Protein AF-0000000073473882 (afdb_homodimer)

Solvent-accessible surface area (backbone atoms only — not comparable to full-atom values): 37324 Å² total; per-residue (Å²): 126,90,64,65,41,32,28,32,38,34,29,73,42,69,43,69,49,62,37,37,55,67,55,33,50,53,49,54,51,46,46,48,36,56,71,76,45,59,40,38,71,73,35,33,35,40,34,39,48,19,71,66,64,67,59,87,88,64,66,56,44,68,57,34,52,51,38,44,53,46,56,33,64,85,46,91,46,47,44,71,37,60,66,51,46,69,48,95,49,54,69,59,68,53,57,56,53,48,52,53,40,51,49,37,32,44,71,47,54,60,74,43,67,76,81,69,60,74,81,70,66,49,95,67,46,68,78,52,63,77,61,51,83,56,89,61,52,66,45,47,28,41,38,44,48,46,66,60,63,57,45,69,74,40,85,84,72,59,55,69,69,44,52,48,41,39,35,60,75,45,12,36,38,31,43,34,49,80,88,62,63,69,64,60,57,30,68,74,27,69,70,46,48,76,29,42,90,39,47,44,80,39,77,38,85,62,40,62,57,67,44,37,70,58,50,43,52,34,36,54,72,70,38,75,55,68,73,47,29,48,67,64,30,54,53,49,34,59,76,67,39,46,68,62,44,65,78,63,82,63,66,59,71,68,52,56,65,62,54,70,65,55,72,77,61,74,70,58,81,74,71,80,81,84,79,73,81,78,78,83,76,88,80,79,82,73,81,74,86,77,84,80,77,82,78,81,79,80,79,79,84,78,83,81,80,82,80,80,77,72,86,120,127,88,65,65,42,33,30,32,40,35,31,73,42,68,42,70,51,62,38,36,56,68,55,35,50,54,49,54,50,44,46,48,35,57,72,75,45,61,40,38,73,72,36,33,34,41,32,39,46,20,69,68,64,67,58,88,86,63,65,56,46,69,57,34,51,51,37,43,53,47,56,34,64,85,44,90,46,46,44,71,37,61,66,51,46,68,47,97,50,55,71,59,67,54,57,56,53,50,52,53,42,50,49,39,31,43,72,47,55,61,76,44,69,77,82,69,61,73,82,71,67,48,94,65,48,67,78,51,64,76,61,51,84,55,90,60,53,65,44,48,28,41,39,44,47,47,66,60,63,57,44,70,73,39,85,85,73,59,55,69,68,45,52,50,42,39,37,60,75,46,12,35,38,31,41,33,50,80,88,63,63,68,64,58,57,31,68,74,28,70,70,44,49,76,28,42,90,38,46,45,80,39,75,38,86,62,42,63,57,68,44,36,69,59,50,44,51,33,36,54,70,69,39,76,55,68,72,47,31,46,65,62,31,53,53,49,35,59,76,67,39,44,68,60,43,64,78,62,84,62,67,62,71,69,54,58,64,62,58,69,68,55,76,77,64,71,74,57,83,78,69,72,87,81,88,79,88,88,80,84,77,88,83,82,77,87,87,83,78,82,84,74,85,70,83,76,81,76,78,75,76,77,82,74,80,84,81,80,82,79,82,130

pLDDT: mean 75.31, std 29.69, range [14.51, 98.75]

Radius of gyration: 30.82 Å; Cα contacts (8 Å, |Δi|>4): 816; chains: 2; bounding box: 89×81×91 Å

Nearest PDB structures (foldseek):
  1nup-assembly1_A  TM=9.795E-01  e=4.051E-29  Homo sapiens
  1kku-assembly1_A  TM=9.695E-01  e=5.210E-29  Homo sapiens
  1nup-assembly1_B  TM=9.647E-01  e=1.462E-27  Homo sapiens
  5z9r-assembly1_A  TM=9.464E-01  e=3.230E-28  Mus musculus
  8qe8-assembly1_2  TM=9.733E-01  e=2.674E-28  Homo sapiens

Sequence (624 aa):
MTGSQRVVLLACGSFNPPTNMHLRMFEIARDFLHRTTNYHVVAGLMSPVHDKYGKEGLVNATDRVQMLRLALNSSAWVHVSEWETHQDDWTPTREVLQYHQELIDSMVNGNVDPTVKRQRVDGSTAWLTHLSGSTDAVTIKLLCGADLLESFARPGLWKDEDIEALVGKFGLVVITREGSNPYKFIYESDVLTRHQRNIHIVTEWITNEISSTKVRRALRRGDSVKYLVQDSVIDYIYKNALFDTHNKQARRLHVLGKEFMGPCGMCEAAGTPSRVHACGGVNRDAVSIDAATVTTTTLPPSPTPPPSTVVTMTGSQRVVLLACGSFNPPTNMHLRMFEIARDFLHRTTNYHVVAGLMSPVHDKYGKEGLVNATDRVQMLRLALNSSAWVHVSEWETHQDDWTPTREVLQYHQELIDSMVNGNVDPTVKRQRVDGSTAWLTHLSGSTDAVTIKLLCGADLLESFARPGLWKDEDIEALVGKFGLVVITREGSNPYKFIYESDVLTRHQRNIHIVTEWITNEISSTKVRRALRRGDSVKYLVQDSVIDYIYKNALFDTHNKQARRLHVLGKEFMGPCGMCEAAGTPSRVHACGGVNRDAVSIDAATVTTTTLPPSPTPPPSTVVT

Secondary structure (DSSP, 8-state):
----EEEEEEEEE--SS--HHHHHHHHHHHHHHHHHSSEEEEEEEEEEPPGGG--TT---HHHHHHHHHHHTTT-SSEEE--TGGGSSS---HHHHHHHHHHHHIIIII--S-GGGTTTS--GGGHHHHTTTT-SS-EEEEEEE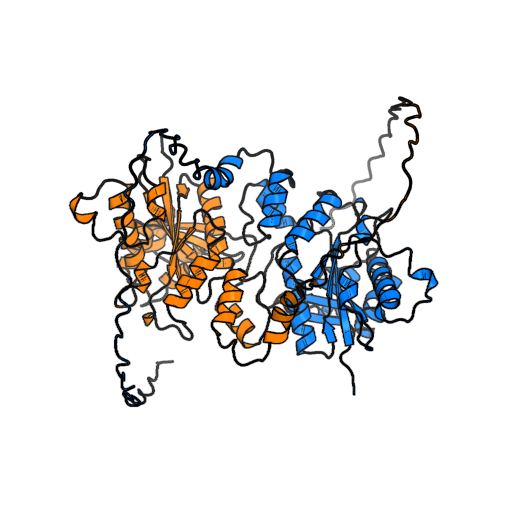EHHHHHHTTSTTTS-HHHHHIIIIII-EEEEEETT--HHHHHHT-HHHHHTGGGEEEEEESS-B---HHHHHHHHHTT---BTTB-HHHHHHHHHTTGGG-SSS-THHHHHHHHHT----TT----------------------------------------------/----EEEEEEEEE--SS--HHHHHHHHHHHHHHHHHSSEEEEEEEEEEPPGGG--TT---HHHHHHHHHHHTTT-SSEEE--TGGGSSS---HHHHHHHHHHHHIIIIIS-S-GGGSSTT--GGGHHHHTTTT-SS-EEEEEEEEHHHHHHTTSTTTS-HHHHHIIIIII-EEEEEETT--HHHHHHT-HHHHHTGGGEEEEEESS-B---HHHHHHHHHTT---BTTB-HHHHHHHHHTTGGG-SSS--THHHHTTTTT----TT----------------------------------------------

Foldseek 3Di:
DPAQAEEEEEEEEQCLPPWVVNVVLVVLLQVCCVVPHSYHYQAYEYEHWEPQVDDPQRDQLVLRQVLVCLQCVPPDGYYYDDVRHPDPHTDDPLVVQVVVQVVQCVQAQVPDDPVVPPPPPDVRCPSNVVNHDDNHGYAYAYEEELVVLLCVPPPPPDDPVSVLCRLPVHAYEYEYEPPDDSVVSLVVDPSSVVSVVRYHYGYDDPDDPQDSVVVLVCLQVVHDCPPGGDPSSVVSCCVVVGSVNPPDPPVPPPVVVVVVVPPPVVPPPPVDDDDDPDDDDDDDDDDDDDDDDPDPDDDDDDDDDDDPPPDD/DPAQAEEEEEEEDQCLPPWVVNVVLVVQLQVCCVVPHSYHYQAYEYEHWEPQVDDPQRDQLVLRQVLVCLQCVPPDGYYYDDVRHPDPHTDDPLVVQVVVLVVQCVQAQVPDDVVVPPPPPDVRCPSNVVNHDDNHGYAYAYEEELVVLLCVPPPPPDDPVSLLCRLPVHAYEYEYEPPDDSVVSLVVDPSSVVSVVRYHYGYDDPDDPQDSVVVLVCLQVVHDCPPGGDPSSVVSCCVVVRSVNPPPPPVPPPVVVVVVVPPPVPPPCPPDDDDDDDDDDDDDDDDDDDDDDPDDDDPDDDDDPDDDDDPD

InterPro domains:
  IPR004821 Cytidyltransferase-like domain [PF01467] (10-217)
  IPR005248 Nicotinate/nicotinamide nucleotide adenylyltransferase [TIGR00482] (10-242)
  IPR014729 Rossmann-like alpha/beta/alpha sandwich fold [G3DSA:3.40.50.620] (5-254)
  IPR045094 Nicotinamide/nicotinate mononucleotide adenylyltransferase, eukaryotic [cd09286] (7-243)
  IPR051182 Eukaryotic NMN adenylyltransferase [PTHR12039] (3-249)

Structure (mmCIF, N/CA/C/O backbone):
data_AF-0000000073473882-model_v1
#
loop_
_entity.id
_entity.type
_entity.pdbx_description
1 polymer 'Nicotinamide-nucleotide adenylyltransferase'
#
loop_
_atom_site.group_PDB
_atom_site.id
_atom_site.type_symbol
_atom_site.label_atom_id
_atom_site.label_alt_id
_atom_site.label_comp_id
_atom_site.label_asym_id
_atom_site.label_entity_id
_atom_site.label_seq_id
_atom_site.pdbx_PDB_ins_code
_atom_site.Cartn_x
_atom_site.Cartn_y
_atom_site.Cartn_z
_atom_site.occupancy
_atom_site.B_iso_or_equiv
_atom_site.auth_seq_id
_atom_site.auth_comp_id
_atom_site.auth_asym_id
_atom_site.auth_atom_id
_atom_site.pdbx_PDB_model_num
ATOM 1 N N . MET A 1 1 ? 22.859 31.391 13.312 1 35.31 1 MET A N 1
ATOM 2 C CA . MET A 1 1 ? 22.797 29.922 13.344 1 35.31 1 MET A CA 1
ATOM 3 C C . MET A 1 1 ? 21.422 29.438 12.945 1 35.31 1 MET A C 1
ATOM 5 O O . MET A 1 1 ? 20.438 29.703 13.641 1 35.31 1 MET A O 1
ATOM 9 N N . THR A 1 2 ? 20.984 29.547 11.773 1 47 2 THR A N 1
ATOM 10 C CA . THR A 1 2 ? 19.609 29.453 11.266 1 47 2 THR A CA 1
ATOM 11 C C . THR A 1 2 ? 18.938 28.172 11.758 1 47 2 THR A C 1
ATOM 13 O O . THR A 1 2 ? 19.328 27.062 11.375 1 47 2 THR A O 1
ATOM 16 N N . GLY A 1 3 ? 18.641 28.062 12.969 1 57.88 3 GLY A N 1
ATOM 17 C CA . GLY A 1 3 ? 18.219 26.938 13.773 1 57.88 3 GLY A CA 1
ATOM 18 C C . GLY A 1 3 ? 17.094 26.125 13.148 1 57.88 3 GLY A C 1
ATOM 19 O O . GLY A 1 3 ? 16.406 26.625 12.258 1 57.88 3 GLY A O 1
ATOM 20 N N . SER A 1 4 ? 17.141 24.781 13.211 1 71.19 4 SER A N 1
ATOM 21 C CA . SER A 1 4 ? 16.109 23.875 12.711 1 71.19 4 SER A CA 1
ATOM 22 C C . SER A 1 4 ? 14.734 24.25 13.242 1 71.19 4 SER A C 1
ATOM 24 O O . SER A 1 4 ? 14.578 24.547 14.43 1 71.19 4 SER A O 1
ATOM 26 N N . GLN A 1 5 ? 13.781 24.688 12.305 1 89.31 5 GLN A N 1
ATOM 27 C CA . GLN A 1 5 ? 12.398 24.984 12.648 1 89.31 5 GLN A CA 1
ATOM 28 C C . GLN A 1 5 ? 11.586 23.703 12.844 1 89.31 5 GLN A C 1
ATOM 30 O O . GLN A 1 5 ? 11.508 22.875 11.938 1 89.31 5 GLN A O 1
ATOM 35 N N . ARG A 1 6 ? 11.164 23.578 14.008 1 95 6 ARG A N 1
ATOM 36 C CA . ARG A 1 6 ? 10.359 22.406 14.328 1 95 6 ARG A CA 1
ATOM 37 C C . ARG A 1 6 ? 8.938 22.562 13.805 1 95 6 ARG A C 1
ATOM 39 O O . ARG A 1 6 ? 8.32 23.609 13.961 1 95 6 ARG A O 1
ATOM 46 N N . VAL A 1 7 ? 8.43 21.484 13.164 1 96.94 7 VAL A N 1
ATOM 47 C CA . VAL A 1 7 ? 7.137 21.609 12.5 1 96.94 7 VAL A CA 1
ATOM 48 C C . VAL A 1 7 ? 6.277 20.391 12.828 1 96.94 7 VAL A C 1
ATOM 50 O O . VAL A 1 7 ? 6.777 19.266 12.875 1 96.94 7 VAL A O 1
ATOM 53 N N . VAL A 1 8 ? 5.012 20.641 13.07 1 97.31 8 VAL A N 1
ATOM 54 C CA . VAL A 1 8 ? 3.977 19.609 13.133 1 97.31 8 VAL A CA 1
ATOM 55 C C . VAL A 1 8 ? 3.164 19.609 11.844 1 97.31 8 VAL A C 1
ATOM 57 O O . VAL A 1 8 ? 2.723 20.656 11.375 1 97.31 8 VAL A O 1
ATOM 60 N N . LEU A 1 9 ? 3.047 18.422 11.211 1 98.69 9 LEU A N 1
ATOM 61 C CA . LEU A 1 9 ? 2.215 18.281 10.016 1 98.69 9 LEU A CA 1
ATOM 62 C C . LEU A 1 9 ? 0.79 17.891 10.398 1 98.69 9 LEU A C 1
ATOM 64 O O . LEU A 1 9 ? 0.583 16.953 11.172 1 98.69 9 LEU A O 1
ATOM 68 N N . LEU A 1 10 ? -0.157 18.625 9.883 1 98.69 10 LEU A N 1
ATOM 69 C CA . LEU A 1 10 ? -1.558 18.312 10.156 1 98.69 10 LEU A CA 1
ATOM 70 C C . LEU A 1 10 ? -2.324 18.062 8.859 1 98.69 10 LEU A C 1
ATOM 72 O O . LEU A 1 10 ? -2.25 18.875 7.926 1 98.69 10 LEU A O 1
ATOM 76 N N . ALA A 1 11 ? -2.971 16.922 8.797 1 98.62 11 ALA A N 1
ATOM 77 C CA . ALA A 1 11 ? -3.834 16.578 7.664 1 98.62 11 ALA A CA 1
ATOM 78 C C . ALA A 1 11 ? -5.293 16.484 8.102 1 98.62 11 ALA A C 1
ATOM 80 O O . ALA A 1 11 ? -5.617 15.75 9.039 1 98.62 11 ALA A O 1
ATOM 81 N N . CYS A 1 12 ? -6.105 17.219 7.406 1 97.69 12 CYS A N 1
ATOM 82 C CA . CYS A 1 12 ? -7.543 17.109 7.605 1 97.69 12 CYS A CA 1
ATOM 83 C C . CYS A 1 12 ? -8.172 16.219 6.527 1 97.69 12 CYS A C 1
ATOM 85 O O . CYS A 1 12 ? -7.727 16.234 5.379 1 97.69 12 CYS A O 1
ATOM 87 N N . GLY A 1 13 ? -9.156 15.453 6.91 1 96.5 13 GLY A N 1
ATOM 88 C CA . GLY A 1 13 ? -9.852 14.617 5.945 1 96.5 13 GLY A CA 1
ATOM 89 C C . GLY A 1 13 ? -10.969 13.789 6.562 1 96.5 13 GLY A C 1
ATOM 90 O O . GLY A 1 13 ? -11.102 13.734 7.789 1 96.5 13 GLY A O 1
ATOM 91 N N . SER A 1 14 ? -11.773 13.203 5.664 1 96.81 14 SER A N 1
ATOM 92 C CA . SER A 1 14 ? -12.844 12.336 6.156 1 96.81 14 SER A CA 1
ATOM 93 C C . SER A 1 14 ? -12.289 11.047 6.738 1 96.81 14 SER A C 1
ATOM 95 O O . SER A 1 14 ? -12.797 10.547 7.746 1 96.81 14 SER A O 1
ATOM 97 N N . PHE A 1 15 ? -11.273 10.453 6.082 1 97.88 15 PHE A N 1
ATOM 98 C CA . PHE A 1 15 ? -10.672 9.188 6.504 1 97.88 15 PHE A CA 1
ATOM 99 C C . PHE A 1 15 ? -11.734 8.109 6.648 1 97.88 15 PHE A C 1
ATOM 101 O O . PHE A 1 15 ? -11.812 7.445 7.684 1 97.88 15 PHE A O 1
ATOM 108 N N . ASN A 1 16 ? -12.43 7.844 5.496 1 97.75 16 ASN A N 1
ATOM 109 C CA . ASN A 1 16 ? -13.664 7.062 5.473 1 97.75 16 ASN A CA 1
ATOM 110 C C . ASN A 1 16 ? -13.578 5.91 4.477 1 97.75 16 ASN A C 1
ATOM 112 O O . ASN A 1 16 ? -14.43 5.781 3.594 1 97.75 16 ASN A O 1
ATOM 116 N N . PRO A 1 17 ? -12.648 5.02 4.676 1 98.19 17 PRO A N 1
ATOM 117 C CA . PRO A 1 17 ? -11.758 4.816 5.816 1 98.19 17 PRO A CA 1
ATOM 118 C C . PRO A 1 17 ? -10.359 5.379 5.582 1 98.19 17 PRO A C 1
ATOM 120 O O . PRO A 1 17 ? -10.055 5.844 4.48 1 98.19 17 PRO A O 1
ATOM 123 N N . PRO A 1 18 ? -9.523 5.418 6.648 1 98.5 18 PRO A N 1
ATOM 124 C CA . PRO A 1 18 ? -8.109 5.715 6.402 1 98.5 18 PRO A CA 1
ATOM 125 C C . PRO A 1 18 ? -7.426 4.66 5.539 1 98.5 18 PRO A C 1
ATOM 127 O O . PRO A 1 18 ? -7.691 3.465 5.691 1 98.5 18 PRO A O 1
ATOM 130 N N . THR A 1 19 ? -6.645 5.066 4.598 1 97.56 19 THR A N 1
ATOM 131 C CA . THR A 1 19 ? -5.922 4.176 3.695 1 97.56 19 THR A CA 1
ATOM 132 C C . THR A 1 19 ? -4.414 4.332 3.873 1 97.56 19 THR A C 1
ATOM 134 O O . THR A 1 19 ? -3.955 5.27 4.531 1 97.56 19 THR A O 1
ATOM 137 N N . ASN A 1 20 ? -3.658 3.422 3.285 1 96.12 20 ASN A N 1
ATOM 138 C CA . ASN A 1 20 ? -2.203 3.496 3.352 1 96.12 20 ASN A CA 1
ATOM 139 C C . ASN A 1 20 ? -1.677 4.77 2.695 1 96.12 20 ASN A C 1
ATOM 141 O O . ASN A 1 20 ? -0.61 5.266 3.062 1 96.12 20 ASN A O 1
ATOM 145 N N . MET A 1 21 ? -2.459 5.289 1.765 1 94.12 21 MET A N 1
ATOM 146 C CA . MET A 1 21 ? -2.02 6.52 1.111 1 94.12 21 MET A CA 1
ATOM 147 C C . MET A 1 21 ? -2.072 7.699 2.078 1 94.12 21 MET A C 1
ATOM 149 O O . MET A 1 21 ? -1.176 8.547 2.082 1 94.12 21 MET A O 1
ATOM 153 N N . HIS A 1 22 ? -3.104 7.762 2.893 1 96.62 22 HIS A N 1
ATOM 154 C CA . HIS A 1 22 ? -3.184 8.805 3.908 1 96.62 22 HIS A CA 1
ATOM 155 C C . HIS A 1 22 ? -1.972 8.773 4.832 1 96.62 22 HIS A C 1
ATOM 157 O O . HIS A 1 22 ? -1.417 9.82 5.176 1 96.62 22 HIS A O 1
ATOM 163 N N . LEU A 1 23 ? -1.625 7.625 5.176 1 97.75 23 LEU A N 1
ATOM 164 C CA . LEU A 1 23 ? -0.509 7.441 6.098 1 97.75 23 LEU A CA 1
ATOM 165 C C . LEU A 1 23 ? 0.817 7.766 5.418 1 97.75 23 LEU A C 1
ATOM 167 O O . LEU A 1 23 ? 1.668 8.445 5.996 1 97.75 23 LEU A O 1
ATOM 171 N N . ARG A 1 24 ? 0.944 7.293 4.223 1 96.25 24 ARG A N 1
ATOM 172 C CA . ARG A 1 24 ? 2.189 7.449 3.479 1 96.25 24 ARG A CA 1
ATOM 173 C C . ARG A 1 24 ? 2.486 8.922 3.209 1 96.25 24 ARG A C 1
ATOM 175 O O . ARG A 1 24 ? 3.648 9.328 3.148 1 96.25 24 ARG A O 1
ATOM 182 N N . MET A 1 25 ? 1.511 9.758 3.088 1 96.44 25 MET A N 1
ATOM 183 C CA . MET A 1 25 ? 1.702 11.18 2.836 1 96.44 25 MET A CA 1
ATOM 184 C C . MET A 1 25 ? 2.578 11.812 3.914 1 96.44 25 MET A C 1
ATOM 186 O O . MET A 1 25 ? 3.41 12.672 3.619 1 96.44 25 MET A O 1
ATOM 190 N N . PHE A 1 26 ? 2.426 11.375 5.102 1 98.31 26 PHE A N 1
ATOM 191 C CA . PHE A 1 26 ? 3.205 11.922 6.211 1 98.31 26 PHE A CA 1
ATOM 192 C C . PHE A 1 26 ? 4.676 11.539 6.074 1 98.31 26 PHE A C 1
ATOM 194 O O . PHE A 1 26 ? 5.559 12.375 6.27 1 98.31 26 PHE A O 1
ATOM 201 N N . GLU A 1 27 ? 4.895 10.273 5.699 1 97.5 27 GLU A N 1
ATOM 202 C CA . GLU A 1 27 ? 6.266 9.805 5.52 1 97.5 27 GLU A CA 1
ATOM 203 C C . GLU A 1 27 ? 6.98 10.602 4.43 1 97.5 27 GLU A C 1
ATOM 205 O O . GLU A 1 27 ? 8.109 11.047 4.621 1 97.5 27 GLU A O 1
ATOM 210 N N . ILE A 1 28 ? 6.32 10.781 3.338 1 96.56 28 ILE A N 1
ATOM 211 C CA . ILE A 1 28 ? 6.887 11.453 2.176 1 96.56 28 ILE A CA 1
ATOM 212 C C . ILE A 1 28 ? 7.168 12.914 2.518 1 96.56 28 ILE A C 1
ATOM 214 O O . ILE A 1 28 ? 8.242 13.438 2.203 1 96.56 28 ILE A O 1
ATOM 218 N N . ALA A 1 29 ? 6.207 13.531 3.141 1 98.19 29 ALA A N 1
ATOM 219 C CA . ALA A 1 29 ? 6.344 14.938 3.516 1 98.19 29 ALA A CA 1
ATOM 220 C C . ALA A 1 29 ? 7.512 15.133 4.477 1 98.19 29 ALA A C 1
ATOM 222 O O . ALA A 1 29 ? 8.32 16.047 4.301 1 98.19 29 ALA A O 1
ATOM 223 N N . ARG A 1 30 ? 7.586 14.328 5.473 1 98.12 30 ARG A N 1
ATOM 224 C CA . ARG A 1 30 ? 8.664 14.422 6.453 1 98.12 30 ARG A CA 1
ATOM 225 C C . ARG A 1 30 ? 10.023 14.273 5.785 1 98.12 30 ARG A C 1
ATOM 227 O O . ARG A 1 30 ? 10.922 15.094 6 1 98.12 30 ARG A O 1
ATOM 234 N N . ASP A 1 31 ? 10.164 13.258 4.996 1 97.06 31 ASP A N 1
ATOM 235 C CA . ASP A 1 31 ? 11.445 13.016 4.336 1 97.06 31 ASP A CA 1
ATOM 236 C C . ASP A 1 31 ? 11.844 14.203 3.461 1 97.06 31 ASP A C 1
ATOM 238 O O . ASP A 1 31 ? 13.008 14.609 3.457 1 97.06 31 ASP A O 1
ATOM 242 N N . PHE A 1 32 ? 10.922 14.727 2.727 1 97.25 32 PHE A N 1
ATOM 243 C CA . PHE A 1 32 ? 11.188 15.852 1.84 1 97.25 32 PHE A CA 1
ATOM 244 C C . PHE A 1 32 ? 11.664 17.062 2.633 1 97.25 32 PHE A C 1
ATOM 246 O O . PHE A 1 32 ? 12.68 17.672 2.295 1 97.25 32 PHE A O 1
ATOM 253 N N . LEU A 1 33 ? 10.93 17.422 3.686 1 97.06 33 LEU A N 1
ATOM 254 C CA . LEU A 1 33 ? 11.273 18.594 4.48 1 97.06 33 LEU A CA 1
ATOM 255 C C . LEU A 1 33 ? 12.648 18.438 5.125 1 97.06 33 LEU A C 1
ATOM 257 O O . LEU A 1 33 ? 13.453 19.359 5.133 1 97.06 33 LEU A O 1
ATOM 261 N N . HIS A 1 34 ? 12.914 17.203 5.605 1 95.38 34 HIS A N 1
ATOM 262 C CA . HIS A 1 34 ? 14.195 16.938 6.262 1 95.38 34 HIS A CA 1
ATOM 263 C C . HIS A 1 34 ? 15.352 17.016 5.27 1 95.38 34 HIS A C 1
ATOM 265 O O . HIS A 1 34 ? 16.453 17.453 5.629 1 95.38 34 HIS A O 1
ATOM 271 N N . ARG A 1 35 ? 15.07 16.719 4.098 1 93.69 35 ARG A N 1
ATOM 272 C CA . ARG A 1 35 ? 16.125 16.656 3.09 1 93.69 35 ARG A CA 1
ATOM 273 C C . ARG A 1 35 ? 16.344 18.016 2.438 1 93.69 35 ARG A C 1
ATOM 275 O O . ARG A 1 35 ? 17.484 18.359 2.092 1 93.69 35 ARG A O 1
ATOM 282 N N . THR A 1 36 ? 15.344 18.828 2.266 1 94.19 36 THR A N 1
ATOM 283 C CA . THR A 1 36 ? 15.453 19.953 1.339 1 94.19 36 THR A CA 1
ATOM 284 C C . THR A 1 36 ? 15.289 21.281 2.076 1 94.19 36 THR A C 1
ATOM 286 O O . THR A 1 36 ? 15.547 22.344 1.511 1 94.19 36 THR A O 1
ATOM 289 N N . THR A 1 37 ? 14.82 21.172 3.277 1 94.31 37 THR A N 1
ATOM 290 C CA . THR A 1 37 ? 14.586 22.391 4.035 1 94.31 37 THR A CA 1
ATOM 291 C C . THR A 1 37 ? 15.242 22.312 5.41 1 94.31 37 THR A C 1
ATOM 293 O O . THR A 1 37 ? 15.906 21.328 5.73 1 94.31 37 THR A O 1
ATOM 296 N N . ASN A 1 38 ? 15.102 23.391 6.168 1 92.75 38 ASN A N 1
ATOM 297 C CA . ASN A 1 38 ? 15.602 23.422 7.539 1 92.75 38 ASN A CA 1
ATOM 298 C C . ASN A 1 38 ? 14.523 23.047 8.547 1 92.75 38 ASN A C 1
ATOM 300 O O . ASN A 1 38 ? 14.703 23.219 9.75 1 92.75 38 ASN A O 1
ATOM 304 N N . TYR A 1 39 ? 13.453 22.516 8.016 1 95 39 TYR A N 1
ATOM 305 C CA . TYR A 1 39 ? 12.383 22.094 8.906 1 95 39 TYR A CA 1
ATOM 306 C C . TYR A 1 39 ? 12.672 20.703 9.469 1 95 39 TYR A C 1
ATOM 308 O O . TYR A 1 39 ? 13.172 19.828 8.758 1 95 39 TYR A O 1
ATOM 316 N N . HIS A 1 40 ? 12.359 20.547 10.688 1 95.25 40 HIS A N 1
ATOM 317 C CA . HIS A 1 40 ? 12.391 19.266 11.367 1 95.25 40 HIS A CA 1
ATOM 318 C C . HIS A 1 40 ? 11 18.844 11.836 1 95.25 40 HIS A C 1
ATOM 320 O O . HIS A 1 40 ? 10.43 19.484 12.734 1 95.25 40 HIS A O 1
ATOM 326 N N . VAL A 1 41 ? 10.508 17.828 11.25 1 96.94 41 VAL A N 1
ATOM 327 C CA . VAL A 1 41 ? 9.164 17.375 11.586 1 96.94 41 VAL A CA 1
ATOM 328 C C . VAL A 1 41 ? 9.195 16.625 12.922 1 96.94 41 VAL A C 1
ATOM 330 O O . VAL A 1 41 ? 9.906 15.633 13.07 1 96.94 41 VAL A O 1
ATOM 333 N N . VAL A 1 42 ? 8.359 17.094 13.812 1 95.56 42 VAL A N 1
ATOM 334 C CA . VAL A 1 42 ? 8.438 16.547 15.156 1 95.56 42 VAL A CA 1
ATOM 335 C C . VAL A 1 42 ? 7.172 15.75 15.477 1 95.56 42 VAL A C 1
ATOM 337 O O . VAL A 1 42 ? 7.152 14.945 16.406 1 95.56 42 VAL A O 1
ATOM 340 N N . ALA A 1 43 ? 6.086 15.969 14.734 1 96.38 43 ALA A N 1
ATOM 341 C CA . ALA A 1 43 ? 4.852 15.211 14.914 1 96.38 43 ALA A CA 1
ATOM 342 C C . ALA A 1 43 ? 3.934 15.375 13.703 1 96.38 43 ALA A C 1
ATOM 344 O O . ALA A 1 43 ? 4.105 16.297 12.906 1 96.38 43 ALA A O 1
ATOM 345 N N . GLY A 1 44 ? 3.111 14.43 13.5 1 98 44 GLY A N 1
ATOM 346 C CA . GLY A 1 44 ? 2.004 14.484 12.555 1 98 44 GLY A CA 1
ATOM 347 C C . GLY A 1 44 ? 0.65 14.312 13.219 1 98 44 GLY A C 1
ATOM 348 O O . GLY A 1 44 ? 0.519 13.562 14.188 1 98 44 GLY A O 1
ATOM 349 N N . LEU A 1 45 ? -0.334 15.008 12.711 1 97.81 45 LEU A N 1
ATOM 350 C CA . LEU A 1 45 ? -1.695 14.906 13.227 1 97.81 45 LEU A CA 1
ATOM 351 C C . LEU A 1 45 ? -2.686 14.648 12.094 1 97.81 45 LEU A C 1
ATOM 353 O O . LEU A 1 45 ? -2.639 15.32 11.055 1 97.81 45 LEU A O 1
ATOM 357 N N . MET A 1 46 ? -3.473 13.648 12.312 1 98.44 46 MET A N 1
ATOM 358 C CA . MET A 1 46 ? -4.625 13.445 11.438 1 98.44 46 MET A CA 1
ATOM 359 C C . MET A 1 46 ? -5.914 13.891 12.125 1 98.44 46 MET A C 1
ATOM 361 O O . MET A 1 46 ? -6.25 13.398 13.203 1 98.44 46 MET A O 1
ATOM 365 N N . SER A 1 47 ? -6.637 14.82 11.547 1 97.94 47 SER A N 1
ATOM 366 C CA . SER A 1 47 ? -7.863 15.391 12.102 1 97.94 47 SER A CA 1
ATOM 367 C C . SER A 1 47 ? -9.078 15.023 11.25 1 97.94 47 SER A C 1
ATOM 369 O O . SER A 1 47 ? -9.352 15.672 10.242 1 97.94 47 SER A O 1
ATOM 371 N N . PRO A 1 48 ? -9.844 13.992 11.68 1 98.12 48 PRO A N 1
ATOM 372 C CA . PRO A 1 48 ? -11.062 13.688 10.93 1 98.12 48 PRO A CA 1
ATOM 373 C C . PRO A 1 48 ? -12.109 14.797 11.039 1 98.12 48 PRO A C 1
ATOM 375 O O . PRO A 1 48 ? -12.258 15.406 12.102 1 98.12 48 PRO A O 1
ATOM 378 N N . VAL A 1 49 ? -12.812 15 9.984 1 97.31 49 VAL A N 1
ATOM 379 C CA . VAL A 1 49 ? -13.797 16.078 9.914 1 97.31 49 VAL A CA 1
ATOM 380 C C . VAL A 1 49 ? -15 15.727 10.789 1 97.31 49 VAL A C 1
ATOM 382 O O . VAL A 1 49 ? -15.195 14.562 11.156 1 97.31 49 VAL A O 1
ATOM 385 N N . HIS A 1 50 ? -15.758 16.719 11.039 1 96.38 50 HIS A N 1
ATOM 386 C CA . HIS A 1 50 ? -16.984 16.547 11.812 1 96.38 50 HIS A CA 1
ATOM 387 C C . HIS A 1 50 ? -18.047 15.781 11.023 1 96.38 50 HIS A C 1
ATOM 389 O O . HIS A 1 50 ? -18.047 15.828 9.789 1 96.38 50 HIS A O 1
ATOM 395 N N . ASP A 1 51 ? -19.062 15.188 11.719 1 95.19 51 ASP A N 1
ATOM 396 C CA . ASP A 1 51 ? -20.109 14.383 11.102 1 95.19 51 ASP A CA 1
ATOM 397 C C . ASP A 1 51 ? -21 15.234 10.203 1 95.19 51 ASP A C 1
ATOM 399 O O . ASP A 1 51 ? -21.562 14.742 9.227 1 95.19 51 ASP A O 1
ATOM 403 N N . LYS A 1 52 ? -21.125 16.453 10.539 1 94 52 LYS A N 1
ATOM 404 C CA . LYS A 1 52 ? -22.031 17.344 9.812 1 94 52 LYS A CA 1
ATOM 405 C C . LYS A 1 52 ? -21.375 17.859 8.531 1 94 52 LYS A C 1
ATOM 407 O O . LYS A 1 52 ? -21.953 18.688 7.824 1 94 52 LYS A O 1
ATOM 412 N N . TYR A 1 53 ? -20.125 17.531 8.312 1 88.75 53 TYR A N 1
ATOM 413 C CA . TYR A 1 53 ? -19.484 17.891 7.055 1 88.75 53 TYR A CA 1
ATOM 414 C C . TYR A 1 53 ? -20.344 17.469 5.867 1 88.75 53 TYR A C 1
ATOM 416 O O . TYR A 1 53 ? -20.312 18.109 4.812 1 88.75 53 TYR A O 1
ATOM 424 N N . GLY A 1 54 ? -21.234 16.453 6.02 1 79.75 54 GLY A N 1
ATOM 425 C CA . GLY A 1 54 ? -22.328 16.141 5.105 1 79.75 54 GLY A CA 1
ATOM 426 C C . GLY A 1 54 ? -21.875 15.344 3.896 1 79.75 54 GLY A C 1
ATOM 427 O O . GLY A 1 54 ? -22.531 15.367 2.85 1 79.75 54 GLY A O 1
ATOM 428 N N . LYS A 1 55 ? -20.797 14.688 3.818 1 82.88 55 LYS A N 1
ATOM 429 C CA . LYS A 1 55 ? -20.406 13.836 2.699 1 82.88 55 LYS A CA 1
ATOM 430 C C . LYS A 1 55 ? -21.219 12.547 2.672 1 82.88 55 LYS A C 1
ATOM 432 O O . LYS A 1 55 ? -21.484 11.945 3.717 1 82.88 55 LYS A O 1
ATOM 437 N N . GLU A 1 56 ? -21.578 12.18 1.446 1 84.19 56 GLU A N 1
ATOM 438 C CA . GLU A 1 56 ? -22.328 10.945 1.28 1 84.19 56 GLU A CA 1
ATOM 439 C C . GLU A 1 56 ? -21.531 9.734 1.729 1 84.19 56 GLU A C 1
ATOM 441 O O . GLU A 1 56 ? -20.344 9.609 1.394 1 84.19 56 GLU A O 1
ATOM 446 N N . GLY A 1 57 ? -22.172 8.945 2.553 1 88.94 57 GLY A N 1
ATOM 447 C CA . GLY A 1 57 ? -21.547 7.699 2.955 1 88.94 57 GLY A CA 1
ATOM 448 C C . GLY A 1 57 ? -20.594 7.859 4.121 1 88.94 57 GLY A C 1
ATOM 449 O O . GLY A 1 57 ? -19.906 6.91 4.5 1 88.94 57 GLY A O 1
ATOM 450 N N . LEU A 1 58 ? -20.625 9.008 4.711 1 93.94 58 LEU A N 1
ATOM 451 C CA . LEU A 1 58 ? -19.75 9.266 5.84 1 93.94 58 LEU A CA 1
ATOM 452 C C . LEU A 1 58 ? -20.203 8.508 7.078 1 93.94 58 LEU A C 1
ATOM 454 O O . LEU A 1 58 ? -21.312 8.75 7.586 1 93.94 58 LEU A O 1
ATOM 458 N N . VAL A 1 59 ? -19.406 7.59 7.535 1 96.31 59 VAL A N 1
ATOM 459 C CA . VAL A 1 59 ? -19.734 6.887 8.766 1 96.31 59 VAL A CA 1
ATOM 460 C C . VAL A 1 59 ? -19.484 7.797 9.969 1 96.31 59 VAL A C 1
ATOM 462 O O . VAL A 1 59 ? -18.859 8.852 9.836 1 96.31 59 VAL A O 1
ATOM 465 N N . ASN A 1 60 ? -19.875 7.422 11.109 1 96.19 60 ASN A N 1
ATOM 466 C CA . ASN A 1 60 ? -19.797 8.25 12.305 1 96.19 60 ASN A CA 1
ATOM 467 C C . ASN A 1 60 ? -18.344 8.555 12.672 1 96.19 60 ASN A C 1
ATOM 469 O O . ASN A 1 60 ? -17.453 7.715 12.484 1 96.19 60 ASN A O 1
ATOM 473 N N . ALA A 1 61 ? -18.203 9.75 13.289 1 96.75 61 ALA A N 1
ATOM 474 C CA . ALA A 1 61 ? -16.875 10.195 13.68 1 96.75 61 ALA A CA 1
ATOM 475 C C . ALA A 1 61 ? -16.234 9.219 14.664 1 96.75 61 ALA A C 1
ATOM 477 O O . ALA A 1 61 ? -15.023 9.016 14.648 1 96.75 61 ALA A O 1
ATOM 478 N N . THR A 1 62 ? -16.984 8.641 15.469 1 97.38 62 THR A N 1
ATOM 479 C CA . THR A 1 62 ? -16.469 7.68 16.438 1 97.38 62 THR A CA 1
ATOM 480 C C . THR A 1 62 ? -15.773 6.52 15.734 1 97.38 62 THR A C 1
ATOM 482 O O . THR A 1 62 ? -14.672 6.125 16.125 1 97.38 62 THR A O 1
ATOM 485 N N . ASP A 1 63 ? -16.422 6.012 14.711 1 98.19 63 ASP A N 1
ATOM 486 C CA . ASP A 1 63 ? -15.844 4.926 13.93 1 98.19 63 ASP A CA 1
ATOM 487 C C . ASP A 1 63 ? -14.586 5.383 13.203 1 98.19 63 ASP A C 1
ATOM 489 O O . ASP A 1 63 ? -13.586 4.668 13.172 1 98.19 63 ASP A O 1
ATOM 493 N N . ARG A 1 64 ? -14.641 6.527 12.641 1 98.38 64 ARG A N 1
ATOM 494 C CA . ARG A 1 64 ? -13.508 7.035 11.883 1 98.38 64 ARG A CA 1
ATOM 495 C C . ARG A 1 64 ? -12.312 7.301 12.789 1 98.38 64 ARG A C 1
ATOM 497 O O . ARG A 1 64 ? -11.172 7.004 12.438 1 98.38 64 ARG A O 1
ATOM 504 N N . VAL A 1 65 ? -12.531 7.797 13.992 1 98.06 65 VAL A N 1
ATOM 505 C CA . VAL A 1 65 ? -11.469 8.023 14.969 1 98.06 65 VAL A CA 1
ATOM 506 C C . VAL A 1 65 ? -10.859 6.684 15.383 1 98.06 65 VAL A C 1
ATOM 508 O O . VAL A 1 65 ? -9.633 6.551 15.461 1 98.06 65 VAL A O 1
ATOM 511 N N . GLN A 1 66 ? -11.719 5.734 15.602 1 98.38 66 GLN A N 1
ATOM 512 C CA . GLN A 1 66 ? -11.211 4.422 15.992 1 98.38 66 GLN A CA 1
ATOM 513 C C . GLN A 1 66 ? -10.383 3.797 14.883 1 98.38 66 GLN A C 1
ATOM 515 O O . GLN A 1 66 ? -9.312 3.238 15.133 1 98.38 66 GLN A O 1
ATOM 520 N N . MET A 1 67 ? -10.875 3.861 13.68 1 98.75 67 MET A N 1
ATOM 521 C CA . MET A 1 67 ? -10.109 3.332 12.555 1 98.75 67 MET A CA 1
ATOM 522 C C . MET A 1 67 ? -8.766 4.043 12.43 1 98.75 67 MET A C 1
ATOM 524 O O . MET A 1 67 ? -7.746 3.408 12.133 1 98.75 67 MET A O 1
ATOM 528 N N . LEU A 1 68 ? -8.758 5.309 12.672 1 98.62 68 LEU A N 1
ATOM 529 C CA . LEU A 1 68 ? -7.512 6.059 12.609 1 98.62 68 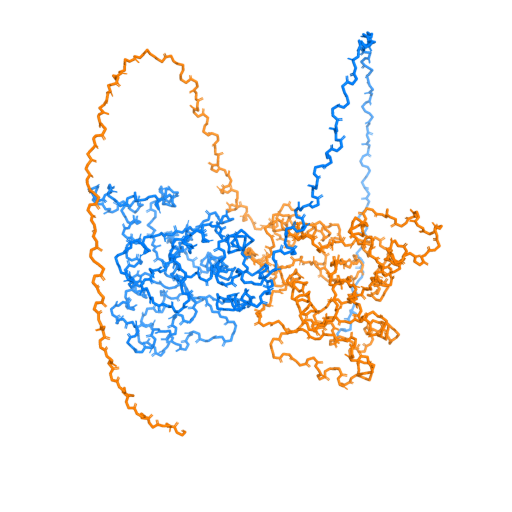LEU A CA 1
ATOM 530 C C . LEU A 1 68 ? -6.547 5.605 13.695 1 98.62 68 LEU A C 1
ATOM 532 O O . LEU A 1 68 ? -5.352 5.441 13.445 1 98.62 68 LEU A O 1
ATOM 536 N N . ARG A 1 69 ? -7.043 5.441 14.875 1 97.88 69 ARG A N 1
ATOM 537 C CA . ARG A 1 69 ? -6.195 4.957 15.961 1 97.88 69 ARG A CA 1
ATOM 538 C C . ARG A 1 69 ? -5.551 3.623 15.602 1 97.88 69 ARG A C 1
ATOM 540 O O . ARG A 1 69 ? -4.355 3.424 15.828 1 97.88 69 ARG A O 1
ATOM 547 N N . LEU A 1 70 ? -6.379 2.801 15.039 1 98.31 70 LEU A N 1
ATOM 548 C CA . LEU A 1 70 ? -5.887 1.488 14.633 1 98.31 70 LEU A CA 1
ATOM 549 C C . LEU A 1 70 ? -4.875 1.613 13.5 1 98.31 70 LEU A C 1
ATOM 551 O O . LEU A 1 70 ? -3.852 0.926 13.492 1 98.31 70 LEU A O 1
ATOM 555 N N . ALA A 1 71 ? -5.18 2.477 12.523 1 98.5 71 ALA A N 1
ATOM 556 C CA . ALA A 1 71 ? -4.305 2.67 11.367 1 98.5 71 ALA A CA 1
ATOM 557 C C . ALA A 1 71 ? -2.945 3.213 11.789 1 98.5 71 ALA A C 1
ATOM 559 O O . ALA A 1 71 ? -1.926 2.908 11.164 1 98.5 71 ALA A O 1
ATOM 560 N N . LEU A 1 72 ? -2.928 3.984 12.875 1 97.69 72 LEU A N 1
ATOM 561 C CA . LEU A 1 72 ? -1.727 4.711 13.273 1 97.69 72 LEU A CA 1
ATOM 562 C C . LEU A 1 72 ? -0.968 3.953 14.359 1 97.69 72 LEU A C 1
ATOM 564 O O . LEU A 1 72 ? 0.027 4.453 14.891 1 97.69 72 LEU A O 1
ATOM 568 N N . ASN A 1 73 ? -1.393 2.777 14.609 1 94.88 73 ASN A N 1
ATOM 569 C CA . ASN A 1 73 ? -0.802 1.987 15.688 1 94.88 73 ASN A CA 1
ATOM 570 C C . ASN A 1 73 ? 0.681 1.725 15.438 1 94.88 73 ASN A C 1
ATOM 572 O O . ASN A 1 73 ? 1.464 1.63 16.391 1 94.88 73 ASN A O 1
ATOM 576 N N . SER A 1 74 ? 1.038 1.681 14.219 1 93.12 74 SER A N 1
ATOM 577 C CA . SER A 1 74 ? 2.428 1.349 13.922 1 93.12 74 SER A CA 1
ATOM 578 C C . SER A 1 74 ? 3.264 2.605 13.711 1 93.12 74 SER A C 1
ATOM 580 O O . SER A 1 74 ? 4.457 2.521 13.414 1 93.12 74 SER A O 1
ATOM 582 N N . SER A 1 75 ? 2.652 3.736 13.812 1 95.38 75 SER A N 1
ATOM 583 C CA . SER A 1 75 ? 3.396 4.98 13.664 1 95.38 75 SER A CA 1
ATOM 584 C C . SER A 1 75 ? 3.822 5.535 15.023 1 95.38 75 SER A C 1
ATOM 586 O O . SER A 1 75 ? 3.031 5.555 15.969 1 95.38 75 SER A O 1
ATOM 588 N N . ALA A 1 76 ? 5.051 6.035 15.102 1 92.75 76 ALA A N 1
ATOM 589 C CA . ALA A 1 76 ? 5.562 6.586 16.359 1 92.75 76 ALA A CA 1
ATOM 590 C C . ALA A 1 76 ? 5.375 8.102 16.406 1 92.75 76 ALA A C 1
ATOM 592 O O . ALA A 1 76 ? 5.531 8.719 17.469 1 92.75 76 ALA A O 1
ATOM 593 N N . TRP A 1 77 ? 5.008 8.703 15.336 1 95.81 77 TRP A N 1
ATOM 594 C CA . TRP A 1 77 ? 5.09 10.156 15.344 1 95.81 77 TRP A CA 1
ATOM 595 C C . TRP A 1 77 ? 3.822 10.781 14.773 1 95.81 77 TRP A C 1
ATOM 597 O O . TRP A 1 77 ? 3.637 11.992 14.836 1 95.81 77 TRP A O 1
ATOM 607 N N . VAL A 1 78 ? 2.941 9.992 14.172 1 97.62 78 VAL A N 1
ATOM 608 C CA . VAL A 1 78 ? 1.667 10.492 13.672 1 97.62 78 VAL A CA 1
ATOM 609 C C . VAL A 1 78 ? 0.544 10.094 14.625 1 97.62 78 VAL A C 1
ATOM 611 O O . VAL A 1 78 ? 0.466 8.938 15.047 1 97.62 78 VAL A O 1
ATOM 614 N N . HIS A 1 79 ? -0.322 11.062 14.945 1 96.38 79 HIS A N 1
ATOM 615 C CA . HIS A 1 79 ? -1.376 10.859 15.938 1 96.38 79 HIS A CA 1
ATOM 616 C C . HIS A 1 79 ? -2.721 11.352 15.414 1 96.38 79 HIS A C 1
ATOM 618 O O . HIS A 1 79 ? -2.779 12.062 14.406 1 96.38 79 HIS A O 1
ATOM 624 N N . VAL A 1 80 ? -3.744 10.883 16.141 1 97.06 80 VAL A N 1
ATOM 625 C CA . VAL A 1 80 ? -5.082 11.352 15.797 1 97.06 80 VAL A CA 1
ATOM 626 C C . VAL A 1 80 ? -5.477 12.516 16.703 1 97.06 80 VAL A C 1
ATOM 628 O O . VAL A 1 80 ? -5.215 12.484 17.906 1 97.06 80 VAL A O 1
ATOM 631 N N . SER A 1 81 ? -5.988 13.555 16.125 1 96.06 81 SER A N 1
ATOM 632 C CA . SER A 1 81 ? -6.66 14.602 16.891 1 96.06 81 SER A CA 1
ATOM 633 C C . SER A 1 81 ? -8.172 14.5 16.75 1 96.06 81 SER A C 1
ATOM 635 O O . SER A 1 81 ? -8.711 14.531 15.641 1 96.06 81 SER A O 1
ATOM 637 N N . GLU A 1 82 ? -8.859 14.492 17.781 1 95.56 82 GLU A N 1
ATOM 638 C CA . GLU A 1 82 ? -10.312 14.336 17.766 1 95.56 82 GLU A CA 1
ATOM 639 C C . GLU A 1 82 ? -11.016 15.68 17.938 1 95.56 82 GLU A C 1
ATOM 641 O O . GLU A 1 82 ? -12.242 15.734 17.969 1 95.56 82 GLU A O 1
ATOM 646 N N . TRP A 1 83 ? -10.312 16.703 18.062 1 95.25 83 TRP A N 1
ATOM 647 C CA . TRP A 1 83 ? -10.867 18 18.406 1 95.25 83 TRP A CA 1
ATOM 648 C C . TRP A 1 83 ? -11.992 18.391 17.438 1 95.25 83 TRP A C 1
ATOM 650 O O . TRP A 1 83 ? -13.07 18.797 17.859 1 95.25 83 TRP A O 1
ATOM 660 N N . GLU A 1 84 ? -11.688 18.234 16.156 1 96.25 84 GLU A N 1
ATOM 661 C CA . GLU A 1 84 ? -12.664 18.641 15.156 1 96.25 84 GLU A CA 1
ATOM 662 C C . GLU A 1 84 ? -13.969 17.875 15.297 1 96.25 84 GLU A C 1
ATOM 664 O O . GLU A 1 84 ? -15.055 18.453 15.156 1 96.25 84 GLU A O 1
ATOM 669 N N . THR A 1 85 ? -13.883 16.609 15.555 1 96 85 THR A N 1
ATOM 670 C CA . THR A 1 85 ? -15.062 15.758 15.633 1 96 85 THR A CA 1
ATOM 671 C C . THR A 1 85 ? -15.914 16.109 16.844 1 96 85 THR A C 1
ATOM 673 O O . THR A 1 85 ? -17.094 15.766 16.906 1 96 85 THR A O 1
ATOM 676 N N . HIS A 1 86 ? -15.406 16.828 17.797 1 95 86 HIS A N 1
ATOM 677 C CA . HIS A 1 86 ? -16.094 17.125 19.047 1 95 86 HIS A CA 1
ATOM 678 C C . HIS A 1 86 ? -16.734 18.516 19 1 95 86 HIS A C 1
ATOM 680 O O . HIS A 1 86 ? -17.375 18.938 19.953 1 95 86 HIS A O 1
ATOM 686 N N . GLN A 1 87 ? -16.516 19.156 17.938 1 95.69 87 GLN A N 1
ATOM 687 C CA . GLN A 1 87 ? -17.156 20.469 17.797 1 95.69 87 GLN A CA 1
ATOM 688 C C . GLN A 1 87 ? -18.656 20.328 17.562 1 95.69 87 GLN A C 1
ATOM 690 O O . GLN A 1 87 ? -19.172 19.203 17.469 1 95.69 87 GLN A O 1
ATOM 695 N N . ASP A 1 88 ? -19.375 21.469 17.609 1 94.19 88 ASP A N 1
ATOM 696 C CA . ASP A 1 88 ? -20.828 21.453 17.469 1 94.19 88 ASP A CA 1
ATOM 697 C C . ASP A 1 88 ? -21.219 21.375 15.992 1 94.19 88 ASP A C 1
ATOM 699 O O . ASP A 1 88 ? -22.312 20.906 15.664 1 94.19 88 ASP A O 1
ATOM 703 N N . ASP A 1 89 ? -20.359 21.781 15.141 1 94.69 89 ASP A N 1
ATOM 704 C CA . ASP A 1 89 ? -20.594 21.812 13.695 1 94.69 89 ASP A CA 1
ATOM 705 C C . ASP A 1 89 ? -19.297 21.562 12.922 1 94.69 89 ASP A C 1
ATOM 707 O O . ASP A 1 89 ? -18.234 21.438 13.516 1 94.69 89 ASP A O 1
ATOM 711 N N . TRP A 1 90 ? -19.562 21.438 11.594 1 92.62 90 TRP A N 1
ATOM 712 C CA . TRP A 1 90 ? -18.359 21.297 10.766 1 92.62 90 TRP A CA 1
ATOM 713 C C . TRP A 1 90 ? -17.438 22.484 10.961 1 92.62 90 TRP A C 1
ATOM 715 O O . TRP A 1 90 ? -17.875 23.609 11.211 1 92.62 90 TRP A O 1
ATOM 725 N N . THR A 1 91 ? -16.125 22.297 10.891 1 95.5 91 THR A N 1
ATOM 726 C CA . THR A 1 91 ? -15.109 23.297 11.188 1 95.5 91 THR A CA 1
ATOM 727 C C . THR A 1 91 ? -14.25 23.578 9.961 1 95.5 91 THR A C 1
ATOM 729 O O . THR A 1 91 ? -13.742 22.656 9.32 1 95.5 91 THR A O 1
ATOM 732 N N . PRO A 1 92 ? -14.141 24.875 9.578 1 95.56 92 PRO A N 1
ATOM 733 C CA . PRO A 1 92 ? -13.188 25.188 8.5 1 95.56 92 PRO A CA 1
ATOM 734 C C . PRO A 1 92 ? -11.766 24.766 8.836 1 95.56 92 PRO A C 1
ATOM 736 O O . PRO A 1 92 ? -11.344 24.859 9.992 1 95.56 92 PRO A O 1
ATOM 739 N N . THR A 1 93 ? -11.008 24.359 7.805 1 97.12 93 THR A N 1
ATOM 740 C CA . THR A 1 93 ? -9.648 23.859 7.969 1 97.12 93 THR A CA 1
ATOM 741 C C . THR A 1 93 ? -8.781 24.891 8.695 1 97.12 93 THR A C 1
ATOM 743 O O . THR A 1 93 ? -7.969 24.531 9.547 1 97.12 93 THR A O 1
ATOM 746 N N . ARG A 1 94 ? -8.938 26.172 8.383 1 97.25 94 ARG A N 1
ATOM 747 C CA . ARG A 1 94 ? -8.164 27.234 9.016 1 97.25 94 ARG A CA 1
ATOM 748 C C . ARG A 1 94 ? -8.328 27.203 10.531 1 97.25 94 ARG A C 1
ATOM 750 O O . ARG A 1 94 ? -7.363 27.406 11.266 1 97.25 94 ARG A O 1
ATOM 757 N N . GLU A 1 95 ? -9.492 26.969 10.977 1 97.19 95 GLU A N 1
ATOM 758 C CA . GLU A 1 95 ? -9.781 26.938 12.414 1 97.19 95 GLU A CA 1
ATOM 759 C C . GLU A 1 95 ? -9.133 25.734 13.086 1 97.19 95 GLU A C 1
ATOM 761 O O . GLU A 1 95 ? -8.703 25.828 14.242 1 97.19 95 GLU A O 1
ATOM 766 N N . VAL A 1 96 ? -9.109 24.625 12.375 1 97.5 96 VAL A N 1
ATOM 767 C CA . VAL A 1 96 ? -8.461 23.438 12.898 1 97.5 96 VAL A CA 1
ATOM 768 C C . VAL A 1 96 ? -6.973 23.703 13.109 1 97.5 96 VAL A C 1
ATOM 770 O O . VAL A 1 96 ? -6.43 23.391 14.172 1 97.5 96 VAL A O 1
ATOM 773 N N . LEU A 1 97 ? -6.305 24.344 12.141 1 98.12 97 LEU A N 1
ATOM 774 C CA . LEU A 1 97 ? -4.887 24.672 12.266 1 98.12 97 LEU A CA 1
ATOM 775 C C . LEU A 1 97 ? -4.664 25.688 13.375 1 98.12 97 LEU A C 1
ATOM 777 O O . LEU A 1 97 ? -3.715 25.562 14.156 1 98.12 97 LEU A O 1
ATOM 781 N N . GLN A 1 98 ? -5.527 26.656 13.484 1 97.31 98 GLN A N 1
ATOM 782 C CA . GLN A 1 98 ? -5.41 27.688 14.492 1 97.31 98 GLN A CA 1
ATOM 783 C C . GLN A 1 98 ? -5.488 27.109 15.898 1 97.31 98 GLN A C 1
ATOM 785 O O . GLN A 1 98 ? -4.668 27.438 16.766 1 97.31 98 GLN A O 1
ATOM 790 N N . TYR A 1 99 ? -6.48 26.25 16.078 1 96 99 TYR A N 1
ATOM 791 C CA . TYR A 1 99 ? -6.637 25.625 17.391 1 96 99 TYR A CA 1
ATOM 792 C C . TYR A 1 99 ? -5.367 24.891 17.797 1 96 99 TYR A C 1
ATOM 794 O O . TYR A 1 99 ? -4.875 25.047 18.906 1 96 99 TYR A O 1
ATOM 802 N N . HIS A 1 100 ? -4.879 24.094 16.906 1 96.19 100 HIS A N 1
ATOM 803 C CA . HIS A 1 100 ? -3.732 23.25 17.234 1 96.19 100 HIS A CA 1
ATOM 804 C C . HIS A 1 100 ? -2.471 24.094 17.406 1 96.19 100 HIS A C 1
ATOM 806 O O . HIS A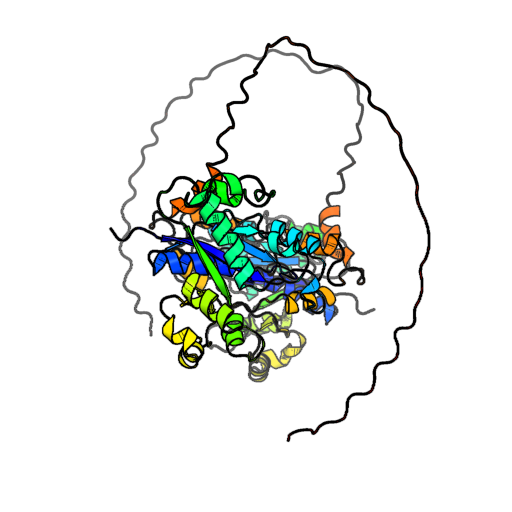 1 100 ? -1.623 23.781 18.25 1 96.19 100 HIS A O 1
ATOM 812 N N . GLN A 1 101 ? -2.305 25.156 16.594 1 95.88 101 GLN A N 1
ATOM 813 C CA . GLN A 1 101 ? -1.172 26.062 16.797 1 95.88 101 GLN A CA 1
ATOM 814 C C . GLN A 1 101 ? -1.244 26.734 18.156 1 95.88 101 GLN A C 1
ATOM 816 O O . GLN A 1 101 ? -0.229 26.875 18.844 1 95.88 101 GLN A O 1
ATOM 821 N N . GLU A 1 102 ? -2.426 27.156 18.531 1 93.75 102 GLU A N 1
ATOM 822 C CA . GLU A 1 102 ? -2.611 27.797 19.844 1 93.75 102 GLU A CA 1
ATOM 823 C C . GLU A 1 102 ? -2.289 26.812 20.969 1 93.75 102 GLU A C 1
ATOM 825 O O . GLU A 1 102 ? -1.703 27.203 21.984 1 93.75 102 GLU A O 1
ATOM 830 N N . LEU A 1 103 ? -2.705 25.609 20.734 1 91.44 103 LEU A N 1
ATOM 831 C CA . LEU A 1 103 ? -2.389 24.578 21.703 1 91.44 103 LEU A CA 1
ATOM 832 C C . LEU A 1 103 ? -0.88 24.406 21.844 1 91.44 103 LEU A C 1
ATOM 834 O O . LEU A 1 103 ? -0.358 24.328 22.969 1 91.44 103 LEU A O 1
ATOM 838 N N . ILE A 1 104 ? -0.204 24.359 20.781 1 92.19 104 ILE A N 1
ATOM 839 C CA . ILE A 1 104 ? 1.247 24.219 20.75 1 92.19 104 ILE A CA 1
ATOM 840 C C . ILE A 1 104 ? 1.901 25.438 21.391 1 92.19 104 ILE A C 1
ATOM 842 O O . ILE A 1 104 ? 2.84 25.297 22.188 1 92.19 104 ILE A O 1
ATOM 846 N N . ASP A 1 105 ? 1.445 26.609 21.062 1 90.94 105 ASP A N 1
ATOM 847 C CA . ASP A 1 105 ? 1.99 27.844 21.625 1 90.94 105 ASP A CA 1
ATOM 848 C C . ASP A 1 105 ? 1.865 27.844 23.141 1 90.94 105 ASP A C 1
ATOM 850 O O . ASP A 1 105 ? 2.783 28.281 23.844 1 90.94 105 ASP A O 1
ATOM 854 N N . SER A 1 106 ? 0.748 27.328 23.578 1 86.62 106 SER A N 1
ATOM 855 C CA . SER A 1 106 ? 0.462 27.344 25.016 1 86.62 106 SER A CA 1
ATOM 856 C C . SER A 1 106 ? 1.281 26.297 25.75 1 86.62 106 SER A C 1
ATOM 858 O O . SER A 1 106 ? 1.838 26.578 26.812 1 86.62 106 SER A O 1
ATOM 860 N N . MET A 1 107 ? 1.448 25.156 25.172 1 85.06 107 MET A N 1
ATOM 861 C CA . MET A 1 107 ? 1.99 24.016 25.906 1 85.06 107 MET A CA 1
ATOM 862 C C . MET A 1 107 ? 3.475 23.828 25.625 1 85.06 107 MET A C 1
ATOM 864 O O . MET A 1 107 ? 4.211 23.281 26.438 1 85.06 107 MET A O 1
ATOM 868 N N . VAL A 1 108 ? 3.869 24.297 24.5 1 87.44 108 VAL A N 1
ATOM 869 C CA . VAL A 1 108 ? 5.219 23.953 24.062 1 87.44 108 VAL A CA 1
ATOM 870 C C . VAL A 1 108 ? 6.047 25.219 23.891 1 87.44 108 VAL A C 1
ATOM 872 O O . VAL A 1 108 ? 7.082 25.391 24.547 1 87.44 108 VAL A O 1
ATOM 875 N N . ASN A 1 109 ? 5.574 26.172 23.172 1 88 109 ASN A N 1
ATOM 876 C CA . ASN A 1 109 ? 6.348 27.359 22.844 1 88 109 ASN A CA 1
ATOM 877 C C . ASN A 1 109 ? 6.414 28.344 24.016 1 88 109 ASN A C 1
ATOM 879 O O . ASN A 1 109 ? 7.316 29.172 24.078 1 88 109 ASN A O 1
ATOM 883 N N . GLY A 1 110 ? 5.676 28.062 25.203 1 75.81 110 GLY A N 1
ATOM 884 C CA . GLY A 1 110 ? 5.727 28.859 26.422 1 75.81 110 GLY A CA 1
ATOM 885 C C . GLY A 1 110 ? 5.105 30.234 26.25 1 75.81 110 GLY A C 1
ATOM 886 O O . GLY A 1 110 ? 5.23 31.094 27.141 1 75.81 110 GLY A O 1
ATOM 887 N N . ASN A 1 111 ? 4.656 30.594 25.125 1 58.25 111 ASN A N 1
ATOM 888 C CA . ASN A 1 111 ? 4.199 31.984 24.984 1 58.25 111 ASN A CA 1
ATOM 889 C C . ASN A 1 111 ? 2.859 32.188 25.672 1 58.25 111 ASN A C 1
ATOM 891 O O . ASN A 1 111 ? 2.254 33.25 25.547 1 58.25 111 ASN A O 1
ATOM 895 N N . VAL A 1 112 ? 2.105 31.094 26.141 1 53.56 112 VAL A N 1
ATOM 896 C CA . VAL A 1 112 ? 0.753 31.453 26.562 1 53.56 112 VAL A CA 1
ATOM 897 C C . VAL A 1 112 ? 0.724 31.719 28.062 1 53.56 112 VAL A C 1
ATOM 899 O O . VAL A 1 112 ? 1.536 31.172 28.812 1 53.56 112 VAL A O 1
ATOM 902 N N . ASP A 1 113 ? -0.057 32.625 28.547 1 48.62 113 ASP A N 1
ATOM 903 C CA . ASP A 1 113 ? -0.58 32.969 29.875 1 48.62 113 ASP A CA 1
ATOM 904 C C . ASP A 1 113 ? -1.014 31.719 30.625 1 48.62 113 ASP A C 1
ATOM 906 O O . ASP A 1 113 ? -1.783 30.906 30.109 1 48.62 113 ASP A O 1
ATOM 910 N N . PRO A 1 114 ? -0.396 31.25 31.672 1 48.19 114 PRO A N 1
ATOM 911 C CA . PRO A 1 114 ? -0.658 30.094 32.531 1 48.19 114 PRO A CA 1
ATOM 912 C C . PRO A 1 114 ? -2.148 29.797 32.688 1 48.19 114 PRO A C 1
ATOM 914 O O . PRO A 1 114 ? -2.525 28.672 33.031 1 48.19 114 PRO A O 1
ATOM 917 N N . THR A 1 115 ? -3.027 30.703 32.688 1 43.75 115 THR A N 1
ATOM 918 C CA . THR A 1 115 ? -4.449 30.562 33 1 43.75 115 THR A CA 1
ATOM 919 C C . THR A 1 115 ? -5.148 29.719 31.938 1 43.75 115 THR A C 1
ATOM 921 O O . THR A 1 115 ? -6.219 29.156 32.188 1 43.75 115 THR A O 1
ATOM 924 N N . VAL A 1 116 ? -4.742 29.812 30.734 1 47.5 116 VAL A N 1
ATOM 925 C CA . VAL A 1 116 ? -5.422 29.141 29.641 1 47.5 116 VAL A CA 1
ATOM 926 C C . VAL A 1 116 ? -4.992 27.672 29.578 1 47.5 116 VAL A C 1
ATOM 928 O O . VAL A 1 116 ? -5.535 26.891 28.797 1 47.5 116 VAL A O 1
ATOM 931 N N . LYS A 1 117 ? -4.031 27.297 30.281 1 48 117 LYS A N 1
ATOM 932 C CA . LYS A 1 117 ? -3.398 25.984 30.359 1 48 117 LYS A CA 1
ATOM 933 C C . LYS A 1 117 ? -4.43 24.891 30.625 1 48 117 LYS A C 1
ATOM 935 O O . LYS A 1 117 ? -4.34 23.797 30.062 1 48 117 LYS A O 1
ATOM 940 N N . ARG A 1 118 ? -5.242 25 31.688 1 43.38 118 ARG A N 1
ATOM 941 C CA . ARG A 1 118 ? -5.941 23.906 32.344 1 43.38 118 ARG A CA 1
ATOM 942 C C . ARG A 1 118 ? -7.035 23.328 31.453 1 43.38 118 ARG A C 1
ATOM 944 O O . ARG A 1 118 ? -7.426 22.172 31.609 1 43.38 118 ARG A O 1
ATOM 951 N N . GLN A 1 119 ? -7.781 24.109 30.812 1 44.94 119 GLN A N 1
ATOM 952 C CA . GLN A 1 119 ? -9.062 23.609 30.344 1 44.94 119 GLN A CA 1
ATOM 953 C C . GLN A 1 119 ? -8.891 22.734 29.094 1 44.94 119 GLN A C 1
ATOM 955 O O . GLN A 1 119 ? -9.805 22 28.719 1 44.94 119 GLN A O 1
ATOM 960 N N . ARG A 1 120 ? -7.746 22.938 28.312 1 48.69 120 ARG A N 1
ATOM 961 C CA . ARG A 1 120 ? -7.852 22.375 26.969 1 48.69 120 ARG A CA 1
ATOM 962 C C . ARG A 1 120 ? -7.215 20.984 26.906 1 48.69 120 ARG A C 1
ATOM 964 O O . ARG A 1 120 ? -7.062 20.406 25.812 1 48.69 120 ARG A O 1
ATOM 971 N N . VAL A 1 121 ? -6.672 20.5 27.969 1 48.25 121 VAL A N 1
ATOM 972 C CA . VAL A 1 121 ? -5.918 19.25 27.906 1 48.25 121 VAL A CA 1
ATOM 973 C C . VAL A 1 121 ? -6.879 18.094 27.688 1 48.25 121 VAL A C 1
ATOM 975 O O . VAL A 1 121 ? -7.48 17.594 28.656 1 48.25 121 VAL A O 1
ATOM 978 N N . ASP A 1 122 ? -7.734 18.188 26.906 1 47.53 122 ASP A N 1
ATOM 979 C CA . ASP A 1 122 ? -8.391 16.891 26.734 1 47.53 122 ASP A CA 1
ATOM 980 C C . ASP A 1 122 ? -7.387 15.82 26.328 1 47.53 122 ASP A C 1
ATOM 982 O O . ASP A 1 122 ? -6.23 16.125 26.031 1 47.53 122 ASP A O 1
ATOM 986 N N . GLY A 1 123 ? -7.602 14.531 26.641 1 51.78 123 GLY A N 1
ATOM 987 C CA . GLY A 1 123 ? -6.953 13.266 26.344 1 51.78 123 GLY A CA 1
ATOM 988 C C . GLY A 1 123 ? -6.125 13.297 25.078 1 51.78 123 GLY A C 1
ATOM 989 O O . GLY A 1 123 ? -5.379 12.359 24.797 1 51.78 123 GLY A O 1
ATOM 990 N N . SER A 1 124 ? -6.191 14.43 24.328 1 59 124 SER A N 1
ATOM 991 C CA . SER A 1 124 ? -5.645 14.453 22.969 1 59 124 SER A CA 1
ATOM 992 C C . SER A 1 124 ? -4.289 15.148 22.938 1 59 124 SER A C 1
ATOM 994 O O . SER A 1 124 ? -3.779 15.469 21.859 1 59 124 SER A O 1
ATOM 996 N N . THR A 1 125 ? -3.57 15.312 24.172 1 69.56 125 THR A N 1
ATOM 997 C CA . THR A 1 125 ? -2.363 16.125 24.125 1 69.56 125 THR A CA 1
ATOM 998 C C . THR A 1 125 ? -1.127 15.281 24.422 1 69.56 125 THR A C 1
ATOM 1000 O O . THR A 1 125 ? -0.055 15.82 24.703 1 69.56 125 THR A O 1
ATOM 1003 N N . ALA A 1 126 ? -1.373 14.023 24.422 1 76.12 126 ALA A N 1
ATOM 1004 C CA . ALA A 1 126 ? -0.239 13.156 24.719 1 76.12 126 ALA A CA 1
ATOM 1005 C C . ALA A 1 126 ? 0.891 13.352 23.719 1 76.12 126 ALA A C 1
ATOM 1007 O O . ALA A 1 126 ? 2.068 13.273 24.062 1 76.12 126 ALA A O 1
ATOM 1008 N N . TRP A 1 127 ? 0.475 13.688 22.578 1 82.31 127 TRP A N 1
ATOM 1009 C CA . TRP A 1 127 ? 1.469 13.836 21.516 1 82.31 127 TRP A CA 1
ATOM 1010 C C . TRP A 1 127 ? 2.314 15.086 21.734 1 82.31 127 TRP A C 1
ATOM 1012 O O . TRP A 1 127 ? 3.418 15.195 21.203 1 82.31 127 TRP A O 1
ATOM 1022 N N . LEU A 1 128 ? 1.93 16.016 22.609 1 83.88 128 LEU A N 1
ATOM 1023 C CA . LEU A 1 128 ? 2.623 17.266 22.859 1 83.88 128 LEU A CA 1
ATOM 1024 C C . LEU A 1 128 ? 3.75 17.078 23.859 1 83.88 128 LEU A C 1
ATOM 1026 O O . LEU A 1 128 ? 4.723 17.844 23.875 1 83.88 128 LEU A O 1
ATOM 1030 N N . THR A 1 129 ? 3.574 16.094 24.734 1 77.31 129 THR A N 1
ATOM 1031 C CA . THR A 1 129 ? 4.488 15.93 25.859 1 77.31 129 THR A CA 1
ATOM 1032 C C . THR A 1 129 ? 5.918 15.719 25.375 1 77.31 129 THR A C 1
ATOM 1034 O O . THR A 1 129 ? 6.867 16.203 25.984 1 77.31 129 THR A O 1
ATOM 1037 N N . HIS A 1 130 ? 6.02 15.148 24.266 1 75.94 130 HIS A N 1
ATOM 1038 C CA . HIS A 1 130 ? 7.359 14.828 23.781 1 75.94 130 HIS A CA 1
ATOM 1039 C C . HIS A 1 130 ? 7.984 16.016 23.062 1 75.94 130 HIS A C 1
ATOM 1041 O O . HIS A 1 130 ? 9.172 15.984 22.719 1 75.94 130 HIS A O 1
ATOM 1047 N N . LEU A 1 131 ? 7.219 17.016 22.891 1 82.25 131 LEU A N 1
ATOM 1048 C CA . LEU A 1 131 ? 7.699 18.156 22.141 1 82.25 131 LEU A CA 1
ATOM 1049 C C . LEU A 1 131 ? 8.32 19.203 23.062 1 82.25 131 LEU A C 1
ATOM 1051 O O . LEU A 1 131 ? 9.008 20.125 22.594 1 82.25 131 LEU A O 1
ATOM 1055 N N . SER A 1 132 ? 8.148 18.922 24.391 1 73 132 SER A N 1
ATOM 1056 C CA . SER A 1 132 ? 8.594 19.922 25.359 1 73 132 SER A CA 1
ATOM 1057 C C . SER A 1 132 ? 10.102 19.828 25.594 1 73 132 SER A C 1
ATOM 1059 O O . SER A 1 132 ? 10.695 18.75 25.438 1 73 132 SER A O 1
ATOM 1061 N N . GLY A 1 133 ? 10.812 20.938 25.656 1 65.12 133 GLY A N 1
ATOM 1062 C CA . GLY A 1 133 ? 12.211 20.938 26.047 1 65.12 133 GLY A CA 1
ATOM 1063 C C . GLY A 1 133 ? 13.102 21.719 25.109 1 65.12 133 GLY A C 1
ATOM 1064 O O . GLY A 1 133 ? 14.258 22 25.438 1 65.12 133 GLY A O 1
ATOM 1065 N N . SER A 1 134 ? 12.68 21.766 23.984 1 67.06 134 SER A N 1
ATOM 1066 C CA . SER A 1 134 ? 13.531 22.547 23.094 1 67.06 134 SER A CA 1
ATOM 1067 C C . SER A 1 134 ? 13.078 24.016 23.047 1 67.06 134 SER A C 1
ATOM 1069 O O . SER A 1 134 ? 11.906 24.312 23.281 1 67.06 134 SER A O 1
ATOM 1071 N N . THR A 1 135 ? 14.047 24.875 22.906 1 67.81 135 THR A N 1
ATOM 1072 C CA . THR A 1 135 ? 13.805 26.312 22.859 1 67.81 135 THR A CA 1
ATOM 1073 C C . THR A 1 135 ? 13.273 26.719 21.5 1 67.81 135 THR A C 1
ATOM 1075 O O . THR A 1 135 ? 12.734 27.812 21.344 1 67.81 135 THR A O 1
ATOM 1078 N N . ASP A 1 136 ? 13.375 25.797 20.609 1 83.5 136 ASP A N 1
ATOM 1079 C CA . ASP A 1 136 ? 12.93 26.188 19.266 1 83.5 136 ASP A CA 1
ATOM 1080 C C . ASP A 1 136 ? 11.414 26.109 19.141 1 83.5 136 ASP A C 1
ATOM 1082 O O . ASP A 1 136 ? 10.797 25.156 19.641 1 83.5 136 ASP A O 1
ATOM 1086 N N . ALA A 1 137 ? 10.836 27.078 18.562 1 88.5 137 ALA A N 1
ATOM 1087 C CA . ALA A 1 137 ? 9.391 27.141 18.422 1 88.5 137 ALA A CA 1
ATOM 1088 C C . ALA A 1 137 ? 8.883 26.062 17.469 1 88.5 137 ALA A C 1
ATOM 1090 O O . ALA A 1 137 ? 9.562 25.719 16.5 1 88.5 137 ALA A O 1
ATOM 1091 N N . VAL A 1 138 ? 7.754 25.609 17.766 1 94.31 138 VAL A N 1
ATOM 1092 C CA . VAL A 1 138 ? 7.09 24.609 16.938 1 94.31 138 VAL A CA 1
ATOM 1093 C C . VAL A 1 138 ? 5.934 25.25 16.172 1 94.31 138 VAL A C 1
ATOM 1095 O O . VAL A 1 138 ? 5.125 25.984 16.766 1 94.31 138 VAL A O 1
ATOM 1098 N N . THR A 1 139 ? 5.906 25.094 14.867 1 95.56 139 THR A N 1
ATOM 1099 C CA . THR A 1 139 ? 4.816 25.609 14.047 1 95.56 139 THR A CA 1
ATOM 1100 C C . THR A 1 139 ? 4.07 24.469 13.359 1 95.56 139 THR A C 1
ATOM 1102 O O . THR A 1 139 ? 4.598 23.359 13.242 1 95.56 139 THR A O 1
ATOM 1105 N N . ILE A 1 140 ? 2.863 24.766 12.953 1 97.38 140 ILE A N 1
ATOM 1106 C CA . ILE A 1 140 ? 2.031 23.766 12.289 1 97.38 140 ILE A CA 1
ATOM 1107 C C . ILE A 1 140 ? 1.939 24.078 10.797 1 97.38 140 ILE A C 1
ATOM 1109 O O . ILE A 1 140 ? 1.842 25.25 10.406 1 97.38 140 ILE A O 1
ATOM 1113 N N . LYS A 1 141 ? 2.008 23.094 9.945 1 98.5 141 LYS A N 1
ATOM 1114 C CA . LYS A 1 141 ? 1.762 23.203 8.508 1 98.5 141 LYS A CA 1
ATOM 1115 C C . LYS A 1 141 ? 0.667 22.234 8.062 1 98.5 141 LYS A C 1
ATOM 1117 O O . LYS A 1 141 ? 0.542 21.141 8.609 1 98.5 141 LYS A O 1
ATOM 1122 N N . LEU A 1 142 ? -0.101 22.656 7.094 1 98.75 142 LEU A N 1
ATOM 1123 C CA . LEU A 1 142 ? -1.14 21.797 6.527 1 98.75 142 LEU A CA 1
ATOM 1124 C C . LEU A 1 142 ? -0.55 20.828 5.512 1 98.75 142 LEU A C 1
ATOM 1126 O O . LEU A 1 142 ? 0.098 21.25 4.551 1 98.75 142 LEU A O 1
ATOM 1130 N N . LEU A 1 143 ? -0.7 19.562 5.77 1 98.75 143 LEU A N 1
ATOM 1131 C CA . LEU A 1 143 ? -0.351 18.516 4.828 1 98.75 143 LEU A CA 1
ATOM 1132 C C . LEU A 1 143 ? -1.56 18.109 3.99 1 98.75 143 LEU A C 1
ATOM 1134 O O . LEU A 1 143 ? -2.604 17.734 4.535 1 98.75 143 LEU A O 1
ATOM 1138 N N . CYS A 1 144 ? -1.422 18.172 2.664 1 96.69 144 CYS A N 1
ATOM 1139 C CA . CYS A 1 144 ? -2.576 17.875 1.821 1 96.69 144 CYS A CA 1
ATOM 1140 C C . CYS A 1 144 ? -2.137 17.375 0.455 1 96.69 144 CYS A C 1
ATOM 1142 O O . CYS A 1 144 ? -0.953 17.422 0.115 1 96.69 144 CYS A O 1
ATOM 1144 N N . GLY A 1 145 ? -3.064 16.75 -0.24 1 92.69 145 GLY A N 1
ATOM 1145 C CA . GLY A 1 145 ? -2.85 16.391 -1.634 1 92.69 145 GLY A CA 1
ATOM 1146 C C . GLY A 1 145 ? -3.029 17.562 -2.582 1 92.69 145 GLY A C 1
ATOM 1147 O O . GLY A 1 145 ? -3.541 18.609 -2.189 1 92.69 145 GLY A O 1
ATOM 1148 N N . ALA A 1 146 ? -2.621 17.344 -3.783 1 88.12 146 ALA A N 1
ATOM 1149 C CA . ALA A 1 146 ? -2.721 18.391 -4.805 1 88.12 146 ALA A CA 1
ATOM 1150 C C . ALA A 1 146 ? -4.176 18.766 -5.07 1 88.12 146 ALA A C 1
ATOM 1152 O O . ALA A 1 146 ? -4.477 19.891 -5.445 1 88.12 146 ALA A O 1
ATOM 1153 N N . ASP A 1 147 ? -5.035 17.828 -4.832 1 86.31 147 ASP A N 1
ATOM 1154 C CA . ASP A 1 147 ? -6.453 18.094 -5.059 1 86.31 147 ASP A CA 1
ATOM 1155 C C . ASP A 1 147 ? -6.957 19.219 -4.168 1 86.31 147 ASP A C 1
ATOM 1157 O O . ASP A 1 147 ? -7.789 20.031 -4.59 1 86.31 147 ASP A O 1
ATOM 1161 N N . LEU A 1 148 ? -6.559 19.219 -2.961 1 89.5 148 LEU A N 1
ATOM 1162 C CA . LEU A 1 148 ? -6.961 20.281 -2.053 1 89.5 148 LEU A CA 1
ATOM 1163 C C . LEU A 1 148 ? -6.438 21.641 -2.535 1 89.5 148 LEU A C 1
ATOM 1165 O O . LEU A 1 148 ? -7.168 22.625 -2.527 1 89.5 148 LEU A O 1
ATOM 1169 N N . LEU A 1 149 ? -5.203 21.672 -2.977 1 88.69 149 LEU A N 1
ATOM 1170 C CA . LEU A 1 149 ? -4.629 22.906 -3.502 1 88.69 149 LEU A CA 1
ATOM 1171 C C . LEU A 1 149 ? -5.434 23.422 -4.695 1 88.69 149 LEU A C 1
ATOM 1173 O O . LEU A 1 149 ? -5.73 24.609 -4.785 1 88.69 149 LEU A O 1
ATOM 1177 N N . GLU A 1 150 ? -5.797 22.531 -5.492 1 86 150 GLU A N 1
ATOM 1178 C CA . GLU A 1 150 ? -6.586 22.875 -6.672 1 86 150 GLU A CA 1
ATOM 1179 C C . GLU A 1 150 ? -7.957 23.422 -6.277 1 86 150 GLU A C 1
ATOM 1181 O O . GLU A 1 150 ? -8.516 24.266 -6.977 1 86 150 GLU A O 1
ATOM 1186 N N . SER A 1 151 ? -8.414 22.953 -5.188 1 89.25 151 SER A N 1
ATOM 1187 C CA . SER A 1 151 ? -9.742 23.359 -4.746 1 89.25 151 SER A CA 1
ATOM 1188 C C . SER A 1 151 ? -9.742 24.828 -4.312 1 89.25 151 SER A C 1
ATOM 1190 O O . SER A 1 151 ? -10.805 25.438 -4.215 1 89.25 151 SER A O 1
ATOM 1192 N N . PHE A 1 152 ? -8.656 25.438 -4.023 1 89.44 152 PHE A N 1
ATOM 1193 C CA . PHE A 1 152 ? -8.57 26.844 -3.645 1 89.44 152 PHE A CA 1
ATOM 1194 C C . PHE A 1 152 ? -9.055 27.734 -4.781 1 89.44 152 PHE A C 1
ATOM 1196 O O . PHE A 1 152 ? -9.453 28.875 -4.547 1 89.44 152 PHE A O 1
ATOM 1203 N N . ALA A 1 153 ? -8.969 27.219 -5.957 1 83.25 153 ALA A N 1
ATOM 1204 C CA . ALA A 1 153 ? -9.359 28.016 -7.129 1 83.25 153 ALA A CA 1
ATOM 1205 C C . ALA A 1 153 ? -10.859 27.922 -7.379 1 83.25 153 ALA A C 1
ATOM 1207 O O . ALA A 1 153 ? -11.406 28.656 -8.211 1 83.25 153 ALA A O 1
ATOM 1208 N N . ARG A 1 154 ? -11.438 26.969 -6.684 1 86.25 154 ARG A N 1
ATOM 1209 C CA . ARG A 1 154 ? -12.883 26.828 -6.871 1 86.25 154 ARG A CA 1
ATOM 1210 C C . ARG A 1 154 ? -13.648 27.906 -6.121 1 86.25 154 ARG A C 1
ATOM 1212 O O . ARG A 1 154 ? -13.57 27.984 -4.895 1 86.25 154 ARG A O 1
ATOM 1219 N N . PRO A 1 155 ? -14.469 28.703 -6.848 1 84.75 155 PRO A N 1
ATOM 1220 C CA . PRO A 1 155 ? -15.18 29.812 -6.207 1 84.75 155 PRO A CA 1
ATOM 1221 C C . PRO A 1 155 ? -16.172 29.344 -5.152 1 84.75 155 PRO A C 1
ATOM 1223 O O . PRO A 1 155 ? -16.875 28.359 -5.355 1 84.75 155 PRO A O 1
ATOM 1226 N N . GLY A 1 156 ? -16.188 29.953 -4.066 1 87.06 156 GLY A N 1
ATOM 1227 C CA . GLY A 1 156 ? -17.203 29.719 -3.053 1 87.06 156 GLY A CA 1
ATOM 1228 C C . GLY A 1 156 ? -16.828 28.609 -2.09 1 87.06 156 GLY A C 1
ATOM 1229 O O . GLY A 1 156 ? -17.469 28.438 -1.052 1 87.06 156 GLY A O 1
ATOM 1230 N N . LEU A 1 157 ? -15.805 27.938 -2.387 1 88 157 LEU A N 1
ATOM 1231 C CA . LEU A 1 157 ? -15.461 26.797 -1.552 1 88 157 LEU A CA 1
ATOM 1232 C C . LEU A 1 157 ? -14.641 27.234 -0.342 1 88 157 LEU A C 1
ATOM 1234 O O . LEU A 1 157 ? -14.789 26.672 0.75 1 88 157 LEU A O 1
ATOM 1238 N N . TRP A 1 158 ? -13.836 28.219 -0.582 1 92.88 158 TRP A N 1
ATOM 1239 C CA . TRP A 1 158 ? -12.977 28.75 0.475 1 92.88 158 TRP A CA 1
ATOM 1240 C C . TRP A 1 158 ? -13.156 30.25 0.626 1 92.88 158 TRP A C 1
ATOM 1242 O O . TRP A 1 158 ? -13.328 30.969 -0.365 1 92.88 158 TRP A O 1
ATOM 1252 N N . LYS A 1 159 ? -13.07 30.734 1.841 1 93.75 159 LYS A N 1
ATOM 1253 C CA . LYS A 1 159 ? -12.953 32.156 2.061 1 93.75 159 LYS A CA 1
ATOM 1254 C C . LYS A 1 159 ? -11.539 32.656 1.757 1 93.75 159 LYS A C 1
ATOM 1256 O O . LYS A 1 159 ? -10.555 32 2.104 1 93.75 159 LYS A O 1
ATOM 1261 N N . ASP A 1 160 ? -11.469 33.844 1.175 1 90.94 160 ASP A N 1
ATOM 1262 C CA . ASP A 1 160 ? -10.172 34.406 0.814 1 90.94 160 ASP A CA 1
ATOM 1263 C C . ASP A 1 160 ? -9.273 34.562 2.043 1 90.94 160 ASP A C 1
ATOM 1265 O O . ASP A 1 160 ? -8.078 34.281 1.979 1 90.94 160 ASP A O 1
ATOM 1269 N N . GLU A 1 161 ? -9.875 34.969 3.068 1 93.88 161 GLU A N 1
ATOM 1270 C CA . GLU A 1 161 ? -9.117 35.188 4.301 1 93.88 161 GLU A CA 1
ATOM 1271 C C . GLU A 1 161 ? -8.578 33.844 4.832 1 93.88 161 GLU A C 1
ATOM 1273 O O . GLU A 1 161 ? -7.492 33.812 5.422 1 93.88 161 GLU A O 1
ATOM 1278 N N . ASP A 1 162 ? -9.352 32.812 4.633 1 95.75 162 ASP A N 1
ATOM 1279 C CA . ASP A 1 162 ? -8.906 31.484 5.074 1 95.75 162 ASP A CA 1
ATOM 1280 C C . ASP A 1 162 ? -7.723 30.984 4.238 1 95.75 162 ASP A C 1
ATOM 1282 O O . ASP A 1 162 ? -6.75 30.469 4.781 1 95.75 162 ASP A O 1
ATOM 1286 N N . ILE A 1 163 ? -7.812 31.203 2.971 1 94.88 163 ILE A N 1
ATOM 1287 C CA . ILE A 1 163 ? -6.719 30.812 2.086 1 94.88 163 ILE A CA 1
ATOM 1288 C C . ILE A 1 163 ? -5.449 31.578 2.471 1 94.88 163 ILE A C 1
ATOM 1290 O O . ILE A 1 163 ? -4.375 30.984 2.594 1 94.88 163 ILE A O 1
ATOM 1294 N N . GLU A 1 164 ? -5.609 32.875 2.68 1 94.94 164 GLU A N 1
ATOM 1295 C CA . GLU A 1 164 ? -4.48 33.719 3.068 1 94.94 164 GLU A CA 1
ATOM 1296 C C . GLU A 1 164 ? -3.832 33.188 4.355 1 94.94 164 GLU A C 1
ATOM 1298 O O . GLU A 1 164 ? -2.605 33.156 4.461 1 94.94 164 GLU A O 1
ATOM 1303 N N . ALA A 1 165 ? -4.637 32.844 5.27 1 96.5 165 ALA A N 1
ATOM 1304 C CA . ALA A 1 165 ? -4.121 32.344 6.539 1 96.5 165 ALA A CA 1
ATOM 1305 C C . ALA A 1 165 ? -3.412 31 6.344 1 96.5 165 ALA A C 1
ATOM 1307 O O . ALA A 1 165 ? -2.33 30.781 6.895 1 96.5 165 ALA A O 1
ATOM 1308 N N . LEU A 1 166 ? -4.012 30.156 5.617 1 97.5 166 LEU A N 1
ATOM 1309 C CA . LEU A 1 166 ? -3.471 28.812 5.41 1 97.5 166 LEU A CA 1
ATOM 1310 C C . LEU A 1 166 ? -2.113 28.875 4.719 1 97.5 166 LEU A C 1
ATOM 1312 O O . LEU A 1 166 ? -1.169 28.203 5.133 1 97.5 166 LEU A O 1
ATOM 1316 N N . VAL A 1 167 ? -1.997 29.703 3.678 1 96.44 167 VAL A N 1
ATOM 1317 C CA . VAL A 1 167 ? -0.769 29.719 2.889 1 96.44 167 VAL A CA 1
ATOM 1318 C C . VAL A 1 167 ? 0.21 30.734 3.463 1 96.44 167 VAL A C 1
ATOM 1320 O O . VAL A 1 167 ? 1.415 30.656 3.213 1 96.44 167 VAL A O 1
ATOM 1323 N N . GLY A 1 168 ? -0.244 31.719 4.18 1 95.88 168 GLY A N 1
ATOM 1324 C CA . GLY A 1 168 ? 0.604 32.75 4.754 1 95.88 168 GLY A CA 1
ATOM 1325 C C . GLY A 1 168 ? 1.092 32.406 6.148 1 95.88 168 GLY A C 1
ATOM 1326 O O . GLY A 1 168 ? 2.281 32.156 6.352 1 95.88 168 GLY A O 1
ATOM 1327 N N . LYS A 1 169 ? 0.224 32.25 7.07 1 95.69 169 LYS A N 1
ATOM 1328 C CA . LYS A 1 169 ? 0.529 32.031 8.484 1 95.69 169 LYS A CA 1
ATOM 1329 C C . LYS A 1 169 ? 1.038 30.625 8.742 1 95.69 169 LYS A C 1
ATOM 1331 O O . LYS A 1 169 ? 2.039 30.438 9.438 1 95.69 169 LYS A O 1
ATOM 1336 N N . PHE A 1 170 ? 0.439 29.641 8.195 1 97.56 170 PHE A N 1
ATOM 1337 C CA . PHE A 1 170 ? 0.738 28.25 8.539 1 97.56 170 PHE A CA 1
ATOM 1338 C C . PHE A 1 170 ? 1.669 27.641 7.504 1 97.56 170 PHE A C 1
ATOM 1340 O O . PHE A 1 170 ? 2.771 27.188 7.836 1 97.56 170 PHE A O 1
ATOM 1347 N N . GLY A 1 171 ? 1.232 27.703 6.246 1 97.56 171 GLY A N 1
ATOM 1348 C CA . GLY A 1 171 ? 1.975 27.062 5.172 1 97.56 171 GLY A CA 1
ATOM 1349 C C . GLY A 1 171 ? 1.396 25.719 4.766 1 97.56 171 GLY A C 1
ATOM 1350 O O . GLY A 1 171 ? 0.611 25.125 5.508 1 97.56 171 GLY A O 1
ATOM 1351 N N . LEU A 1 172 ? 1.851 25.281 3.555 1 97.62 172 LEU A N 1
ATOM 1352 C CA . LEU A 1 172 ? 1.339 24.031 2.975 1 97.62 172 LEU A CA 1
ATOM 1353 C C . LEU A 1 172 ? 2.48 23.094 2.609 1 97.62 172 LEU A C 1
ATOM 1355 O O . LEU A 1 172 ? 3.539 23.547 2.162 1 97.62 172 LEU A O 1
ATOM 1359 N N . VAL A 1 173 ? 2.27 21.859 2.879 1 98.19 173 VAL A N 1
ATOM 1360 C CA . VAL A 1 173 ? 3.023 20.781 2.258 1 98.19 173 VAL A CA 1
ATOM 1361 C C . VAL A 1 173 ? 2.102 19.953 1.361 1 98.19 173 VAL A C 1
ATOM 1363 O O . VAL A 1 173 ? 1.188 19.281 1.848 1 98.19 173 VAL A O 1
ATOM 1366 N N . VAL A 1 174 ? 2.359 20.016 0.053 1 96.75 174 VAL A N 1
ATOM 1367 C CA . VAL A 1 174 ? 1.437 19.469 -0.935 1 96.75 174 VAL A CA 1
ATOM 1368 C C . VAL A 1 174 ? 2.061 18.234 -1.606 1 96.75 174 VAL A C 1
ATOM 1370 O O . VAL A 1 174 ? 3.117 18.344 -2.236 1 96.75 174 VAL A O 1
ATOM 1373 N N . ILE A 1 175 ? 1.36 17.125 -1.448 1 95.25 175 ILE A N 1
ATOM 1374 C CA . ILE A 1 175 ? 1.809 15.914 -2.119 1 95.25 175 ILE A CA 1
ATOM 1375 C C . ILE A 1 175 ? 1.196 15.836 -3.516 1 95.25 175 ILE A C 1
ATOM 1377 O O . ILE A 1 175 ? -0.025 15.906 -3.67 1 95.25 175 ILE A O 1
ATOM 1381 N N . THR A 1 176 ? 2.033 15.695 -4.492 1 90.44 176 THR A N 1
ATOM 1382 C CA . THR A 1 176 ? 1.565 15.609 -5.875 1 90.44 176 THR A CA 1
ATOM 1383 C C . THR A 1 176 ? 1.995 14.289 -6.508 1 90.44 176 THR A C 1
ATOM 1385 O O . THR A 1 176 ? 2.826 13.57 -5.949 1 90.44 176 THR A O 1
ATOM 1388 N N . ARG A 1 177 ? 1.275 13.938 -7.551 1 80.19 177 ARG A N 1
ATOM 1389 C CA . ARG A 1 177 ? 1.637 12.75 -8.32 1 80.19 177 ARG A CA 1
ATOM 1390 C C . ARG A 1 177 ? 2.387 13.133 -9.594 1 80.19 177 ARG A C 1
ATOM 1392 O O . ARG A 1 177 ? 2.365 14.289 -10.008 1 80.19 177 ARG A O 1
ATOM 1399 N N . GLU A 1 178 ? 2.922 11.984 -10.117 1 70.69 178 GLU A N 1
ATOM 1400 C CA . GLU A 1 178 ? 3.633 12.211 -11.375 1 70.69 178 GLU A CA 1
ATOM 1401 C C . GLU A 1 178 ? 2.691 12.734 -12.453 1 70.69 178 GLU A C 1
ATOM 1403 O O . GLU A 1 178 ? 1.57 12.242 -12.602 1 70.69 178 GLU A O 1
ATOM 1408 N N . GLY A 1 179 ? 2.988 13.703 -13.141 1 69.44 179 GLY A N 1
ATOM 1409 C CA . GLY A 1 179 ? 2.205 14.266 -14.227 1 69.44 179 GLY A CA 1
ATOM 1410 C C . GLY A 1 179 ? 1.381 15.469 -13.805 1 69.44 179 GLY A C 1
ATOM 1411 O O . GLY A 1 179 ? 0.842 16.188 -14.648 1 69.44 179 GLY A O 1
ATOM 1412 N N . SER A 1 180 ? 1.213 15.609 -12.492 1 75.06 180 SER A N 1
ATOM 1413 C CA . SER A 1 180 ? 0.504 16.797 -12.023 1 75.06 180 SER A CA 1
ATOM 1414 C C . SER A 1 180 ? 1.403 18.031 -12.055 1 75.06 180 SER A C 1
ATOM 1416 O O . SER A 1 180 ? 2.631 17.906 -12.047 1 75.06 180 SER A O 1
ATOM 1418 N N . ASN A 1 181 ? 0.745 19.219 -12.336 1 81.19 181 ASN A N 1
ATOM 1419 C CA . ASN A 1 181 ? 1.523 20.453 -12.344 1 81.19 181 ASN A CA 1
ATOM 1420 C C . ASN A 1 181 ? 1 21.453 -11.312 1 81.19 181 ASN A C 1
ATOM 1422 O O . ASN A 1 181 ? 0.311 22.406 -11.672 1 81.19 181 ASN A O 1
ATOM 1426 N N . PRO A 1 182 ? 1.355 21.25 -10.109 1 82 182 PRO A N 1
ATOM 1427 C CA . PRO A 1 182 ? 0.882 22.172 -9.07 1 82 182 PRO A CA 1
ATOM 1428 C C . PRO A 1 182 ? 1.392 23.594 -9.25 1 82 182 PRO A C 1
ATOM 1430 O O . PRO A 1 182 ? 0.767 24.547 -8.773 1 82 182 PRO A O 1
ATOM 1433 N N . TYR A 1 183 ? 2.457 23.781 -9.93 1 84.69 183 TYR A N 1
ATOM 1434 C CA . TYR A 1 183 ? 3.045 25.094 -10.125 1 84.69 183 TYR A CA 1
ATOM 1435 C C . TYR A 1 183 ? 2.168 25.953 -11.023 1 84.69 183 TYR A C 1
ATOM 1437 O O . TYR A 1 183 ? 2.131 27.188 -10.875 1 84.69 183 TYR A O 1
ATOM 1445 N N . LYS A 1 184 ? 1.538 25.297 -11.922 1 84.62 184 LYS A N 1
ATOM 1446 C CA . LYS A 1 184 ? 0.595 26.047 -12.742 1 84.62 184 LYS A CA 1
ATOM 1447 C C . LYS A 1 184 ? -0.503 26.672 -11.891 1 84.62 184 LYS A C 1
ATOM 1449 O O . LYS A 1 184 ? -0.858 27.844 -12.094 1 84.62 184 LYS A O 1
ATOM 1454 N N . PHE A 1 185 ? -0.986 25.953 -10.945 1 83.81 185 PHE A N 1
ATOM 1455 C CA . PHE A 1 185 ? -2.043 26.438 -10.07 1 83.81 185 PHE A CA 1
ATOM 1456 C C . PHE A 1 185 ? -1.545 27.609 -9.219 1 83.81 185 PHE A C 1
ATOM 1458 O O . PHE A 1 185 ? -2.273 28.578 -8.992 1 83.81 185 PHE A O 1
ATOM 1465 N N . ILE A 1 186 ? -0.381 27.5 -8.742 1 87.19 186 ILE A N 1
ATOM 1466 C CA . ILE A 1 186 ? 0.21 28.547 -7.926 1 87.19 186 ILE A CA 1
ATOM 1467 C C . ILE A 1 186 ? 0.357 29.828 -8.766 1 87.19 186 ILE A C 1
ATOM 1469 O O . ILE A 1 186 ? -0.023 30.906 -8.32 1 87.19 186 ILE A O 1
ATOM 1473 N N . TYR A 1 187 ? 0.755 29.672 -9.945 1 85.31 187 TYR A N 1
ATOM 1474 C CA . TYR A 1 187 ? 0.987 30.797 -10.836 1 85.31 187 TYR A CA 1
ATOM 1475 C C . TYR A 1 187 ? -0.318 31.516 -11.156 1 85.31 187 TYR A C 1
ATOM 1477 O O . TYR A 1 187 ? -0.349 32.75 -11.25 1 85.31 187 TYR A O 1
ATOM 1485 N N . GLU A 1 188 ? -1.293 30.781 -11.242 1 87.31 188 GLU A N 1
ATOM 1486 C CA . GLU A 1 188 ? -2.576 31.344 -11.648 1 87.31 188 GLU A CA 1
ATOM 1487 C C . GLU A 1 188 ? -3.297 32 -10.477 1 87.31 188 GLU A C 1
ATOM 1489 O O . GLU A 1 188 ? -4.34 32.625 -10.648 1 87.31 188 GLU A O 1
ATOM 1494 N N . SER A 1 189 ? -2.762 31.875 -9.281 1 88 189 SER A N 1
ATOM 1495 C CA . SER A 1 189 ? -3.355 32.438 -8.078 1 88 189 SER A CA 1
ATOM 1496 C C . SER A 1 189 ? -2.439 33.5 -7.457 1 88 189 SER A C 1
ATOM 1498 O O . SER A 1 189 ? -1.339 33.188 -7.004 1 88 189 SER A O 1
ATOM 1500 N N . ASP A 1 190 ? -2.912 34.719 -7.371 1 89.81 190 ASP A N 1
ATOM 1501 C CA . ASP A 1 190 ? -2.094 35.781 -6.82 1 89.81 190 ASP A CA 1
ATOM 1502 C C . ASP A 1 190 ? -1.708 35.5 -5.371 1 89.81 190 ASP A C 1
ATOM 1504 O O . ASP A 1 190 ? -0.562 35.719 -4.973 1 89.81 190 ASP A O 1
ATOM 1508 N N . VAL A 1 191 ? -2.67 35.062 -4.652 1 91.25 191 VAL A N 1
ATOM 1509 C CA . VAL A 1 191 ? -2.422 34.812 -3.238 1 91.25 191 VAL A CA 1
ATOM 1510 C C . VAL A 1 191 ? -1.408 33.656 -3.084 1 91.25 191 VAL A C 1
ATOM 1512 O O . VAL A 1 191 ? -0.497 33.75 -2.258 1 91.25 191 VAL A O 1
ATOM 1515 N N . LEU A 1 192 ? -1.527 32.594 -3.846 1 92.5 192 LEU A N 1
ATOM 1516 C CA . LEU A 1 192 ? -0.59 31.484 -3.766 1 92.5 192 LEU A CA 1
ATOM 1517 C C . LEU A 1 192 ? 0.801 31.922 -4.223 1 92.5 192 LEU A C 1
ATOM 1519 O O . LEU A 1 192 ? 1.806 31.5 -3.645 1 92.5 192 LEU A O 1
ATOM 1523 N N . THR A 1 193 ? 0.849 32.75 -5.246 1 92.06 193 THR A N 1
ATOM 1524 C CA . THR A 1 193 ? 2.133 33.25 -5.742 1 92.06 193 THR A CA 1
ATOM 1525 C C . THR A 1 193 ? 2.836 34.094 -4.688 1 92.06 193 THR A C 1
ATOM 1527 O O . THR A 1 193 ? 4.043 33.969 -4.477 1 92.06 193 THR A O 1
ATOM 1530 N N . ARG A 1 194 ? 2.111 34.938 -4.051 1 93.94 194 ARG A N 1
ATOM 1531 C CA . ARG A 1 194 ? 2.664 35.812 -3.023 1 93.94 194 ARG A CA 1
ATOM 1532 C C . ARG A 1 194 ? 3.291 35 -1.893 1 93.94 194 ARG A C 1
ATOM 1534 O O . ARG A 1 194 ? 4.301 35.406 -1.315 1 93.94 194 ARG A O 1
ATOM 1541 N N . HIS A 1 195 ? 2.707 33.844 -1.638 1 94.81 195 HIS A N 1
ATOM 1542 C CA . HIS A 1 195 ? 3.168 33.031 -0.512 1 94.81 195 HIS A CA 1
ATOM 1543 C C . HIS A 1 195 ? 3.83 31.75 -0.989 1 94.81 195 HIS A C 1
ATOM 1545 O O . HIS A 1 195 ? 3.801 30.734 -0.29 1 94.81 195 HIS A O 1
ATOM 1551 N N . GLN A 1 196 ? 4.41 31.719 -2.164 1 93.31 196 GLN A N 1
ATOM 1552 C CA . GLN A 1 196 ? 4.93 30.516 -2.799 1 93.31 196 GLN A CA 1
ATOM 1553 C C . GLN A 1 196 ? 6.062 29.906 -1.976 1 93.31 196 GLN A C 1
ATOM 1555 O O . GLN A 1 196 ? 6.246 28.688 -1.976 1 93.31 196 GLN A O 1
ATOM 1560 N N . ARG A 1 197 ? 6.793 30.672 -1.227 1 92.81 197 ARG A N 1
ATOM 1561 C CA . ARG A 1 197 ? 7.898 30.172 -0.414 1 92.81 197 ARG A CA 1
ATOM 1562 C C . ARG A 1 197 ? 7.391 29.328 0.749 1 92.81 197 ARG A C 1
ATOM 1564 O O . ARG A 1 197 ? 8.148 28.562 1.343 1 92.81 197 ARG A O 1
ATOM 1571 N N . ASN A 1 198 ? 6.109 29.516 1.102 1 96 198 ASN A N 1
ATOM 1572 C CA . ASN A 1 198 ? 5.504 28.812 2.223 1 96 198 ASN A CA 1
ATOM 1573 C C . ASN A 1 198 ? 4.703 27.594 1.749 1 96 198 ASN A C 1
ATOM 1575 O O . ASN A 1 198 ? 3.953 27 2.525 1 96 198 ASN A O 1
ATOM 1579 N N . ILE A 1 199 ? 4.812 27.312 0.479 1 95.94 199 ILE A N 1
ATOM 1580 C CA . ILE A 1 199 ? 4.164 26.156 -0.127 1 95.94 199 ILE A CA 1
ATOM 1581 C C . ILE A 1 199 ? 5.227 25.172 -0.61 1 95.94 199 ILE A C 1
ATOM 1583 O O . ILE A 1 199 ? 5.961 25.453 -1.558 1 95.94 199 ILE A O 1
ATOM 1587 N N . HIS A 1 200 ? 5.273 24.031 0.011 1 96.69 200 HIS A N 1
ATOM 1588 C CA . HIS A 1 200 ? 6.242 23.016 -0.358 1 96.69 200 HIS A CA 1
ATOM 1589 C C . HIS A 1 200 ? 5.594 21.922 -1.191 1 96.69 200 HIS A C 1
ATOM 1591 O O . HIS A 1 200 ? 4.762 21.156 -0.688 1 96.69 200 HIS A O 1
ATOM 1597 N N . ILE A 1 201 ? 5.984 21.812 -2.414 1 94.75 201 ILE A N 1
ATOM 1598 C CA . ILE A 1 201 ? 5.457 20.797 -3.326 1 94.75 201 ILE A CA 1
ATOM 1599 C C . ILE A 1 201 ? 6.328 19.547 -3.271 1 94.75 201 ILE A C 1
ATOM 1601 O O . ILE A 1 201 ? 7.535 19.609 -3.521 1 94.75 201 ILE A O 1
ATOM 1605 N N . VAL A 1 202 ? 5.699 18.484 -2.93 1 94.75 202 VAL A N 1
ATOM 1606 C CA . VAL A 1 202 ? 6.402 17.219 -2.783 1 94.75 202 VAL A CA 1
ATOM 1607 C C . VAL A 1 202 ? 5.875 16.203 -3.805 1 94.75 202 VAL A C 1
ATOM 1609 O O . VAL A 1 202 ? 4.68 15.898 -3.822 1 94.75 202 VAL A O 1
ATOM 1612 N N . THR A 1 203 ? 6.734 15.68 -4.586 1 89.19 203 THR A N 1
ATOM 1613 C CA . THR A 1 203 ? 6.312 14.727 -5.609 1 89.19 203 THR A CA 1
ATOM 1614 C C . THR A 1 203 ? 6.348 13.305 -5.062 1 89.19 203 THR A C 1
ATOM 1616 O O . THR A 1 203 ? 7.359 12.875 -4.5 1 89.19 203 THR A O 1
ATOM 1619 N N . GLU A 1 204 ? 5.277 12.68 -5.129 1 88.88 204 GLU A N 1
ATOM 1620 C CA . GLU A 1 204 ? 5.234 11.25 -4.859 1 88.88 204 GLU A CA 1
ATOM 1621 C C . GLU A 1 204 ? 5.645 10.445 -6.09 1 88.88 204 GLU A C 1
ATOM 1623 O O . GLU A 1 204 ? 4.852 10.266 -7.016 1 88.88 204 GLU A O 1
ATOM 1628 N N . TRP A 1 205 ? 6.781 9.844 -6.039 1 83.69 205 TRP A N 1
ATOM 1629 C CA . TRP A 1 205 ? 7.352 9.156 -7.199 1 83.69 205 TRP A CA 1
ATOM 1630 C C . TRP A 1 205 ? 6.824 7.73 -7.301 1 83.69 205 TRP A C 1
ATOM 1632 O O . TRP A 1 205 ? 6.902 7.109 -8.367 1 83.69 205 TRP A O 1
ATOM 1642 N N . ILE A 1 206 ? 6.445 7.168 -6.262 1 84.62 206 ILE A N 1
ATOM 1643 C CA . ILE A 1 206 ? 5.789 5.863 -6.273 1 84.62 206 ILE A CA 1
ATOM 1644 C C . ILE A 1 206 ? 4.273 6.047 -6.25 1 84.62 206 ILE A C 1
ATOM 1646 O O . ILE A 1 206 ? 3.662 6.07 -5.176 1 84.62 206 ILE A O 1
ATOM 1650 N N . THR A 1 207 ? 3.801 6.168 -7.379 1 78.5 207 THR A N 1
ATOM 1651 C CA . THR A 1 207 ? 2.404 6.566 -7.512 1 78.5 207 THR A CA 1
ATOM 1652 C C . THR A 1 207 ? 1.478 5.469 -6.996 1 78.5 207 THR A C 1
ATOM 1654 O O . THR A 1 207 ? 1.715 4.281 -7.238 1 78.5 207 THR A O 1
ATOM 1657 N N . ASN A 1 208 ? 0.55 5.926 -6.176 1 78.19 208 ASN A N 1
ATOM 1658 C CA . ASN A 1 208 ? -0.49 5.074 -5.609 1 78.19 208 ASN A CA 1
ATOM 1659 C C . ASN A 1 208 ? -1.855 5.75 -5.652 1 78.19 208 ASN A C 1
ATOM 1661 O O . ASN A 1 208 ? -2.006 6.883 -5.18 1 78.19 208 ASN A O 1
ATOM 1665 N N . GLU A 1 209 ? -2.85 5.176 -6.297 1 84 209 GLU A N 1
ATOM 1666 C CA . GLU A 1 209 ? -4.16 5.789 -6.477 1 84 209 GLU A CA 1
ATOM 1667 C C . GLU A 1 209 ? -5.176 5.238 -5.48 1 84 209 GLU A C 1
ATOM 1669 O O . GLU A 1 209 ? -6.363 5.125 -5.789 1 84 209 GLU A O 1
ATOM 1674 N N . ILE A 1 210 ? -4.699 4.871 -4.422 1 91.25 210 ILE A N 1
ATOM 1675 C CA . ILE A 1 210 ? -5.602 4.383 -3.385 1 91.25 210 ILE A CA 1
ATOM 1676 C C . ILE A 1 210 ? -6.484 5.527 -2.891 1 91.25 210 ILE A C 1
ATOM 1678 O O . ILE A 1 210 ? -5.996 6.625 -2.621 1 91.25 210 ILE A O 1
ATOM 1682 N N . SER A 1 211 ? -7.754 5.348 -2.855 1 92.38 211 SER A N 1
ATOM 1683 C CA . SER A 1 211 ? -8.695 6.305 -2.285 1 92.38 211 SER A CA 1
ATOM 1684 C C . SER A 1 211 ? -9.742 5.602 -1.427 1 92.38 211 SER A C 1
ATOM 1686 O O . SER A 1 211 ? -10.039 4.422 -1.633 1 92.38 211 SER A O 1
ATOM 1688 N N . SER A 1 212 ? -10.258 6.355 -0.539 1 95.44 212 SER A N 1
ATOM 1689 C CA . SER A 1 212 ? -11.312 5.809 0.308 1 95.44 212 SER A CA 1
ATOM 1690 C C . SER A 1 212 ? -12.523 5.406 -0.518 1 95.44 212 SER A C 1
ATOM 1692 O O . SER A 1 212 ? -13.188 4.406 -0.215 1 95.44 212 SER A O 1
ATOM 1694 N N . THR A 1 213 ? -12.859 6.117 -1.521 1 94.12 213 THR A N 1
ATOM 1695 C CA . THR A 1 213 ? -13.977 5.812 -2.404 1 94.12 213 THR A CA 1
ATOM 1696 C C . THR A 1 213 ? -13.797 4.445 -3.059 1 94.12 213 THR A C 1
ATOM 1698 O O . THR A 1 213 ? -14.711 3.623 -3.049 1 94.12 213 THR A O 1
ATOM 1701 N N . LYS A 1 214 ? -12.617 4.207 -3.568 1 94 214 LYS A N 1
ATOM 1702 C CA . LYS A 1 214 ? -12.328 2.928 -4.215 1 94 214 LYS A CA 1
ATOM 1703 C C . LYS A 1 214 ? -12.344 1.787 -3.201 1 94 214 LYS A C 1
ATOM 1705 O O . LYS A 1 214 ? -12.797 0.684 -3.506 1 94 214 LYS A O 1
ATOM 1710 N N . VAL A 1 215 ? -11.828 2.041 -2.031 1 95.94 215 VAL A N 1
ATOM 1711 C CA . VAL A 1 215 ? -11.812 1.038 -0.97 1 95.94 215 VAL A CA 1
ATOM 1712 C C . VAL A 1 215 ? -13.242 0.668 -0.589 1 95.94 215 VAL A C 1
ATOM 1714 O O . VAL A 1 215 ? -13.578 -0.514 -0.474 1 95.94 215 VAL A O 1
ATOM 1717 N N . ARG A 1 216 ? -14.102 1.646 -0.399 1 95.94 216 ARG A N 1
ATOM 1718 C CA . ARG A 1 216 ? -15.5 1.368 -0.069 1 95.94 216 ARG A CA 1
ATOM 1719 C C . ARG A 1 216 ? -16.172 0.559 -1.173 1 95.94 216 ARG A C 1
ATOM 1721 O O . ARG A 1 216 ? -16.938 -0.359 -0.893 1 95.94 216 ARG A O 1
ATOM 1728 N N . ARG A 1 217 ? -15.922 0.882 -2.375 1 93.81 217 ARG A N 1
ATOM 1729 C CA . ARG A 1 217 ? -16.484 0.14 -3.502 1 93.81 217 ARG A CA 1
ATOM 1730 C C . ARG A 1 217 ? -16.047 -1.321 -3.463 1 93.81 217 ARG A C 1
ATOM 1732 O O . ARG A 1 217 ? -16.859 -2.223 -3.654 1 93.81 217 ARG A O 1
ATOM 1739 N N . ALA A 1 218 ? -14.766 -1.501 -3.291 1 94 218 ALA A N 1
ATOM 1740 C CA . ALA A 1 218 ? -14.234 -2.861 -3.188 1 94 218 ALA A CA 1
ATOM 1741 C C . ALA A 1 218 ? -14.922 -3.629 -2.059 1 94 218 ALA A C 1
ATOM 1743 O O . ALA A 1 218 ? -15.32 -4.781 -2.236 1 94 218 ALA A O 1
ATOM 1744 N N . LEU A 1 219 ? -15.094 -3 -0.949 1 94.88 219 LEU A N 1
ATOM 1745 C CA . LEU A 1 219 ? -15.734 -3.621 0.207 1 94.88 219 LEU A CA 1
ATOM 1746 C C . LEU A 1 219 ? -17.172 -4.004 -0.106 1 94.88 219 LEU A C 1
ATOM 1748 O O . LEU A 1 219 ? -17.609 -5.113 0.212 1 94.88 219 LEU A O 1
ATOM 1752 N N . ARG A 1 220 ? -17.875 -3.143 -0.76 1 92.31 220 ARG A N 1
ATOM 1753 C CA . ARG A 1 220 ? -19.266 -3.4 -1.116 1 92.31 220 ARG A CA 1
ATOM 1754 C C . ARG A 1 220 ? -19.375 -4.602 -2.053 1 92.31 220 ARG A C 1
ATOM 1756 O O . ARG A 1 220 ?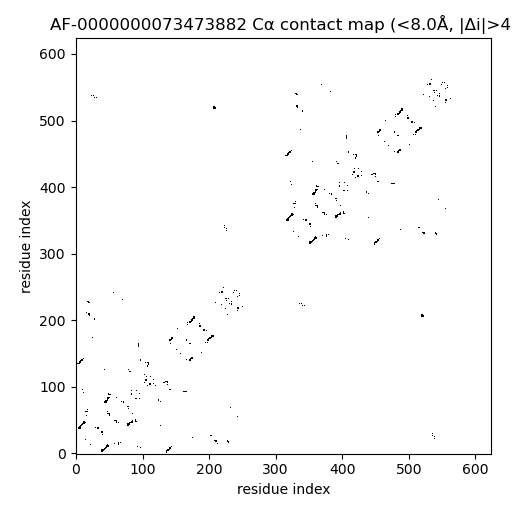 -20.375 -5.336 -2.01 1 92.31 220 ARG A O 1
ATOM 1763 N N . ARG A 1 221 ? -18.406 -4.789 -2.805 1 91.06 221 ARG A N 1
ATOM 1764 C CA . ARG A 1 221 ? -18.422 -5.863 -3.791 1 91.06 221 ARG A CA 1
ATOM 1765 C C . ARG A 1 221 ? -17.859 -7.152 -3.201 1 91.06 221 ARG A C 1
ATOM 1767 O O . ARG A 1 221 ? -17.781 -8.172 -3.889 1 91.06 221 ARG A O 1
ATOM 1774 N N . GLY A 1 222 ? -17.344 -7.078 -2.059 1 92.56 222 GLY A N 1
ATOM 1775 C CA . GLY A 1 222 ? -16.781 -8.25 -1.405 1 92.56 222 GLY A CA 1
ATOM 1776 C C . GLY A 1 222 ? -15.336 -8.531 -1.809 1 92.56 222 GLY A C 1
ATOM 1777 O O . GLY A 1 222 ? -14.836 -9.633 -1.601 1 92.56 222 GLY A O 1
ATOM 1778 N N . ASP A 1 223 ? -14.688 -7.535 -2.381 1 94.12 223 ASP A N 1
ATOM 1779 C CA . ASP A 1 223 ? -13.289 -7.676 -2.787 1 94.12 223 ASP A CA 1
ATOM 1780 C C . ASP A 1 223 ? -12.352 -7.387 -1.622 1 94.12 223 ASP A C 1
ATOM 1782 O O . ASP A 1 223 ? -12.672 -6.586 -0.743 1 94.12 223 ASP A O 1
ATOM 1786 N N . SER A 1 224 ? -11.227 -8.062 -1.692 1 95.44 224 SER A N 1
ATOM 1787 C CA . SER A 1 224 ? -10.211 -7.836 -0.668 1 95.44 224 SER A CA 1
ATOM 1788 C C . SER A 1 224 ? -9.625 -6.438 -0.776 1 95.44 224 SER A C 1
ATOM 1790 O O . SER A 1 224 ? -9.367 -5.949 -1.878 1 95.44 224 SER A O 1
ATOM 1792 N N . VAL A 1 225 ? -9.414 -5.809 0.381 1 96.56 225 VAL A N 1
ATOM 1793 C CA . VAL A 1 225 ? -8.727 -4.52 0.431 1 96.56 225 VAL A CA 1
ATOM 1794 C C . VAL A 1 225 ? -7.422 -4.66 1.215 1 96.56 225 VAL A C 1
ATOM 1796 O O . VAL A 1 225 ? -6.852 -3.664 1.663 1 96.56 225 VAL A O 1
ATOM 1799 N N . LYS A 1 226 ? -7 -5.902 1.374 1 96.75 226 LYS A N 1
ATOM 1800 C CA . LYS A 1 226 ? -5.734 -6.164 2.055 1 96.75 226 LYS A CA 1
ATOM 1801 C C . LYS A 1 226 ? -4.574 -5.48 1.34 1 96.75 226 LYS A C 1
ATOM 1803 O O . LYS A 1 226 ? -4.512 -5.48 0.109 1 96.75 226 LYS A O 1
ATOM 1808 N N . TYR A 1 227 ? -3.645 -4.848 2.107 1 96.12 227 TYR A N 1
ATOM 1809 C CA . TYR A 1 227 ? -2.422 -4.168 1.697 1 96.12 227 TYR A CA 1
ATOM 1810 C C . TYR A 1 227 ? -2.725 -2.773 1.166 1 96.12 227 TYR A C 1
ATOM 1812 O O . TYR A 1 227 ? -1.812 -2.031 0.796 1 96.12 227 TYR A O 1
ATOM 1820 N N . LEU A 1 228 ? -4.02 -2.365 1.07 1 96.44 228 LEU A N 1
ATOM 1821 C CA . LEU A 1 228 ? -4.418 -0.99 0.796 1 96.44 228 LEU A CA 1
ATOM 1822 C C . LEU A 1 228 ? -4.734 -0.248 2.09 1 96.44 228 LEU A C 1
ATOM 1824 O O . LEU A 1 228 ? -4.59 0.975 2.162 1 96.44 228 LEU A O 1
ATOM 1828 N N . VAL A 1 229 ? -5.223 -1.003 2.959 1 97.31 229 VAL A N 1
ATOM 1829 C CA . VAL A 1 229 ? -5.672 -0.578 4.281 1 97.31 229 VAL A CA 1
ATOM 1830 C C . VAL A 1 229 ? -5.02 -1.448 5.352 1 97.31 229 VAL A C 1
ATOM 1832 O O . VAL A 1 229 ? -4.809 -2.645 5.145 1 97.31 229 VAL A O 1
ATOM 1835 N N . GLN A 1 230 ? -4.664 -0.782 6.477 1 98 230 GLN A N 1
ATOM 1836 C CA . GLN A 1 230 ? -4.051 -1.553 7.555 1 98 230 GLN A CA 1
ATOM 1837 C C . GLN A 1 230 ? -4.969 -2.684 8.016 1 98 230 GLN A C 1
ATOM 1839 O O . GLN A 1 230 ? -6.184 -2.5 8.117 1 98 230 GLN A O 1
ATOM 1844 N N . ASP A 1 231 ? -4.387 -3.883 8.352 1 97.25 231 ASP A N 1
ATOM 1845 C CA . ASP A 1 231 ? -5.16 -5.062 8.727 1 97.25 231 ASP A CA 1
ATOM 1846 C C . ASP A 1 231 ? -6.07 -4.77 9.914 1 97.25 231 ASP A C 1
ATOM 1848 O O . ASP A 1 231 ? -7.215 -5.227 9.953 1 97.25 231 ASP A O 1
ATOM 1852 N N . SER A 1 232 ? -5.543 -4.047 10.852 1 97.94 232 SER A N 1
ATOM 1853 C CA . SER A 1 232 ? -6.328 -3.734 12.039 1 97.94 232 SER A CA 1
ATOM 1854 C C . SER A 1 232 ? -7.582 -2.939 11.68 1 97.94 232 SER A C 1
ATOM 1856 O O . SER A 1 232 ? -8.633 -3.113 12.305 1 97.94 232 SER A O 1
ATOM 1858 N N . VAL A 1 233 ? -7.488 -2.086 10.734 1 98.69 233 VAL A N 1
ATOM 1859 C CA . VAL A 1 233 ? -8.633 -1.311 10.273 1 98.69 233 VAL A CA 1
ATOM 1860 C C . VAL A 1 233 ? -9.617 -2.223 9.539 1 98.69 233 VAL A C 1
ATOM 1862 O O . VAL A 1 233 ? -10.828 -2.123 9.734 1 98.69 233 VAL A O 1
ATOM 1865 N N . ILE A 1 234 ? -9.086 -3.092 8.703 1 98.12 234 ILE A N 1
ATOM 1866 C CA . ILE A 1 234 ? -9.914 -4.043 7.98 1 98.12 234 ILE A CA 1
ATOM 1867 C C . ILE A 1 234 ? -10.734 -4.871 8.969 1 98.12 234 ILE A C 1
ATOM 1869 O O . ILE A 1 234 ? -11.953 -5.023 8.805 1 98.12 234 ILE A O 1
ATOM 1873 N N . ASP A 1 235 ? -10.07 -5.402 9.961 1 97.38 235 ASP A N 1
ATOM 1874 C CA . ASP A 1 235 ? -10.75 -6.184 10.992 1 97.38 235 ASP A CA 1
ATOM 1875 C C . ASP A 1 235 ? -11.875 -5.375 11.641 1 97.38 235 ASP A C 1
ATOM 1877 O O . ASP A 1 235 ? -12.969 -5.895 11.867 1 97.38 235 ASP A O 1
ATOM 1881 N N . TYR A 1 236 ? -11.656 -4.145 11.953 1 98.44 236 TYR A N 1
ATOM 1882 C CA . TYR A 1 236 ? -12.641 -3.268 12.562 1 98.44 236 TYR A CA 1
ATOM 1883 C C . TYR A 1 236 ? -13.852 -3.088 11.656 1 98.44 236 TYR A C 1
ATOM 1885 O O . TYR A 1 236 ? -14.992 -3.115 12.117 1 98.44 236 TYR A O 1
ATOM 1893 N N . ILE A 1 237 ? -13.617 -2.869 10.383 1 98 237 ILE A N 1
ATOM 1894 C CA . ILE A 1 237 ? -14.664 -2.652 9.391 1 98 237 ILE A CA 1
ATOM 1895 C C . ILE A 1 237 ? -15.602 -3.857 9.352 1 98 237 ILE A C 1
ATOM 1897 O O . ILE A 1 237 ? -16.828 -3.701 9.375 1 98 237 ILE A O 1
ATOM 1901 N N . TYR A 1 238 ? -15.031 -5.02 9.328 1 96.56 238 TYR A N 1
ATOM 1902 C CA . TYR A 1 238 ? -15.852 -6.223 9.273 1 96.56 238 TYR A CA 1
ATOM 1903 C C . TYR A 1 238 ? -16.562 -6.461 10.594 1 96.56 238 TYR A C 1
ATOM 1905 O O . TYR A 1 238 ? -17.75 -6.797 10.617 1 96.56 238 TYR A O 1
ATOM 1913 N N . LYS A 1 239 ? -15.883 -6.281 11.688 1 96.69 239 LYS A N 1
ATOM 1914 C CA . LYS A 1 239 ? -16.453 -6.477 13.023 1 96.69 239 LYS A CA 1
ATOM 1915 C C . LYS A 1 239 ? -17.656 -5.566 13.242 1 96.69 239 LYS A C 1
ATOM 1917 O O . LYS A 1 239 ? -18.641 -5.965 13.883 1 96.69 239 LYS A O 1
ATOM 1922 N N . ASN A 1 240 ? -17.609 -4.359 12.711 1 96.69 240 ASN A N 1
ATOM 1923 C CA . ASN A 1 240 ? -18.672 -3.381 12.945 1 96.69 240 ASN A CA 1
ATOM 1924 C C . ASN A 1 240 ? -19.578 -3.225 11.727 1 96.69 240 ASN A C 1
ATOM 1926 O O . ASN A 1 240 ? -20.391 -2.307 11.664 1 96.69 240 ASN A O 1
ATOM 1930 N N . ALA A 1 241 ? -19.391 -4.066 10.734 1 94.88 241 ALA A N 1
ATOM 1931 C CA . ALA A 1 241 ? -20.203 -4.121 9.523 1 94.88 241 ALA A CA 1
ATOM 1932 C C . ALA A 1 241 ? -20.281 -2.75 8.852 1 94.88 241 ALA A C 1
ATOM 1934 O O . ALA A 1 241 ? -21.375 -2.295 8.484 1 94.88 241 ALA A O 1
ATOM 1935 N N . LEU A 1 242 ? -19.203 -2.109 8.867 1 96.44 242 LEU A N 1
ATOM 1936 C CA . LEU A 1 242 ? -19.156 -0.797 8.227 1 96.44 242 LEU A CA 1
ATOM 1937 C C . LEU A 1 242 ? -19.094 -0.932 6.707 1 96.44 242 LEU A C 1
ATOM 1939 O O . LEU A 1 242 ? -18.594 -1.934 6.188 1 96.44 242 LEU A O 1
ATOM 1943 N N . PHE A 1 243 ? -19.594 0.058 5.93 1 95.38 243 PHE A N 1
ATOM 1944 C CA . PHE A 1 243 ? -19.531 0.188 4.48 1 95.38 243 PHE A CA 1
ATOM 1945 C C . PHE A 1 243 ? -20.219 -0.989 3.801 1 95.38 243 PHE A C 1
ATOM 1947 O O . PHE A 1 243 ? -19.719 -1.517 2.805 1 95.38 243 PHE A O 1
ATOM 1954 N N . ASP A 1 244 ? -21.312 -1.509 4.395 1 88 244 ASP A N 1
ATOM 1955 C CA . ASP A 1 244 ? -22.188 -2.539 3.848 1 88 244 ASP A CA 1
ATOM 1956 C C . ASP A 1 244 ? -21.453 -3.873 3.719 1 88 244 ASP A C 1
ATOM 1958 O O . ASP A 1 244 ? -21.656 -4.605 2.746 1 88 244 ASP A O 1
ATOM 1962 N N . THR A 1 245 ? -20.531 -4.121 4.551 1 84.69 245 THR A N 1
ATOM 1963 C CA . THR A 1 245 ? -19.844 -5.402 4.539 1 84.69 245 THR A CA 1
ATOM 1964 C C . THR A 1 245 ? -20.719 -6.504 5.113 1 84.69 245 THR A C 1
ATOM 1966 O O . THR A 1 245 ? -20.406 -7.691 4.992 1 84.69 245 THR A O 1
ATOM 1969 N N . HIS A 1 246 ? -22.016 -6.305 5.84 1 65.12 246 HIS A N 1
ATOM 1970 C CA . HIS A 1 246 ? -22.891 -7.309 6.438 1 65.12 246 HIS A CA 1
ATOM 1971 C C . HIS A 1 246 ? -23.375 -8.312 5.395 1 65.12 246 HIS A C 1
ATOM 1973 O O . HIS A 1 246 ? -23.609 -9.477 5.711 1 65.12 246 HIS A O 1
ATOM 1979 N N . ASN A 1 247 ? -24.062 -7.746 4.316 1 50.72 247 ASN A N 1
ATOM 1980 C CA . ASN A 1 247 ? -24.984 -8.547 3.514 1 50.72 247 ASN A CA 1
ATOM 1981 C C . ASN A 1 247 ? -24.312 -9.836 3.027 1 50.72 247 ASN A C 1
ATOM 1983 O O . ASN A 1 247 ? -24.984 -10.719 2.492 1 50.72 247 ASN A O 1
ATOM 1987 N N . LYS A 1 248 ? -23.203 -9.766 2.246 1 42.44 248 LYS A N 1
ATOM 1988 C CA . LYS A 1 248 ? -22.766 -11.008 1.621 1 42.44 248 LYS A CA 1
ATOM 1989 C C . LYS A 1 248 ? -22.141 -11.945 2.646 1 42.44 248 LYS A C 1
ATOM 1991 O O . LYS A 1 248 ? -21.469 -11.492 3.584 1 42.44 248 LYS A O 1
ATOM 1996 N N . GLN A 1 249 ? -22.656 -13.117 2.969 1 38.59 249 GLN A N 1
ATOM 1997 C CA . GLN A 1 249 ? -22.219 -14.375 3.564 1 38.59 249 GLN A CA 1
ATOM 1998 C C . GLN A 1 249 ? -20.703 -14.531 3.477 1 38.59 249 GLN A C 1
ATOM 2000 O O . GLN A 1 249 ? -20.203 -15.594 3.092 1 38.59 249 GLN A O 1
ATOM 2005 N N . ALA A 1 250 ? -20.031 -13.562 3.215 1 36.5 250 ALA A N 1
ATOM 2006 C CA . ALA A 1 250 ? -18.609 -13.797 2.955 1 36.5 250 ALA A CA 1
ATOM 2007 C C . ALA A 1 250 ? -17.859 -14.07 4.25 1 36.5 250 ALA A C 1
ATOM 2009 O O . ALA A 1 250 ? -16.641 -13.844 4.332 1 36.5 250 ALA A O 1
ATOM 2010 N N . ARG A 1 251 ? -18.422 -14.086 5.512 1 36.81 251 ARG A N 1
ATOM 2011 C CA . ARG A 1 251 ? -17.734 -14.547 6.715 1 36.81 251 ARG A CA 1
ATOM 2012 C C . ARG A 1 251 ? -16.953 -15.828 6.445 1 36.81 251 ARG A C 1
ATOM 2014 O O . ARG A 1 251 ? -16.375 -16.422 7.363 1 36.81 251 ARG A O 1
ATOM 2021 N N . ARG A 1 252 ? -17.344 -16.578 5.543 1 35.16 252 ARG A N 1
ATOM 2022 C CA . ARG A 1 252 ? -16.812 -17.938 5.484 1 35.16 252 ARG A CA 1
ATOM 2023 C C . ARG A 1 252 ? -15.305 -17.938 5.312 1 35.16 252 ARG A C 1
ATOM 2025 O O . ARG A 1 252 ? -14.617 -18.828 5.816 1 35.16 252 ARG A O 1
ATOM 2032 N N . LEU A 1 253 ? -14.742 -17.031 4.527 1 37.41 253 LEU A N 1
ATOM 2033 C CA . LEU A 1 253 ? -13.359 -17.297 4.141 1 37.41 253 LEU A CA 1
ATOM 2034 C C . LEU A 1 253 ? -12.391 -16.719 5.176 1 37.41 253 LEU A C 1
ATOM 2036 O O . LEU A 1 253 ? -11.266 -17.203 5.312 1 37.41 253 LEU A O 1
ATOM 2040 N N . HIS A 1 254 ? -12.734 -15.68 5.941 1 38.34 254 HIS A N 1
ATOM 2041 C CA . HIS A 1 254 ? -11.742 -15.156 6.867 1 38.34 254 HIS A CA 1
ATOM 2042 C C . HIS A 1 254 ? -11.648 -16.016 8.125 1 38.34 254 HIS A C 1
ATOM 2044 O O . HIS A 1 254 ? -10.562 -16.203 8.672 1 38.34 254 HIS A O 1
ATOM 2050 N N . VAL A 1 255 ? -12.797 -16.547 8.797 1 35.69 255 VAL A N 1
ATOM 2051 C CA . VAL A 1 255 ? -12.898 -17.344 10.016 1 35.69 255 VAL A CA 1
ATOM 2052 C C . VAL A 1 255 ? -12.398 -18.766 9.766 1 35.69 255 VAL A C 1
ATOM 2054 O O . VAL A 1 255 ? -12.102 -19.5 10.703 1 35.69 255 VAL A O 1
ATOM 2057 N N . LEU A 1 256 ? -12.516 -19.281 8.609 1 35.06 256 LEU A N 1
ATOM 2058 C CA . LEU A 1 256 ? -12.023 -20.656 8.453 1 35.06 256 LEU A CA 1
ATOM 2059 C C . LEU A 1 256 ? -10.516 -20.719 8.711 1 35.06 256 LEU A C 1
ATOM 2061 O O . LEU A 1 256 ? -9.984 -21.766 9.047 1 35.06 256 LEU A O 1
ATOM 2065 N N . GLY A 1 257 ? -9.805 -19.609 8.531 1 32.59 257 GLY A N 1
ATOM 2066 C CA . GLY A 1 257 ? -8.398 -19.719 8.867 1 32.59 257 GLY A CA 1
ATOM 2067 C C . GLY A 1 257 ? -8.141 -19.75 10.359 1 32.59 257 GLY A C 1
ATOM 2068 O O . GLY A 1 257 ? -7.113 -20.25 10.812 1 32.59 257 GLY A O 1
ATOM 2069 N N . LYS A 1 258 ? -8.969 -19.031 11.18 1 36.28 258 LYS A N 1
ATOM 2070 C CA . LYS A 1 258 ? -8.734 -19.172 12.617 1 36.28 258 LYS A CA 1
ATOM 2071 C C . LYS A 1 258 ? -9.312 -20.484 13.133 1 36.28 258 LYS A C 1
ATOM 2073 O O . LYS A 1 258 ? -9.023 -20.891 14.266 1 36.28 258 LYS A O 1
ATOM 2078 N N . GLU A 1 259 ? -10.352 -21.078 12.586 1 33 259 GLU A N 1
ATOM 2079 C CA . GLU A 1 259 ? -10.961 -22.234 13.219 1 33 259 GLU A CA 1
ATOM 2080 C C . GLU A 1 259 ? -10.07 -23.469 13.078 1 33 259 GLU A C 1
ATOM 2082 O O . GLU A 1 259 ? -10.391 -24.531 13.617 1 33 259 GLU A O 1
ATOM 2087 N N . PHE A 1 260 ? -9.172 -23.516 12.188 1 31.55 260 PHE A N 1
ATOM 2088 C CA . PHE A 1 260 ? -8.453 -24.781 12.211 1 31.55 260 PHE A CA 1
ATOM 2089 C C . PHE A 1 260 ? -7.609 -24.906 13.477 1 31.55 260 PHE A C 1
ATOM 2091 O O . PHE A 1 260 ? -6.867 -25.875 13.641 1 31.55 260 PHE A O 1
ATOM 2098 N N . MET A 1 261 ? -7.508 -23.828 14.273 1 30.69 261 MET A N 1
ATOM 2099 C CA . MET A 1 261 ? -6.895 -24.25 15.531 1 30.69 261 MET A CA 1
ATOM 2100 C C . MET A 1 261 ? -7.902 -25 16.406 1 30.69 261 MET A C 1
ATOM 2102 O O . MET A 1 261 ? -8.695 -24.375 17.109 1 30.69 261 MET A O 1
ATOM 2106 N N . GLY A 1 262 ? -8.68 -25.844 15.844 1 26.3 262 GLY A N 1
ATOM 2107 C CA . GLY A 1 262 ? -9.406 -26.672 16.797 1 26.3 262 GLY A CA 1
ATOM 2108 C C . GLY A 1 262 ? -8.547 -27.109 17.969 1 26.3 262 GLY A C 1
ATOM 2109 O O . GLY A 1 262 ? -7.332 -27.234 17.844 1 26.3 262 GLY A O 1
ATOM 2110 N N . PRO A 1 263 ? -8.914 -26.797 19.141 1 28.16 263 PRO A N 1
ATOM 2111 C CA . PRO A 1 263 ? -8.273 -27.391 20.312 1 28.16 263 PRO A CA 1
ATOM 2112 C C . PRO A 1 263 ? -7.969 -28.891 20.125 1 28.16 263 PRO A C 1
ATOM 2114 O O . PRO A 1 263 ? -8.719 -29.594 19.453 1 28.16 263 PRO A O 1
ATOM 2117 N N . CYS A 1 264 ? -6.766 -29.219 19.688 1 27.03 264 CYS A N 1
ATOM 2118 C CA . CYS A 1 264 ? -6.438 -30.609 19.969 1 27.03 264 CYS A CA 1
ATOM 2119 C C . CYS A 1 264 ? -7.027 -31.047 21.312 1 27.03 264 CYS A C 1
ATOM 2121 O O . CYS A 1 264 ? -6.59 -30.594 22.359 1 27.03 264 CYS A O 1
ATOM 2123 N N . GLY A 1 265 ? -8.312 -30.891 21.422 1 24.11 265 GLY A N 1
ATOM 2124 C CA . GLY A 1 265 ? -9.078 -31.359 22.562 1 24.11 265 GLY A CA 1
ATOM 2125 C C . GLY A 1 265 ? -8.664 -32.75 23.031 1 24.11 265 GLY A C 1
ATOM 2126 O O . GLY A 1 265 ? -9.32 -33.344 23.891 1 24.11 265 GLY A O 1
ATOM 2127 N N . MET A 1 266 ? -7.918 -33.438 22.125 1 24.52 266 MET A N 1
ATOM 2128 C CA . MET A 1 266 ? -7.832 -34.812 22.641 1 24.52 266 MET A CA 1
ATOM 2129 C C . MET A 1 266 ? -7.086 -34.844 23.969 1 24.52 266 MET A C 1
ATOM 2131 O O . MET A 1 266 ? -6.723 -35.906 24.469 1 24.52 266 MET A O 1
ATOM 2135 N N . CYS A 1 267 ? -6.531 -33.625 24.328 1 23.69 267 CYS A N 1
ATOM 2136 C CA . CYS A 1 267 ? -5.789 -33.906 25.562 1 23.69 267 CYS A CA 1
ATOM 2137 C C . CYS A 1 267 ? -6.723 -34.375 26.672 1 23.69 267 CYS A C 1
ATOM 2139 O O . CYS A 1 267 ? -7.332 -33.531 27.359 1 23.69 267 CYS A O 1
ATOM 2141 N N . GLU A 1 268 ? -7.711 -35.062 26.266 1 20.86 268 GLU A N 1
ATOM 2142 C CA . GLU A 1 268 ? -8.398 -35.531 27.453 1 20.86 268 GLU A CA 1
ATOM 2143 C C . GLU A 1 268 ? -7.406 -36.062 28.5 1 20.86 268 GLU A C 1
ATOM 2145 O O . GLU A 1 268 ? -6.383 -36.656 28.141 1 20.86 268 GLU A O 1
ATOM 2150 N N . ALA A 1 269 ? -7.617 -35.469 29.734 1 20.83 269 ALA A N 1
ATOM 2151 C CA . ALA A 1 269 ? -7.062 -35.75 31.062 1 20.83 269 ALA A CA 1
ATOM 2152 C C . ALA A 1 269 ? -7.035 -37.219 31.344 1 20.83 269 ALA A C 1
ATOM 2154 O O . ALA A 1 269 ? -8.078 -37.844 31.594 1 20.83 269 ALA A O 1
ATOM 2155 N N . ALA A 1 270 ? -6.293 -38.031 30.453 1 20.11 270 ALA A N 1
ATOM 2156 C CA . ALA A 1 270 ? -6.148 -39.375 30.969 1 20.11 270 ALA A CA 1
ATOM 2157 C C . ALA A 1 270 ? -5.617 -39.375 32.406 1 20.11 270 ALA A C 1
ATOM 2159 O O . ALA A 1 270 ? -4.586 -38.75 32.688 1 20.11 270 ALA A O 1
ATOM 2160 N N . GLY A 1 271 ? -6.359 -39.469 33.438 1 19.05 271 GLY A N 1
ATOM 2161 C CA . GLY A 1 271 ? -6.223 -39.531 34.875 1 19.05 271 GLY A CA 1
ATOM 2162 C C . GLY A 1 271 ? -5.238 -40.594 35.344 1 19.05 271 GLY A C 1
ATOM 2163 O O . GLY A 1 271 ? -5.188 -40.938 36.531 1 19.05 271 GLY A O 1
ATOM 2164 N N . THR A 1 272 ? -4.492 -41.25 34.438 1 18.77 272 THR A N 1
ATOM 2165 C CA . THR A 1 272 ? -3.973 -42.375 35.156 1 18.77 272 THR A CA 1
ATOM 2166 C C . THR A 1 272 ? -3.146 -41.938 36.344 1 18.77 272 THR A C 1
ATOM 2168 O O . THR A 1 272 ? -2.521 -40.875 36.312 1 18.77 272 THR A O 1
ATOM 2171 N N . PRO A 1 273 ? -3.133 -42.812 37.406 1 19.08 273 PRO A N 1
ATOM 2172 C CA . PRO A 1 273 ? -2.846 -42.719 38.844 1 19.08 273 PRO A CA 1
ATOM 2173 C C . PRO A 1 273 ? -1.4 -42.312 39.125 1 19.08 273 PRO A C 1
ATOM 2175 O O . PRO A 1 273 ? -1.157 -41.312 39.812 1 19.08 273 PRO A O 1
ATOM 2178 N N . SER A 1 274 ? -0.631 -43.438 39.375 1 17.5 274 SER A N 1
ATOM 2179 C CA . SER A 1 274 ? 0.141 -43.781 40.594 1 17.5 274 SER A CA 1
ATOM 2180 C C . SER A 1 274 ? 1.551 -43.188 40.5 1 17.5 274 SER A C 1
ATOM 2182 O O . SER A 1 274 ? 2 -42.781 39.438 1 17.5 274 SER A O 1
ATOM 2184 N N . ARG A 1 275 ? 2.4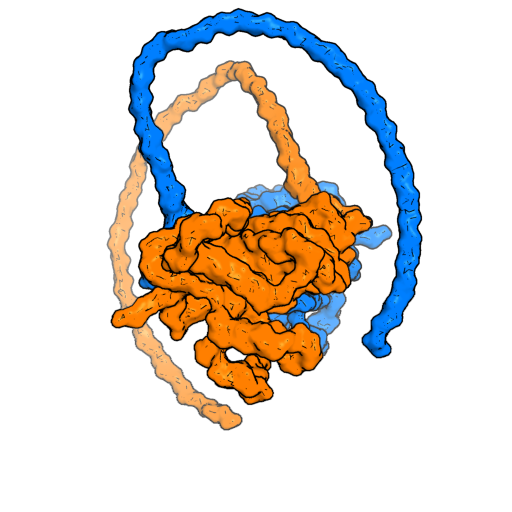47 -43.812 41.312 1 18.17 275 ARG A N 1
ATOM 2185 C CA . ARG A 1 275 ? 3.48 -43.562 42.312 1 18.17 275 ARG A CA 1
ATOM 2186 C C . ARG A 1 275 ? 4.852 -43.406 41.656 1 18.17 275 ARG A C 1
ATOM 2188 O O . ARG A 1 275 ? 5.801 -42.938 42.312 1 18.17 275 ARG A O 1
ATOM 2195 N N . VAL A 1 276 ? 5.141 -43.906 40.375 1 17.5 276 VAL A N 1
ATOM 2196 C CA . VAL A 1 276 ? 6.324 -44.75 40.562 1 17.5 276 VAL A CA 1
ATOM 2197 C C . VAL A 1 276 ? 7.578 -43.875 40.531 1 17.5 276 VAL A C 1
ATOM 2199 O O . VAL A 1 276 ? 8.695 -44.406 40.562 1 17.5 276 VAL A O 1
ATOM 2202 N N . HIS A 1 277 ? 7.492 -42.594 40.344 1 17.84 277 HIS A N 1
ATOM 2203 C CA . HIS A 1 277 ? 8.711 -42.062 39.75 1 17.84 277 HIS A CA 1
ATOM 2204 C C . HIS A 1 277 ? 9.906 -42.25 40.688 1 17.84 277 HIS A C 1
ATOM 2206 O O . HIS A 1 277 ? 9.844 -41.906 41.844 1 17.84 277 HIS A O 1
ATOM 2212 N N . ALA A 1 278 ? 10.812 -43.125 40.188 1 17.33 278 ALA A N 1
ATOM 2213 C CA . ALA A 1 278 ? 12.086 -43.625 40.688 1 17.33 278 ALA A CA 1
ATOM 2214 C C . ALA A 1 278 ? 13.07 -42.5 40.938 1 17.33 278 ALA A C 1
ATOM 2216 O O . ALA A 1 278 ? 13.188 -41.562 40.125 1 17.33 278 ALA A O 1
ATOM 2217 N N . CYS A 1 279 ? 13.625 -42.375 42.094 1 15.98 279 CYS A N 1
ATOM 2218 C CA . CYS A 1 279 ? 14.406 -41.438 42.875 1 15.98 279 CYS A CA 1
ATOM 2219 C C . CYS A 1 279 ? 15.773 -41.188 42.25 1 15.98 279 CYS A C 1
ATOM 2221 O O . CYS A 1 279 ? 16.375 -40.156 42.469 1 15.98 279 CYS A O 1
ATOM 2223 N N . GLY A 1 280 ? 16.406 -42.281 41.531 1 15.92 280 GLY A N 1
ATOM 2224 C CA . GLY A 1 280 ? 17.734 -42.281 42.125 1 15.92 280 GLY A CA 1
ATOM 2225 C C . GLY A 1 280 ? 18.594 -41.125 41.656 1 15.92 280 GLY A C 1
ATOM 2226 O O . GLY A 1 280 ? 18.25 -40.438 40.688 1 15.92 280 GLY A O 1
ATOM 2227 N N . GLY A 1 281 ? 19.922 -41.125 42.031 1 16.2 281 GLY A N 1
ATOM 2228 C CA . GLY A 1 281 ? 21.031 -40.375 42.625 1 16.2 281 GLY A CA 1
ATOM 2229 C C . GLY A 1 281 ? 22.031 -39.875 41.594 1 16.2 281 GLY A C 1
ATOM 2230 O O . GLY A 1 281 ? 22.953 -39.156 41.938 1 16.2 281 GLY A O 1
ATOM 2231 N N . VAL A 1 282 ? 21.969 -40.25 40.25 1 16.61 282 VAL A N 1
ATOM 2232 C CA . VAL A 1 282 ? 23.375 -40.406 39.875 1 16.61 282 VAL A CA 1
ATOM 2233 C C . VAL A 1 282 ? 24.047 -39.031 39.812 1 16.61 282 VAL A C 1
ATOM 2235 O O . VAL A 1 282 ? 23.375 -38 39.625 1 16.61 282 VAL A O 1
ATOM 2238 N N . ASN A 1 283 ? 25.438 -39.156 39.875 1 15.81 283 ASN A N 1
ATOM 2239 C CA . ASN A 1 283 ? 26.672 -38.469 40.281 1 15.81 283 ASN A CA 1
ATOM 2240 C C . ASN A 1 283 ? 27.141 -37.469 39.188 1 15.81 283 ASN A C 1
ATOM 2242 O O . ASN A 1 283 ? 26.859 -37.656 38 1 15.81 283 ASN A O 1
ATOM 2246 N N . ARG A 1 284 ? 27.766 -36.406 39.594 1 16.7 284 ARG A N 1
ATOM 2247 C CA . ARG A 1 284 ? 28.172 -35.031 39.344 1 16.7 284 ARG A CA 1
ATOM 2248 C C . ARG A 1 284 ? 29.281 -35 38.281 1 16.7 284 ARG A C 1
ATOM 2250 O O . ARG A 1 284 ? 29.75 -33.906 37.906 1 16.7 284 ARG A O 1
ATOM 2257 N N . ASP A 1 285 ? 29.828 -36.156 37.625 1 16.22 285 ASP A N 1
ATOM 2258 C CA . ASP A 1 285 ? 31.25 -35.844 37.469 1 16.22 285 ASP A CA 1
ATOM 2259 C C . ASP A 1 285 ? 31.469 -34.875 36.312 1 16.22 285 ASP A C 1
ATOM 2261 O O . ASP A 1 285 ? 30.812 -34.938 35.281 1 16.22 285 ASP A O 1
ATOM 2265 N N . ALA A 1 286 ? 32.219 -33.75 36.594 1 17.72 286 ALA A N 1
ATOM 2266 C CA . ALA A 1 286 ? 32.594 -32.438 36.094 1 17.72 286 ALA A CA 1
ATOM 2267 C C . ALA A 1 286 ? 33.594 -32.531 34.938 1 17.72 286 ALA A C 1
ATOM 2269 O O . ALA A 1 286 ? 34.188 -31.531 34.531 1 17.72 286 ALA A O 1
ATOM 2270 N N . VAL A 1 287 ? 33.375 -33.469 33.875 1 16.45 287 VAL A N 1
ATOM 2271 C CA . VAL A 1 287 ? 34.594 -33.594 33.125 1 16.45 287 VAL A CA 1
ATOM 2272 C C . VAL A 1 287 ? 34.938 -32.281 32.438 1 16.45 287 VAL A C 1
ATOM 2274 O O . VAL A 1 287 ? 34.031 -31.516 32.094 1 16.45 287 VAL A O 1
ATOM 2277 N N . SER A 1 288 ? 36.25 -31.906 32.312 1 16.89 288 SER A N 1
ATOM 2278 C CA . SER A 1 288 ? 37.281 -30.891 32.094 1 16.89 288 SER A CA 1
ATOM 2279 C C . SER A 1 288 ? 37.5 -30.625 30.609 1 16.89 288 SER A C 1
ATOM 2281 O O . SER A 1 288 ? 38.406 -29.891 30.234 1 16.89 288 SER A O 1
ATOM 2283 N N . ILE A 1 289 ? 36.5 -30.875 29.688 1 16.36 289 ILE A N 1
ATOM 2284 C CA . ILE A 1 289 ? 37.156 -31.047 28.406 1 16.36 289 ILE A CA 1
ATOM 2285 C C . ILE A 1 289 ? 37.781 -29.719 27.969 1 16.36 289 ILE A C 1
ATOM 2287 O O . ILE A 1 289 ? 37.219 -28.656 28.188 1 16.36 289 ILE A O 1
ATOM 2291 N N . ASP A 1 290 ? 39 -29.812 27.375 1 16.53 290 ASP A N 1
ATOM 2292 C CA . ASP A 1 290 ? 40.188 -29.062 26.953 1 16.53 290 ASP A CA 1
ATOM 2293 C C . ASP A 1 290 ? 39.875 -28.203 25.734 1 16.53 290 ASP A C 1
ATOM 2295 O O . ASP A 1 290 ? 39 -28.531 24.922 1 16.53 290 ASP A O 1
ATOM 2299 N N . ALA A 1 291 ? 40.5 -27 25.672 1 18.53 291 ALA A N 1
ATOM 2300 C CA . ALA A 1 291 ? 40.531 -25.672 25.047 1 18.53 291 ALA A CA 1
ATOM 2301 C C . ALA A 1 291 ? 41.062 -25.75 23.625 1 18.53 291 ALA A C 1
ATOM 2303 O O . ALA A 1 291 ? 42.219 -25.484 23.359 1 18.53 291 ALA A O 1
ATOM 2304 N N . ALA A 1 292 ? 40.625 -26.828 22.734 1 17.58 292 ALA A N 1
ATOM 2305 C CA . ALA A 1 292 ? 41.5 -26.875 21.562 1 17.58 292 ALA A CA 1
ATOM 2306 C C . ALA A 1 292 ? 41.406 -25.594 20.75 1 17.58 292 ALA A C 1
ATOM 2308 O O . ALA A 1 292 ? 40.375 -24.906 20.781 1 17.58 292 ALA A O 1
ATOM 2309 N N . THR A 1 293 ? 42.469 -25.109 20.188 1 18.78 293 THR A N 1
ATOM 2310 C CA . THR A 1 293 ? 43.188 -23.984 19.594 1 18.78 293 THR A CA 1
ATOM 2311 C C . THR A 1 293 ? 42.781 -23.812 18.125 1 18.78 293 THR A C 1
ATOM 2313 O O . THR A 1 293 ? 43.125 -24.625 17.281 1 18.78 293 THR A O 1
ATOM 2316 N N . VAL A 1 294 ? 41.5 -23.703 17.703 1 18.47 294 VAL A N 1
ATOM 2317 C CA . VAL A 1 294 ? 41.281 -23.812 16.266 1 18.47 294 VAL A CA 1
ATOM 2318 C C . VAL A 1 294 ? 41.938 -22.625 15.555 1 18.47 294 VAL A C 1
ATOM 2320 O O . VAL A 1 294 ? 41.688 -21.469 15.938 1 18.47 294 VAL A O 1
ATOM 2323 N N . THR A 1 2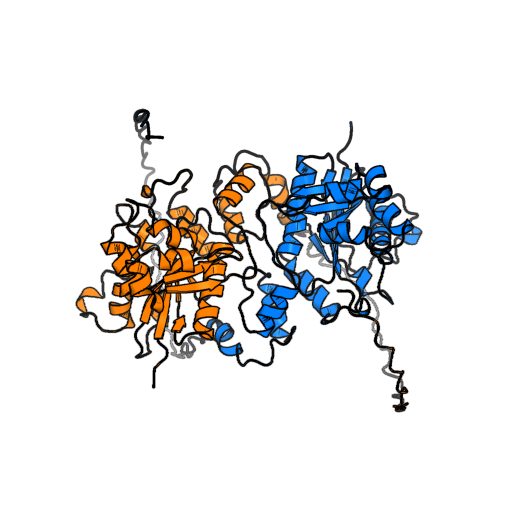95 ? 43.031 -22.828 14.891 1 19.14 295 THR A N 1
ATOM 2324 C CA . THR A 1 295 ? 43.906 -21.984 14.094 1 19.14 295 THR A CA 1
ATOM 2325 C C . THR A 1 295 ? 43.188 -21.438 12.867 1 19.14 295 THR A C 1
ATOM 2327 O O . THR A 1 295 ? 42.531 -22.203 12.148 1 19.14 295 THR A O 1
ATOM 2330 N N . THR A 1 296 ? 42.812 -20.203 12.781 1 20.31 296 THR A N 1
ATOM 2331 C CA . THR A 1 296 ? 42.062 -19.328 11.891 1 20.31 296 THR A CA 1
ATOM 2332 C C . THR A 1 296 ? 42.781 -19.172 10.555 1 20.31 296 THR A C 1
ATOM 2334 O O . THR A 1 296 ? 43.875 -18.562 10.484 1 20.31 296 THR A O 1
ATOM 2337 N N . THR A 1 297 ? 42.969 -20.266 9.742 1 19.19 297 THR A N 1
ATOM 2338 C CA . THR A 1 297 ? 43.812 -20.109 8.547 1 19.19 297 THR A CA 1
ATOM 2339 C C . THR A 1 297 ? 43.188 -19.062 7.613 1 19.19 297 THR A C 1
ATOM 2341 O O . THR A 1 297 ? 41.969 -19.047 7.41 1 19.19 297 THR A O 1
ATOM 2344 N N . THR A 1 298 ? 44 -18.125 7.09 1 21.31 298 THR A N 1
ATOM 2345 C CA . THR A 1 298 ? 44 -16.875 6.336 1 21.31 298 THR A CA 1
ATOM 2346 C C . THR A 1 298 ? 43.688 -17.125 4.867 1 21.31 298 THR A C 1
ATOM 2348 O O . THR A 1 298 ? 44.469 -17.75 4.152 1 21.31 298 THR A O 1
ATOM 2351 N N . LEU A 1 299 ? 42.562 -17.734 4.465 1 21.36 299 LEU A N 1
ATOM 2352 C CA . LEU A 1 299 ? 42.562 -18.094 3.051 1 21.36 299 LEU A CA 1
ATOM 2353 C C . LEU A 1 299 ? 42.719 -16.859 2.176 1 21.36 299 LEU A C 1
ATOM 2355 O O . LEU A 1 299 ? 42.281 -15.766 2.543 1 21.36 299 LEU A O 1
ATOM 2359 N N . PRO A 1 300 ? 43.531 -16.938 1.062 1 23.45 300 PRO A N 1
ATOM 2360 C CA . PRO A 1 300 ? 44.125 -15.945 0.162 1 23.45 300 PRO A CA 1
ATOM 2361 C C . PRO A 1 300 ? 43.094 -15.266 -0.729 1 23.45 300 PRO A C 1
ATOM 2363 O O . PRO A 1 300 ? 42 -15.797 -0.917 1 23.45 300 PRO A O 1
ATOM 2366 N N . PRO A 1 301 ? 43.281 -14.023 -1.211 1 23.22 301 PRO A N 1
ATOM 2367 C CA . PRO A 1 301 ? 42.5 -12.953 -1.861 1 23.22 301 PRO A CA 1
ATOM 2368 C C . PRO A 1 301 ? 42.125 -13.289 -3.303 1 23.22 301 PRO A C 1
ATOM 2370 O O . PRO A 1 301 ? 43.031 -13.555 -4.125 1 23.22 301 PRO A O 1
ATOM 2373 N N . SER A 1 302 ? 41.219 -14.242 -3.588 1 20.75 302 SER A N 1
ATOM 2374 C CA . SER A 1 302 ? 41.156 -14.672 -4.98 1 20.75 302 SER A CA 1
ATOM 2375 C C . SER A 1 302 ? 40.938 -13.492 -5.918 1 20.75 302 SER A C 1
ATOM 2377 O O . SER A 1 302 ? 40.281 -12.508 -5.547 1 20.75 302 SER A O 1
ATOM 2379 N N . PRO A 1 303 ? 41.406 -13.641 -7.207 1 22.75 303 PRO A N 1
ATOM 2380 C CA . PRO A 1 303 ? 41.75 -12.719 -8.297 1 22.75 303 PRO A CA 1
ATOM 2381 C C . PRO A 1 303 ? 40.5 -12.07 -8.93 1 22.75 303 PRO A C 1
ATOM 2383 O O . PRO A 1 303 ? 39.375 -12.562 -8.758 1 22.75 303 PRO A O 1
ATOM 2386 N N . THR A 1 304 ? 40.656 -10.969 -9.641 1 23.67 304 THR A N 1
ATOM 2387 C CA . THR A 1 304 ? 40 -9.812 -10.25 1 23.67 304 THR A CA 1
ATOM 2388 C C . THR A 1 304 ? 39.188 -10.219 -11.484 1 23.67 304 THR A C 1
ATOM 2390 O O . THR A 1 304 ? 39.781 -10.711 -12.461 1 23.67 304 THR A O 1
ATOM 2393 N N . PRO A 1 305 ? 38.094 -10.992 -11.422 1 22.22 305 PRO A N 1
ATOM 2394 C CA . PRO A 1 305 ? 37.719 -11.453 -12.758 1 22.22 305 PRO A CA 1
ATOM 2395 C C . PRO A 1 305 ? 37.438 -10.305 -13.719 1 22.22 305 PRO A C 1
ATOM 2397 O O . PRO A 1 305 ? 37.156 -9.188 -13.289 1 22.22 305 PRO A O 1
ATOM 2400 N N . PRO A 1 306 ? 37.688 -10.469 -15.125 1 23.72 306 PRO A N 1
ATOM 2401 C CA . PRO A 1 306 ? 37.812 -9.555 -16.266 1 23.72 306 PRO A CA 1
ATOM 2402 C C . PRO A 1 306 ? 36.531 -8.859 -16.625 1 23.72 306 PRO A C 1
ATOM 2404 O O . PRO A 1 306 ? 35.438 -9.305 -16.219 1 23.72 306 PRO A O 1
ATOM 2407 N N . PRO A 1 307 ? 36.531 -7.754 -17.453 1 23.08 307 PRO A N 1
ATOM 2408 C CA . PRO A 1 307 ? 35.688 -6.633 -17.891 1 23.08 307 PRO A CA 1
ATOM 2409 C C . PRO A 1 307 ? 34.531 -7.074 -18.797 1 23.08 307 PRO A C 1
ATOM 2411 O O . PRO A 1 307 ? 33.938 -6.246 -19.484 1 23.08 307 PRO A O 1
ATOM 2414 N N . SER A 1 308 ? 33.719 -8.109 -18.531 1 19.33 308 SER A N 1
ATOM 2415 C CA . SER A 1 308 ? 32.938 -8.531 -19.688 1 19.33 308 SER A CA 1
ATOM 2416 C C . SER A 1 308 ? 32.125 -7.375 -20.25 1 19.33 308 SER A C 1
ATOM 2418 O O . SER A 1 308 ? 31.469 -6.629 -19.5 1 19.33 308 SER A O 1
ATOM 2420 N N . THR A 1 309 ? 32.406 -6.934 -21.484 1 20.56 309 THR A N 1
ATOM 2421 C CA . THR A 1 309 ? 31.891 -6.047 -22.531 1 20.56 309 THR A CA 1
ATOM 2422 C C . THR A 1 309 ? 30.438 -6.367 -22.859 1 20.56 309 THR A C 1
ATOM 2424 O O . THR A 1 309 ? 30.141 -7.422 -23.422 1 20.56 309 THR A O 1
ATOM 2427 N N . VAL A 1 310 ? 29.578 -6.543 -21.969 1 18.12 310 VAL A N 1
ATOM 2428 C CA . VAL A 1 310 ? 28.297 -6.84 -22.594 1 18.12 310 VAL A CA 1
ATOM 2429 C C . VAL A 1 310 ? 27.953 -5.754 -23.609 1 18.12 310 VAL A C 1
ATOM 2431 O O . VAL A 1 310 ? 28.266 -4.578 -23.406 1 18.12 310 VAL A O 1
ATOM 2434 N N . VAL A 1 311 ? 27.516 -6.152 -24.859 1 16.97 311 VAL A N 1
ATOM 2435 C CA . VAL A 1 311 ? 26.969 -5.68 -26.125 1 16.97 311 VAL A CA 1
ATOM 2436 C C . VAL A 1 311 ? 25.766 -4.766 -25.859 1 16.97 311 VAL A C 1
ATOM 2438 O O . VAL A 1 311 ? 24.812 -5.164 -25.188 1 16.97 311 VAL A O 1
ATOM 2441 N N . THR A 1 312 ? 25.906 -3.676 -25.125 1 16.59 312 THR A N 1
ATOM 2442 C CA . THR A 1 312 ? 25.141 -2.641 -25.812 1 16.59 312 THR A CA 1
ATOM 2443 C C . THR A 1 312 ? 25.812 -2.254 -27.125 1 16.59 312 THR A C 1
ATOM 2445 O O . THR A 1 312 ? 27.031 -2.074 -27.188 1 16.59 312 THR A O 1
ATOM 2448 N N . MET B 1 1 ? -22.5 -31.312 -13.516 1 35.31 1 MET B N 1
ATOM 2449 C CA . MET B 1 1 ? -22.328 -30.438 -12.367 1 35.31 1 MET B CA 1
ATOM 2450 C C . MET B 1 1 ? -20.953 -29.766 -12.391 1 35.31 1 MET B C 1
ATOM 2452 O O . MET B 1 1 ? -19.938 -30.438 -12.258 1 35.31 1 MET B O 1
ATOM 2456 N N . THR B 1 2 ? -20.625 -28.922 -13.266 1 46.97 2 THR B N 1
ATOM 2457 C CA . THR B 1 2 ? -19.312 -28.422 -13.672 1 46.97 2 THR B CA 1
ATOM 2458 C C . THR B 1 2 ? -18.516 -27.969 -12.453 1 46.97 2 THR B C 1
ATOM 2460 O O . THR B 1 2 ? -18.891 -27 -11.797 1 46.97 2 THR B O 1
ATOM 2463 N N . GLY B 1 3 ? -18.062 -28.812 -11.648 1 57.97 3 GLY B N 1
ATOM 2464 C CA . GLY B 1 3 ? -17.5 -28.703 -10.312 1 57.97 3 GLY B CA 1
ATOM 2465 C C . GLY B 1 3 ? -16.406 -27.656 -10.211 1 57.97 3 GLY B C 1
ATOM 2466 O O . GLY B 1 3 ? -15.852 -27.234 -11.227 1 57.97 3 GLY B O 1
ATOM 2467 N N . SER B 1 4 ? -16.359 -26.875 -9.117 1 71.44 4 SER B N 1
ATOM 2468 C CA . SER B 1 4 ? -15.352 -25.859 -8.836 1 71.44 4 SER B CA 1
ATOM 2469 C C . SER B 1 4 ? -13.938 -26.422 -8.977 1 71.44 4 SER B C 1
ATOM 2471 O O . SER B 1 4 ? -13.656 -27.516 -8.5 1 71.44 4 SER B O 1
ATOM 2473 N N . GLN B 1 5 ? -13.141 -25.891 -10.016 1 89.38 5 GLN B N 1
ATOM 2474 C CA . GLN B 1 5 ? -11.742 -26.266 -10.203 1 89.38 5 GLN B CA 1
ATOM 2475 C C . GLN B 1 5 ? -10.844 -25.578 -9.188 1 89.38 5 GLN B C 1
ATOM 2477 O O . GLN B 1 5 ? -10.82 -24.344 -9.109 1 89.38 5 GLN B O 1
ATOM 2482 N N . ARG B 1 6 ? -10.266 -26.391 -8.438 1 95 6 ARG B N 1
ATOM 2483 C CA . ARG B 1 6 ? -9.359 -25.859 -7.426 1 95 6 ARG B CA 1
ATOM 2484 C C . ARG B 1 6 ? -8.023 -25.453 -8.047 1 95 6 ARG B C 1
ATOM 2486 O O . ARG B 1 6 ? -7.453 -26.188 -8.844 1 95 6 ARG B O 1
ATOM 2493 N N . VAL B 1 7 ? -7.539 -24.25 -7.668 1 96.94 7 VAL B N 1
ATOM 2494 C CA . VAL B 1 7 ? -6.344 -23.734 -8.328 1 96.94 7 VAL B CA 1
ATOM 2495 C C . VAL B 1 7 ? -5.383 -23.172 -7.285 1 96.94 7 VAL B C 1
ATOM 2497 O O . VAL B 1 7 ? -5.812 -22.531 -6.32 1 96.94 7 VAL B O 1
ATOM 2500 N N . VAL B 1 8 ? -4.109 -23.422 -7.488 1 97.31 8 VAL B N 1
ATOM 2501 C CA . VAL B 1 8 ? -3.018 -22.781 -6.777 1 97.31 8 VAL B CA 1
ATOM 2502 C C . VAL B 1 8 ? -2.377 -21.719 -7.668 1 97.31 8 VAL B C 1
ATOM 2504 O O . VAL B 1 8 ? -2.061 -21.984 -8.828 1 97.31 8 VAL B O 1
ATOM 2507 N N . LEU B 1 9 ? -2.271 -20.469 -7.145 1 98.69 9 LEU B N 1
ATOM 2508 C CA . LEU B 1 9 ? -1.589 -19.406 -7.875 1 98.69 9 LEU B CA 1
ATOM 2509 C C . LEU B 1 9 ? -0.108 -19.359 -7.512 1 98.69 9 LEU B C 1
ATOM 2511 O O . LEU B 1 9 ? 0.246 -19.359 -6.332 1 98.69 9 LEU B O 1
ATOM 2515 N N . LEU B 1 10 ? 0.725 -19.359 -8.516 1 98.69 10 LEU B N 1
ATOM 2516 C CA . LEU B 1 10 ? 2.164 -19.297 -8.281 1 98.69 10 LEU B CA 1
ATOM 2517 C C . LEU B 1 10 ? 2.775 -18.078 -8.977 1 98.69 10 LEU B C 1
ATOM 2519 O O . LEU B 1 10 ? 2.541 -17.859 -10.172 1 98.69 10 LEU B O 1
ATOM 2523 N N . ALA B 1 11 ? 3.473 -17.281 -8.203 1 98.62 11 ALA B N 1
ATOM 2524 C CA . ALA B 1 11 ? 4.203 -16.125 -8.75 1 98.62 11 ALA B CA 1
ATOM 2525 C C . ALA B 1 11 ? 5.707 -16.312 -8.578 1 98.62 11 ALA B C 1
ATOM 2527 O O . ALA B 1 11 ? 6.188 -16.562 -7.473 1 98.62 11 ALA B O 1
ATOM 2528 N N . CYS B 1 12 ? 6.387 -16.188 -9.672 1 97.69 12 CYS B N 1
ATOM 2529 C CA . CYS B 1 12 ? 7.844 -16.172 -9.641 1 97.69 12 CYS B CA 1
ATOM 2530 C C . CYS B 1 12 ? 8.383 -14.75 -9.703 1 97.69 12 CYS B C 1
ATOM 2532 O O . CYS B 1 12 ? 7.793 -13.883 -10.352 1 97.69 12 CYS B O 1
ATOM 2534 N N . GLY B 1 13 ? 9.445 -14.508 -8.992 1 96.44 13 GLY B N 1
ATOM 2535 C CA . GLY B 1 13 ? 10.062 -13.188 -9.016 1 96.44 13 GLY B CA 1
ATOM 2536 C C . GLY B 1 13 ? 11.289 -13.086 -8.125 1 96.44 13 GLY B C 1
ATOM 2537 O O . GLY B 1 13 ? 11.578 -14 -7.348 1 96.44 13 GLY B O 1
ATOM 2538 N N . SER B 1 14 ? 12.016 -11.977 -8.32 1 96.81 14 SER B N 1
ATOM 2539 C CA . SER B 1 14 ? 13.188 -11.758 -7.477 1 96.81 14 SER B CA 1
ATOM 2540 C C . SER B 1 14 ? 12.789 -11.438 -6.039 1 96.81 14 SER B C 1
ATOM 2542 O O . SER B 1 14 ? 13.445 -11.875 -5.094 1 96.81 14 SER B O 1
ATOM 2544 N N . PHE B 1 15 ? 11.727 -10.617 -5.859 1 97.88 15 PHE B N 1
ATOM 2545 C CA . PHE B 1 15 ? 11.258 -10.203 -4.547 1 97.88 15 PHE B CA 1
ATOM 2546 C C . PHE B 1 15 ? 12.383 -9.57 -3.742 1 97.88 15 PHE B C 1
ATOM 2548 O O . PHE B 1 15 ? 12.633 -9.953 -2.6 1 97.88 15 PHE B O 1
ATOM 2555 N N . ASN B 1 16 ? 12.961 -8.469 -4.328 1 97.69 16 ASN B N 1
ATOM 2556 C CA . ASN B 1 16 ? 14.219 -7.887 -3.881 1 97.69 16 ASN B CA 1
ATOM 2557 C C . ASN B 1 16 ? 14.078 -6.398 -3.58 1 97.69 16 ASN B C 1
ATOM 2559 O O . ASN B 1 16 ? 14.82 -5.574 -4.121 1 97.69 16 ASN B O 1
ATOM 2563 N N . PRO B 1 17 ? 13.227 -6.059 -2.668 1 98.19 17 PRO B N 1
ATOM 2564 C CA . PRO B 1 17 ? 12.492 -6.879 -1.697 1 98.19 17 PRO B CA 1
ATOM 2565 C C . PRO B 1 17 ? 11.047 -7.125 -2.107 1 98.19 17 PRO B C 1
ATOM 2567 O O . PRO B 1 17 ? 10.578 -6.57 -3.105 1 98.19 17 PRO B O 1
ATOM 2570 N N . PRO B 1 18 ? 10.352 -8.023 -1.373 1 98.5 18 PRO B N 1
ATOM 2571 C CA . PRO B 1 18 ? 8.898 -8.109 -1.579 1 98.5 18 PRO B CA 1
ATOM 2572 C C . PRO B 1 18 ? 8.18 -6.816 -1.204 1 98.5 18 PRO B C 1
ATOM 2574 O O . PRO B 1 18 ? 8.531 -6.172 -0.216 1 98.5 18 PRO B O 1
ATOM 2577 N N . THR B 1 19 ? 7.262 -6.387 -1.996 1 97.62 19 THR B N 1
ATOM 2578 C CA . THR B 1 19 ? 6.484 -5.172 -1.769 1 97.62 19 THR B CA 1
ATOM 2579 C C . THR B 1 19 ? 5.004 -5.5 -1.594 1 97.62 19 THR B C 1
ATOM 2581 O O . THR B 1 19 ? 4.578 -6.625 -1.866 1 97.62 19 THR B O 1
ATOM 2584 N N . ASN B 1 20 ? 4.242 -4.52 -1.158 1 96.06 20 ASN B N 1
ATOM 2585 C CA . ASN B 1 20 ? 2.805 -4.703 -0.998 1 96.06 20 ASN B CA 1
ATOM 2586 C C . ASN B 1 20 ? 2.127 -5.023 -2.328 1 96.06 20 ASN B C 1
ATOM 2588 O O . ASN B 1 20 ? 1.091 -5.688 -2.359 1 96.06 20 ASN B O 1
ATOM 2592 N N . MET B 1 21 ? 2.74 -4.574 -3.402 1 94.19 21 MET B N 1
ATOM 2593 C CA . MET B 1 21 ? 2.15 -4.859 -4.707 1 94.19 21 MET B CA 1
ATOM 2594 C C . MET B 1 21 ? 2.254 -6.344 -5.035 1 94.19 21 MET B C 1
ATOM 2596 O O . MET B 1 21 ? 1.316 -6.93 -5.582 1 94.19 21 MET B O 1
ATOM 2600 N N . HIS B 1 22 ? 3.383 -6.961 -4.707 1 96.62 22 HIS B N 1
ATOM 2601 C CA . HIS B 1 22 ? 3.529 -8.398 -4.906 1 96.62 22 HIS B CA 1
ATOM 2602 C C . HIS B 1 22 ? 2.445 -9.172 -4.164 1 96.62 22 HIS B C 1
ATOM 2604 O O . HIS B 1 22 ? 1.876 -10.125 -4.707 1 96.62 22 HIS B O 1
ATOM 2610 N N . LEU B 1 23 ? 2.209 -8.75 -3.02 1 97.75 23 LEU B N 1
ATOM 2611 C CA . LEU B 1 23 ? 1.229 -9.422 -2.174 1 97.75 23 LEU B CA 1
ATOM 2612 C C . LEU B 1 23 ? -0.188 -9.172 -2.682 1 97.75 23 LEU B C 1
ATOM 2614 O O . LEU B 1 23 ? -0.999 -10.102 -2.75 1 97.75 23 LEU B O 1
ATOM 2618 N N . ARG B 1 24 ? -0.438 -7.949 -3.031 1 96.25 24 ARG B N 1
ATOM 2619 C CA . ARG B 1 24 ? -1.773 -7.543 -3.457 1 96.25 24 ARG B CA 1
ATOM 2620 C C . ARG B 1 24 ? -2.186 -8.273 -4.734 1 96.25 24 ARG B C 1
ATOM 2622 O O . ARG B 1 24 ? -3.367 -8.547 -4.941 1 96.25 24 ARG B O 1
ATOM 2629 N N . MET B 1 25 ? -1.285 -8.641 -5.57 1 96.5 25 MET B N 1
ATOM 2630 C CA . MET B 1 25 ? -1.59 -9.344 -6.812 1 96.5 25 MET B CA 1
ATOM 2631 C C . MET B 1 25 ? -2.359 -10.625 -6.535 1 96.5 25 MET B C 1
ATOM 2633 O O . MET B 1 25 ? -3.27 -10.984 -7.285 1 96.5 25 MET B O 1
ATOM 2637 N N . PHE B 1 26 ? -2.031 -11.273 -5.488 1 98.31 26 PHE B N 1
ATOM 2638 C CA . PHE B 1 26 ? -2.695 -12.523 -5.133 1 98.31 26 PHE B CA 1
ATOM 2639 C C . PHE B 1 26 ? -4.145 -12.273 -4.738 1 98.31 26 PHE B C 1
ATOM 2641 O O . PHE B 1 26 ? -5.047 -13 -5.16 1 98.31 26 PHE B O 1
ATOM 2648 N N . GLU B 1 27 ? -4.332 -11.211 -3.957 1 97.56 27 GLU B N 1
ATOM 2649 C CA . GLU B 1 27 ? -5.688 -10.867 -3.533 1 97.56 27 GLU B CA 1
ATOM 2650 C C . GLU B 1 27 ? -6.578 -10.547 -4.73 1 97.56 27 GLU B C 1
ATOM 2652 O O . GLU B 1 27 ? -7.699 -11.055 -4.828 1 97.56 27 GLU B O 1
ATOM 2657 N N . ILE B 1 28 ? -6.082 -9.766 -5.617 1 96.56 28 ILE B N 1
ATOM 2658 C CA . ILE B 1 28 ? -6.824 -9.32 -6.789 1 96.56 28 ILE B CA 1
ATOM 2659 C C . ILE B 1 28 ? -7.148 -10.516 -7.688 1 96.56 28 ILE B C 1
ATOM 2661 O O . ILE B 1 28 ? -8.281 -10.656 -8.156 1 96.56 28 ILE B O 1
ATOM 2665 N N . ALA B 1 29 ? -6.148 -11.328 -7.902 1 98.25 29 ALA B N 1
ATOM 2666 C CA . ALA B 1 29 ? -6.324 -12.5 -8.75 1 98.25 29 ALA B CA 1
ATOM 2667 C C . ALA B 1 29 ? -7.371 -13.445 -8.172 1 98.25 29 ALA B C 1
ATOM 2669 O O . ALA B 1 29 ? -8.25 -13.93 -8.891 1 98.25 29 ALA B O 1
ATOM 2670 N N . ARG B 1 30 ? -7.262 -13.727 -6.922 1 98.19 30 ARG B N 1
ATOM 2671 C CA . ARG B 1 30 ? -8.211 -14.617 -6.262 1 98.19 30 ARG B CA 1
ATOM 2672 C C . ARG B 1 30 ? -9.641 -14.086 -6.387 1 98.19 30 ARG B C 1
ATOM 2674 O O . ARG B 1 30 ? -10.547 -14.82 -6.785 1 98.19 30 ARG B O 1
ATOM 2681 N N . ASP B 1 31 ? -9.812 -12.844 -6.055 1 97 31 ASP B N 1
ATOM 2682 C CA . ASP B 1 31 ? -11.148 -12.25 -6.113 1 97 31 ASP B CA 1
ATOM 2683 C C . ASP B 1 31 ? -11.727 -12.336 -7.523 1 97 31 ASP B C 1
ATOM 2685 O O . ASP B 1 31 ? -12.898 -12.664 -7.699 1 97 31 ASP B O 1
ATOM 2689 N N . PHE B 1 32 ? -10.938 -12.039 -8.5 1 97.25 32 PHE B N 1
ATOM 2690 C CA . PHE B 1 32 ? -11.375 -12.07 -9.891 1 97.25 32 PHE B CA 1
ATOM 2691 C C . PHE B 1 32 ? -11.82 -13.469 -10.289 1 97.25 32 PHE B C 1
ATOM 2693 O O . PHE B 1 32 ? -12.898 -13.648 -10.852 1 97.25 32 PHE B O 1
ATOM 2700 N N . LEU B 1 33 ? -10.977 -14.469 -10.016 1 97.06 33 LEU B N 1
ATOM 2701 C CA . LEU B 1 33 ? -11.289 -15.844 -10.398 1 97.06 33 LEU B CA 1
ATOM 2702 C C . LEU B 1 33 ? -12.555 -16.328 -9.703 1 97.06 33 LEU B C 1
ATOM 2704 O O . LEU B 1 33 ? -13.406 -16.969 -10.328 1 97.06 33 LEU B O 1
ATOM 2708 N N . HIS B 1 34 ? -12.688 -15.953 -8.422 1 95.31 34 HIS B N 1
ATOM 2709 C CA . HIS B 1 34 ? -13.852 -16.375 -7.648 1 95.31 34 HIS B CA 1
ATOM 2710 C C . HIS B 1 34 ? -15.125 -15.727 -8.18 1 95.31 34 HIS B C 1
ATOM 2712 O O . HIS B 1 34 ? -16.203 -16.344 -8.164 1 95.31 34 HIS B O 1
ATOM 2718 N N . ARG B 1 35 ? -14.984 -14.609 -8.703 1 93.62 35 ARG B N 1
ATOM 2719 C CA . ARG B 1 35 ? -16.141 -13.844 -9.141 1 93.62 35 ARG B CA 1
ATOM 2720 C C . ARG B 1 35 ? -16.531 -14.203 -10.57 1 93.62 35 ARG B C 1
ATOM 2722 O O . ARG B 1 35 ? -17.719 -14.227 -10.914 1 93.62 35 ARG B O 1
ATOM 2729 N N . THR B 1 36 ? -15.602 -14.523 -11.438 1 94.25 36 THR B N 1
ATOM 2730 C CA . THR B 1 36 ? -15.891 -14.508 -12.867 1 94.25 36 THR B CA 1
ATOM 2731 C C . THR B 1 36 ? -15.711 -15.898 -13.469 1 94.25 36 THR B C 1
ATOM 2733 O O . THR B 1 36 ? -16.094 -16.141 -14.617 1 94.25 36 THR B O 1
ATOM 2736 N N . THR B 1 37 ? -15.094 -16.734 -12.703 1 94.25 37 THR B N 1
ATOM 2737 C CA . THR B 1 37 ? -14.836 -18.078 -13.219 1 94.25 37 THR B CA 1
ATOM 2738 C C . THR B 1 37 ? -15.305 -19.125 -12.227 1 94.25 37 THR B C 1
ATOM 2740 O O . THR B 1 37 ? -15.875 -18.797 -11.18 1 94.25 37 THR B O 1
ATOM 2743 N N . ASN B 1 38 ? -15.133 -20.391 -12.625 1 92.81 38 ASN B N 1
ATOM 2744 C CA . ASN B 1 38 ? -15.461 -21.5 -11.734 1 92.81 38 ASN B CA 1
ATOM 2745 C C . ASN B 1 38 ? -14.242 -21.984 -10.953 1 92.81 38 ASN B C 1
ATOM 2747 O O . ASN B 1 38 ? -14.273 -23.047 -10.336 1 92.81 38 ASN B O 1
ATOM 2751 N N . TYR B 1 39 ? -13.219 -21.188 -11.016 1 94.94 39 TYR B N 1
ATOM 2752 C CA . TYR B 1 39 ? -12.023 -21.547 -10.266 1 94.94 39 TYR B CA 1
ATOM 2753 C C . TYR B 1 39 ? -12.156 -21.141 -8.797 1 94.94 39 TYR B C 1
ATOM 2755 O O . TYR B 1 39 ? -12.695 -20.062 -8.492 1 94.94 39 TYR B O 1
ATOM 2763 N N . HIS B 1 40 ? -11.68 -21.969 -7.973 1 95.19 40 HIS B N 1
ATOM 2764 C CA . HIS B 1 40 ? -11.555 -21.703 -6.547 1 95.19 40 HIS B CA 1
ATOM 2765 C C . HIS B 1 40 ? -10.094 -21.734 -6.109 1 95.19 40 HIS B C 1
ATOM 2767 O O . HIS B 1 40 ? -9.453 -22.781 -6.117 1 95.19 40 HIS B O 1
ATOM 2773 N N . VAL B 1 41 ? -9.625 -20.594 -5.734 1 96.88 41 VAL B N 1
ATOM 2774 C CA . VAL B 1 41 ? -8.227 -20.484 -5.34 1 96.88 41 VAL B CA 1
ATOM 2775 C C . VAL B 1 41 ? -8.039 -21.062 -3.938 1 96.88 41 VAL B C 1
ATOM 2777 O O . VAL B 1 41 ? -8.672 -20.609 -2.982 1 96.88 41 VAL B O 1
ATOM 2780 N N . VAL B 1 42 ? -7.133 -22 -3.857 1 95.56 42 VAL B N 1
ATOM 2781 C CA . VAL B 1 42 ? -7.016 -22.719 -2.588 1 95.56 42 VAL B CA 1
ATOM 2782 C C . VAL B 1 42 ? -5.676 -22.391 -1.935 1 95.56 42 VAL B C 1
ATOM 2784 O O . VAL B 1 42 ? -5.488 -22.609 -0.736 1 95.56 42 VAL B O 1
ATOM 2787 N N . ALA B 1 43 ? -4.707 -21.875 -2.693 1 96.38 43 ALA B N 1
ATOM 2788 C CA . ALA B 1 43 ? -3.414 -21.453 -2.15 1 96.38 43 ALA B CA 1
ATOM 2789 C C . ALA B 1 43 ? -2.668 -20.562 -3.131 1 96.38 43 ALA B C 1
ATOM 2791 O O . ALA B 1 43 ? -2.988 -20.531 -4.32 1 96.38 43 ALA B O 1
ATOM 2792 N N . GLY B 1 44 ? -1.824 -19.766 -2.625 1 98.06 44 GLY B N 1
ATOM 2793 C CA . GLY B 1 44 ? -0.849 -19 -3.385 1 98.06 44 GLY B CA 1
ATOM 2794 C C . GLY B 1 44 ? 0.585 -19.312 -3.008 1 98.06 44 GLY B C 1
ATOM 2795 O O . GLY B 1 44 ? 0.879 -19.594 -1.844 1 98.06 44 GLY B O 1
ATOM 2796 N N . LEU B 1 45 ? 1.462 -19.297 -3.982 1 97.81 45 LEU B N 1
ATOM 2797 C CA . LEU B 1 45 ? 2.881 -19.547 -3.754 1 97.81 45 LEU B CA 1
ATOM 2798 C C . LEU B 1 45 ? 3.734 -18.438 -4.375 1 97.81 45 LEU B C 1
ATOM 2800 O O . LEU B 1 45 ? 3.52 -18.062 -5.527 1 97.81 45 LEU B O 1
ATOM 2804 N N . MET B 1 46 ? 4.605 -17.953 -3.57 1 98.44 46 MET B N 1
ATOM 2805 C CA . MET B 1 46 ? 5.652 -17.062 -4.086 1 98.44 46 MET B CA 1
ATOM 2806 C C . MET B 1 46 ? 6.984 -17.797 -4.168 1 98.44 46 MET B C 1
ATOM 2808 O O . MET B 1 46 ? 7.48 -18.312 -3.162 1 98.44 46 MET B O 1
ATOM 2812 N N . SER B 1 47 ? 7.578 -17.875 -5.332 1 97.94 47 SER B N 1
ATOM 2813 C CA . SER B 1 47 ? 8.828 -18.578 -5.582 1 97.94 47 SER B CA 1
ATOM 2814 C C . SER B 1 47 ? 9.945 -17.625 -5.969 1 97.94 47 SER B C 1
ATOM 2816 O O . SER B 1 47 ? 10.047 -17.219 -7.129 1 97.94 47 SER B O 1
ATOM 2818 N N . PRO B 1 48 ? 10.82 -17.266 -5.004 1 98.12 48 PRO B N 1
ATOM 2819 C CA . PRO B 1 48 ? 11.953 -16.422 -5.379 1 98.12 48 PRO B CA 1
ATOM 2820 C C . PRO B 1 48 ? 12.938 -17.125 -6.301 1 98.12 48 PRO B C 1
ATOM 2822 O O . PRO B 1 48 ? 13.188 -18.328 -6.141 1 98.12 48 PRO B O 1
ATOM 2825 N N . VAL B 1 49 ? 13.508 -16.391 -7.191 1 97.31 49 VAL B N 1
ATOM 2826 C CA . VAL B 1 49 ? 14.414 -16.938 -8.188 1 97.31 49 VAL B CA 1
ATOM 2827 C C . VAL B 1 49 ? 15.734 -17.328 -7.531 1 97.31 49 VAL B C 1
ATOM 2829 O O . VAL B 1 49 ? 16.031 -16.875 -6.426 1 97.31 49 VAL B O 1
ATOM 2832 N N . HIS B 1 50 ? 16.469 -18.078 -8.234 1 96.38 50 HIS B N 1
ATOM 2833 C CA . HIS B 1 50 ? 17.781 -18.5 -7.789 1 96.38 50 HIS B CA 1
ATOM 2834 C C . HIS B 1 50 ? 18.766 -17.344 -7.805 1 96.38 50 HIS B C 1
ATOM 2836 O O . HIS B 1 50 ? 18.625 -16.406 -8.602 1 96.38 50 HIS B O 1
ATOM 2842 N N . ASP B 1 51 ? 19.891 -17.453 -7.047 1 95.06 51 ASP B N 1
ATOM 2843 C CA . ASP B 1 51 ? 20.891 -16.406 -6.93 1 95.06 51 ASP B CA 1
ATOM 2844 C C . ASP B 1 51 ? 21.625 -16.188 -8.258 1 95.06 51 ASP B C 1
ATOM 2846 O O . ASP B 1 51 ? 22.078 -15.078 -8.547 1 95.06 51 ASP B O 1
ATOM 2850 N N . LYS B 1 52 ? 21.719 -17.188 -9.008 1 93.88 52 LYS B N 1
ATOM 2851 C CA . LYS B 1 52 ? 22.469 -17.125 -10.258 1 93.88 52 LYS B CA 1
ATOM 2852 C C . LYS B 1 52 ? 21.625 -16.5 -11.375 1 93.88 52 LYS B C 1
ATOM 2854 O O . LYS B 1 52 ? 22.062 -16.438 -12.523 1 93.88 52 LYS B O 1
ATOM 2859 N N . TYR B 1 53 ? 20.391 -16.188 -11.078 1 88.62 53 TYR B N 1
ATOM 2860 C CA . TYR B 1 53 ? 19.562 -15.477 -12.055 1 88.62 53 TYR B CA 1
ATOM 2861 C C . TYR B 1 53 ? 20.281 -14.234 -12.562 1 88.62 53 TYR B C 1
ATOM 2863 O O . TYR B 1 53 ? 20.094 -13.82 -13.711 1 88.62 53 TYR B O 1
ATOM 2871 N N . GLY B 1 54 ? 21.25 -13.672 -11.773 1 79.69 54 GLY B N 1
ATOM 2872 C CA . GLY B 1 54 ? 22.234 -12.695 -12.227 1 79.69 54 GLY B CA 1
ATOM 2873 C C . GLY B 1 54 ? 21.688 -11.281 -12.289 1 79.69 54 GLY B C 1
ATOM 2874 O O . GLY B 1 54 ? 22.203 -10.438 -13.031 1 79.69 54 GLY B O 1
ATOM 2875 N N . LYS B 1 55 ? 20.641 -10.883 -11.695 1 83.06 55 LYS B N 1
ATOM 2876 C CA . LYS B 1 55 ? 20.156 -9.508 -11.68 1 83.06 55 LYS B CA 1
ATOM 2877 C C . LYS B 1 55 ? 21.031 -8.625 -10.789 1 83.06 55 LYS B C 1
ATOM 2879 O O . LYS B 1 55 ? 21.453 -9.055 -9.711 1 83.06 55 LYS B O 1
ATOM 2884 N N . GLU B 1 56 ? 21.25 -7.426 -11.305 1 84.12 56 GLU B N 1
ATOM 2885 C CA . GLU B 1 56 ? 22.062 -6.48 -10.539 1 84.12 56 GLU B CA 1
ATOM 2886 C C . GLU B 1 56 ? 21.375 -6.121 -9.219 1 84.12 56 GLU B C 1
ATOM 2888 O O . GLU B 1 56 ? 20.172 -5.859 -9.18 1 84.12 56 GLU B O 1
ATOM 2893 N N . GLY B 1 57 ? 22.188 -6.219 -8.18 1 88.81 57 GLY B N 1
ATOM 2894 C CA . GLY B 1 57 ? 21.688 -5.789 -6.883 1 88.81 57 GLY B CA 1
ATOM 2895 C C . GLY B 1 57 ? 20.875 -6.859 -6.176 1 88.81 57 GLY B C 1
ATOM 2896 O O . GLY B 1 57 ? 20.297 -6.609 -5.117 1 88.81 57 GLY B O 1
ATOM 2897 N N . LEU B 1 58 ? 20.906 -8.039 -6.711 1 93.88 58 LEU B N 1
ATOM 2898 C CA . LEU B 1 58 ? 20.156 -9.141 -6.109 1 93.88 58 LEU B CA 1
ATOM 2899 C C . LEU B 1 58 ? 20.812 -9.602 -4.812 1 93.88 58 LEU B C 1
ATOM 2901 O O . LEU B 1 58 ? 21.953 -10.07 -4.824 1 93.88 58 LEU B O 1
ATOM 2905 N N . VAL B 1 59 ? 20.125 -9.438 -3.723 1 96.31 59 VAL B N 1
ATOM 2906 C CA . VAL B 1 59 ? 20.656 -9.938 -2.459 1 96.31 59 VAL B CA 1
ATOM 2907 C C . VAL B 1 59 ? 20.516 -11.461 -2.398 1 96.31 59 VAL B C 1
ATOM 2909 O O . VAL B 1 59 ? 19.812 -12.055 -3.23 1 96.31 59 VAL B O 1
ATOM 2912 N N . ASN B 1 60 ? 21.078 -12.094 -1.445 1 96.19 60 ASN B N 1
ATOM 2913 C CA . ASN B 1 60 ? 21.094 -13.547 -1.341 1 96.19 60 ASN B CA 1
ATOM 2914 C C . ASN B 1 60 ? 19.688 -14.117 -1.186 1 96.19 60 ASN B C 1
ATOM 2916 O O . ASN B 1 60 ? 18.828 -13.5 -0.544 1 96.19 60 ASN B O 1
ATOM 2920 N N . ALA B 1 61 ? 19.531 -15.359 -1.737 1 96.75 61 ALA B N 1
ATOM 2921 C CA . ALA B 1 61 ? 18.234 -16.016 -1.684 1 96.75 61 ALA B CA 1
ATOM 2922 C C . ALA B 1 61 ? 17.781 -16.234 -0.24 1 96.75 61 ALA B C 1
ATOM 2924 O O . ALA B 1 61 ? 16.594 -16.156 0.057 1 96.75 61 ALA B O 1
ATOM 2925 N N . THR B 1 62 ? 18.672 -16.438 0.619 1 97.31 62 THR B N 1
ATOM 2926 C CA . THR B 1 62 ? 18.328 -16.625 2.025 1 97.31 62 THR B CA 1
ATOM 2927 C C . THR B 1 62 ? 17.625 -15.398 2.586 1 97.31 62 THR B C 1
ATOM 2929 O O . THR B 1 62 ? 16.594 -15.523 3.264 1 97.31 62 THR B O 1
ATOM 2932 N N . ASP B 1 63 ? 18.156 -14.242 2.264 1 98.19 63 ASP B N 1
ATOM 2933 C CA . ASP B 1 63 ? 17.547 -12.992 2.703 1 98.19 63 ASP B CA 1
ATOM 2934 C C . ASP B 1 63 ? 16.188 -12.789 2.053 1 98.19 63 ASP B C 1
ATOM 2936 O O . ASP B 1 63 ? 15.234 -12.375 2.715 1 98.19 63 ASP B O 1
ATOM 2940 N N . ARG B 1 64 ? 16.109 -13.07 0.815 1 98.38 64 ARG B N 1
ATOM 2941 C CA . ARG B 1 64 ? 14.852 -12.867 0.092 1 98.38 64 ARG B CA 1
ATOM 2942 C C . ARG B 1 64 ? 13.766 -13.812 0.591 1 98.38 64 ARG B C 1
ATOM 2944 O O . ARG B 1 64 ? 12.609 -13.422 0.747 1 98.38 64 ARG B O 1
ATOM 2951 N N . VAL B 1 65 ? 14.109 -15.047 0.916 1 98.06 65 VAL B N 1
ATOM 2952 C CA . VAL B 1 65 ? 13.172 -16.016 1.476 1 98.06 65 VAL B CA 1
ATOM 2953 C C . VAL B 1 65 ? 12.695 -15.539 2.846 1 98.06 65 VAL B C 1
ATOM 2955 O O . VAL B 1 65 ? 11.5 -15.594 3.143 1 98.06 65 VAL B O 1
ATOM 2958 N N . GLN B 1 66 ? 13.625 -15.062 3.613 1 98.38 66 GLN B N 1
ATOM 2959 C CA . GLN B 1 66 ? 13.25 -14.586 4.941 1 98.38 66 GLN B CA 1
ATOM 2960 C C . GLN B 1 66 ? 12.32 -13.375 4.848 1 98.38 66 GLN B C 1
ATOM 2962 O O . GLN B 1 66 ? 11.328 -13.289 5.57 1 98.38 66 GLN B O 1
ATOM 2967 N N . MET B 1 67 ? 12.656 -12.453 3.988 1 98.75 67 MET B N 1
ATOM 2968 C CA . MET B 1 67 ? 11.789 -11.297 3.803 1 98.75 67 MET B CA 1
ATOM 2969 C C . MET B 1 67 ? 10.398 -11.719 3.34 1 98.75 67 MET B C 1
ATOM 2971 O O . MET B 1 67 ? 9.398 -11.156 3.779 1 98.75 67 MET B O 1
ATOM 2975 N N . LEU B 1 68 ? 10.352 -12.695 2.506 1 98.62 68 LEU B N 1
ATOM 2976 C CA . LEU B 1 68 ? 9.062 -13.188 2.033 1 98.62 68 LEU B CA 1
ATOM 2977 C C . LEU B 1 68 ? 8.266 -13.82 3.176 1 98.62 68 LEU B C 1
ATOM 2979 O O . LEU B 1 68 ? 7.059 -13.594 3.295 1 98.62 68 LEU B O 1
ATOM 2983 N N . ARG B 1 69 ? 8.914 -14.609 3.965 1 97.88 69 ARG B N 1
ATOM 2984 C CA . ARG B 1 69 ? 8.242 -15.203 5.113 1 97.88 69 ARG B CA 1
ATOM 2985 C C . ARG B 1 69 ? 7.633 -14.133 6.012 1 97.88 69 ARG B C 1
ATOM 2987 O O . ARG B 1 69 ? 6.488 -14.258 6.457 1 97.88 69 ARG B O 1
ATOM 2994 N N . LEU B 1 70 ? 8.438 -13.125 6.211 1 98.31 70 LEU B N 1
ATOM 2995 C CA . LEU B 1 70 ? 7.977 -12.023 7.047 1 98.31 70 LEU B CA 1
ATOM 2996 C C . LEU B 1 70 ? 6.824 -11.281 6.379 1 98.31 70 LEU B C 1
ATOM 2998 O O . LEU B 1 70 ? 5.848 -10.914 7.043 1 98.31 70 LEU B O 1
ATOM 3002 N N . ALA B 1 71 ? 6.938 -11.047 5.066 1 98.5 71 ALA B N 1
ATOM 3003 C CA . ALA B 1 71 ? 5.918 -10.312 4.316 1 98.5 71 ALA B CA 1
ATOM 3004 C C . ALA B 1 71 ? 4.59 -11.07 4.32 1 98.5 71 ALA B C 1
ATOM 3006 O O . ALA B 1 71 ? 3.521 -10.453 4.301 1 98.5 71 ALA B O 1
ATOM 3007 N N . LEU B 1 72 ? 4.66 -12.391 4.395 1 97.69 72 LEU B N 1
ATOM 3008 C CA . LEU B 1 72 ? 3.482 -13.234 4.219 1 97.69 72 LEU B CA 1
ATOM 3009 C C . LEU B 1 72 ? 2.906 -13.656 5.566 1 97.69 72 LEU B C 1
ATOM 3011 O O . LEU B 1 72 ? 1.954 -14.438 5.621 1 97.69 72 LEU B O 1
ATOM 3015 N N . ASN B 1 73 ? 3.43 -13.094 6.578 1 94.88 73 ASN B N 1
ATOM 3016 C CA . ASN B 1 73 ? 3.021 -13.477 7.926 1 94.88 73 ASN B CA 1
ATOM 3017 C C . ASN B 1 73 ? 1.539 -13.203 8.164 1 94.88 73 ASN B C 1
ATOM 3019 O O . ASN B 1 73 ? 0.881 -13.93 8.906 1 94.88 73 ASN B O 1
ATOM 3023 N N . SER B 1 74 ? 1.047 -12.242 7.488 1 92.88 74 SER B N 1
ATOM 3024 C CA . SER B 1 74 ? -0.345 -11.883 7.734 1 92.88 74 SER B CA 1
ATOM 3025 C C . SER B 1 74 ? -1.276 -12.555 6.73 1 92.88 74 SER B C 1
ATOM 3027 O O . SER B 1 74 ? -2.492 -12.352 6.773 1 92.88 74 SER B O 1
ATOM 3029 N N . SER B 1 75 ? -0.739 -13.297 5.836 1 95.44 75 SER B N 1
ATOM 3030 C CA . SER B 1 75 ? -1.569 -14.008 4.867 1 95.44 75 SER B CA 1
ATOM 3031 C C . SER B 1 75 ? -1.853 -15.438 5.324 1 95.44 75 SER B C 1
ATOM 3033 O O . SER B 1 75 ? -0.951 -16.125 5.793 1 95.44 75 SER B O 1
ATOM 3035 N N . ALA B 1 76 ? -3.072 -15.898 5.137 1 92.75 76 ALA B N 1
ATOM 3036 C CA . ALA B 1 76 ? -3.455 -17.25 5.539 1 92.75 76 ALA B CA 1
ATOM 3037 C C . ALA B 1 76 ? -3.346 -18.219 4.367 1 92.75 76 ALA B C 1
ATOM 3039 O O . ALA B 1 76 ? -3.404 -19.438 4.555 1 92.75 76 ALA B O 1
ATOM 3040 N N . TRP B 1 77 ? -3.146 -17.734 3.195 1 95.81 77 TRP B N 1
ATOM 3041 C CA . TRP B 1 77 ? -3.311 -18.656 2.076 1 95.81 77 TRP B CA 1
ATOM 3042 C C . TRP B 1 77 ? -2.158 -18.516 1.085 1 95.81 77 TRP B C 1
ATOM 3044 O O . TRP B 1 77 ? -2.037 -19.312 0.152 1 95.81 77 TRP B O 1
ATOM 3054 N N . VAL B 1 78 ? -1.314 -17.5 1.22 1 97.62 78 VAL B N 1
ATOM 3055 C CA . VAL B 1 78 ? -0.143 -17.359 0.363 1 97.62 78 VAL B CA 1
ATOM 3056 C C . VAL B 1 78 ? 1.112 -17.766 1.124 1 97.62 78 VAL B C 1
ATOM 3058 O O . VAL B 1 78 ? 1.309 -17.375 2.275 1 97.62 78 VAL B O 1
ATOM 3061 N N . HIS B 1 79 ? 1.956 -18.578 0.456 1 96.38 79 HIS B N 1
ATOM 3062 C CA . HIS B 1 79 ? 3.137 -19.156 1.091 1 96.38 79 HIS B CA 1
ATOM 3063 C C . HIS B 1 79 ? 4.375 -18.969 0.219 1 96.38 79 HIS B C 1
ATOM 3065 O O . HIS B 1 79 ? 4.266 -18.625 -0.958 1 96.38 79 HIS B O 1
ATOM 3071 N N . VAL B 1 80 ? 5.5 -19.172 0.9 1 97.06 80 VAL B N 1
ATOM 3072 C CA . VAL B 1 80 ? 6.758 -19.109 0.161 1 97.06 80 VAL B CA 1
ATOM 3073 C C . VAL B 1 80 ? 7.199 -20.531 -0.227 1 97.06 80 VAL B C 1
ATOM 3075 O O . VAL B 1 80 ? 7.09 -21.453 0.571 1 97.06 80 VAL B O 1
ATOM 3078 N N . SER B 1 81 ? 7.582 -20.703 -1.457 1 96.12 81 SER B N 1
ATOM 3079 C CA . SER B 1 81 ? 8.281 -21.906 -1.885 1 96.12 81 SER B CA 1
ATOM 3080 C C . SER B 1 81 ? 9.773 -21.641 -2.074 1 96.12 81 SER B C 1
ATOM 3082 O O . SER B 1 81 ? 10.156 -20.75 -2.85 1 96.12 81 SER B O 1
ATOM 3084 N N . GLU B 1 82 ? 10.578 -22.406 -1.504 1 95.62 82 GLU B N 1
ATOM 3085 C CA . GLU B 1 82 ? 12.023 -22.188 -1.578 1 95.62 82 GLU B CA 1
ATOM 3086 C C . GLU B 1 82 ? 12.664 -23.109 -2.604 1 95.62 82 GLU B C 1
ATOM 3088 O O . GLU B 1 82 ? 13.883 -23.094 -2.779 1 95.62 82 GLU B O 1
ATOM 3093 N N . TRP B 1 83 ? 11.93 -23.891 -3.24 1 95.19 83 TRP B N 1
ATOM 3094 C CA . TRP B 1 83 ? 12.453 -24.938 -4.121 1 95.19 83 TRP B CA 1
ATOM 3095 C C . TRP B 1 83 ? 13.422 -24.359 -5.141 1 95.19 83 TRP B C 1
ATOM 3097 O O . TRP B 1 83 ? 14.523 -24.875 -5.324 1 95.19 83 TRP B O 1
ATOM 3107 N N . GLU B 1 84 ? 12.977 -23.281 -5.777 1 96.25 84 GLU B N 1
ATOM 3108 C CA . GLU B 1 84 ? 13.789 -22.688 -6.836 1 96.25 84 GLU B CA 1
ATOM 3109 C C . GLU B 1 84 ? 15.148 -22.25 -6.305 1 96.25 84 GLU B C 1
ATOM 3111 O O . GLU B 1 84 ? 16.172 -22.422 -6.973 1 96.25 84 GLU B O 1
ATOM 3116 N N . THR B 1 85 ? 15.18 -21.672 -5.137 1 96 85 THR B N 1
ATOM 3117 C CA . THR B 1 85 ? 16.406 -21.125 -4.57 1 96 85 THR B CA 1
ATOM 3118 C C . THR B 1 85 ? 17.375 -22.25 -4.207 1 96 85 THR B C 1
ATOM 3120 O O . THR B 1 85 ? 18.578 -22 -4.035 1 96 85 THR B O 1
ATOM 3123 N N . HIS B 1 86 ? 16.938 -23.453 -4.117 1 95 86 HIS B N 1
ATOM 3124 C CA . HIS B 1 86 ? 17.766 -24.578 -3.674 1 95 86 HIS B CA 1
ATOM 3125 C C . HIS B 1 86 ? 18.312 -25.359 -4.863 1 95 86 HIS B C 1
ATOM 3127 O O . HIS B 1 86 ? 19.047 -26.328 -4.684 1 95 86 HIS B O 1
ATOM 3133 N N . GLN B 1 87 ? 17.938 -24.953 -5.992 1 95.69 87 GLN B N 1
ATOM 3134 C CA . GLN B 1 87 ? 18.484 -25.609 -7.176 1 95.69 87 GLN B CA 1
ATOM 3135 C C . GLN B 1 87 ? 19.938 -25.234 -7.395 1 95.69 87 GLN B C 1
ATOM 3137 O O . GLN B 1 87 ? 20.5 -24.422 -6.648 1 95.69 87 GLN B O 1
ATOM 3142 N N . ASP B 1 88 ? 20.609 -25.922 -8.32 1 94.25 88 ASP B N 1
ATOM 3143 C CA . ASP B 1 88 ? 22.031 -25.703 -8.578 1 94.25 88 ASP B CA 1
ATOM 3144 C C . ASP B 1 88 ? 22.25 -24.484 -9.477 1 94.25 88 ASP B C 1
ATOM 3146 O O . ASP B 1 88 ? 23.312 -23.859 -9.445 1 94.25 88 ASP B O 1
ATOM 3150 N N . ASP B 1 89 ? 21.234 -24.141 -10.242 1 94.62 89 ASP B N 1
ATOM 3151 C CA . ASP B 1 89 ? 21.281 -23.031 -11.18 1 94.62 89 ASP B CA 1
ATOM 3152 C C . ASP B 1 89 ? 19.922 -22.359 -11.312 1 94.62 89 ASP B C 1
ATOM 3154 O O . ASP B 1 89 ? 18.938 -22.812 -10.719 1 94.62 89 ASP B O 1
ATOM 3158 N N . TRP B 1 90 ? 20.016 -21.234 -12.055 1 92.62 90 TRP B N 1
ATOM 3159 C CA . TRP B 1 90 ? 18.734 -20.578 -12.312 1 92.62 90 TRP B CA 1
ATOM 3160 C C . TRP B 1 90 ? 17.766 -21.531 -13.008 1 92.62 90 TRP B C 1
ATOM 3162 O O . TRP B 1 90 ? 18.172 -22.391 -13.789 1 92.62 90 TRP B O 1
ATOM 3172 N N . THR B 1 91 ? 16.469 -21.453 -12.734 1 95.5 91 THR B N 1
ATOM 3173 C CA . THR B 1 91 ? 15.438 -22.375 -13.203 1 95.5 91 THR B CA 1
ATOM 3174 C C . THR B 1 91 ? 14.414 -21.641 -14.078 1 95.5 91 THR B C 1
ATOM 3176 O O . THR B 1 91 ? 13.891 -20.594 -13.688 1 95.5 91 THR B O 1
ATOM 3179 N N . PRO B 1 92 ? 14.172 -22.172 -15.312 1 95.5 92 PRO B N 1
ATOM 3180 C CA . PRO B 1 92 ? 13.086 -21.594 -16.094 1 95.5 92 PRO B CA 1
ATOM 3181 C C . PRO B 1 92 ? 11.734 -21.672 -15.383 1 95.5 92 PRO B C 1
ATOM 3183 O O . PRO B 1 92 ? 11.461 -22.656 -14.688 1 95.5 92 PRO B O 1
ATOM 3186 N N . THR B 1 93 ? 10.883 -20.656 -15.594 1 97.12 93 THR B N 1
ATOM 3187 C CA . THR B 1 93 ? 9.578 -20.562 -14.938 1 97.12 93 THR B CA 1
ATOM 3188 C C . THR B 1 93 ? 8.758 -21.812 -15.188 1 97.12 93 THR B C 1
ATOM 3190 O O . THR B 1 93 ? 8.086 -22.312 -14.281 1 97.12 93 THR B O 1
ATOM 3193 N N . ARG B 1 94 ? 8.797 -22.375 -16.406 1 97.19 94 ARG B N 1
ATOM 3194 C CA . ARG B 1 94 ? 8.055 -23.578 -16.75 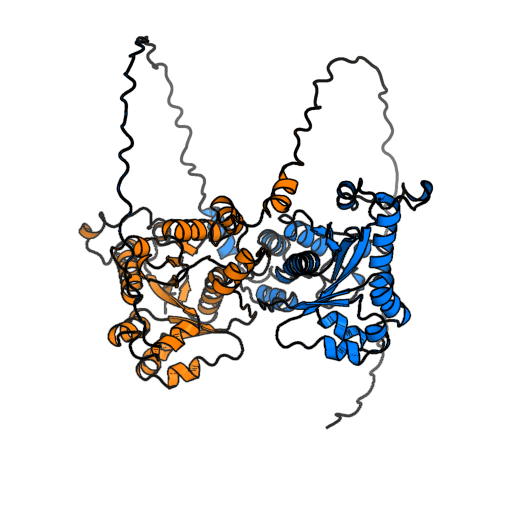1 97.19 94 ARG B CA 1
ATOM 3195 C C . ARG B 1 94 ? 8.406 -24.719 -15.805 1 97.19 94 ARG B C 1
ATOM 3197 O O . ARG B 1 94 ? 7.531 -25.484 -15.391 1 97.19 94 ARG B O 1
ATOM 3204 N N . GLU B 1 95 ? 9.633 -24.844 -15.484 1 97.19 95 GLU B N 1
ATOM 3205 C CA . GLU B 1 95 ? 10.094 -25.938 -14.625 1 97.19 95 GLU B CA 1
ATOM 3206 C C . GLU B 1 95 ? 9.602 -25.75 -13.188 1 97.19 95 GLU B C 1
ATOM 3208 O O . GLU B 1 95 ? 9.328 -26.734 -12.492 1 97.19 95 GLU B O 1
ATOM 3213 N N . VAL B 1 96 ? 9.555 -24.5 -12.758 1 97.5 96 VAL B N 1
ATOM 3214 C CA . VAL B 1 96 ? 9.047 -24.203 -11.422 1 97.5 96 VAL B CA 1
ATOM 3215 C C . VAL B 1 96 ? 7.582 -24.641 -11.32 1 97.5 96 VAL B C 1
ATOM 3217 O O . VAL B 1 96 ? 7.191 -25.297 -10.359 1 97.5 96 VAL B O 1
ATOM 3220 N N . LEU B 1 97 ? 6.773 -24.312 -12.328 1 98.12 97 LEU B N 1
ATOM 3221 C CA . LEU B 1 97 ? 5.371 -24.719 -12.336 1 98.12 97 LEU B CA 1
ATOM 3222 C C . LEU B 1 97 ? 5.238 -26.234 -12.414 1 98.12 97 LEU B C 1
ATOM 3224 O O . LEU B 1 97 ? 4.402 -26.812 -11.727 1 98.12 97 LEU B O 1
ATOM 3228 N N . GLN B 1 98 ? 6.035 -26.859 -13.219 1 97.31 98 GLN B N 1
ATOM 3229 C CA . GLN B 1 98 ? 5.988 -28.297 -13.391 1 97.31 98 GLN B CA 1
ATOM 3230 C C . GLN B 1 98 ? 6.277 -29.016 -12.078 1 97.31 98 GLN B C 1
ATOM 3232 O O . GLN B 1 98 ? 5.555 -29.953 -11.703 1 97.31 98 GLN B O 1
ATOM 3237 N N . TYR B 1 99 ? 7.324 -28.562 -11.422 1 96.06 99 TYR B N 1
ATOM 3238 C CA . TYR B 1 99 ? 7.68 -29.188 -10.148 1 96.06 99 TYR B CA 1
ATOM 3239 C C . TYR B 1 99 ? 6.516 -29.109 -9.172 1 96.06 99 TYR B C 1
ATOM 3241 O O . TYR B 1 99 ? 6.16 -30.125 -8.547 1 96.06 99 TYR B O 1
ATOM 3249 N N . HIS B 1 100 ? 5.957 -27.953 -9.031 1 96.19 100 HIS B N 1
ATOM 3250 C CA . HIS B 1 100 ? 4.91 -27.766 -8.039 1 96.19 100 HIS B CA 1
ATOM 3251 C C . HIS B 1 100 ? 3.633 -28.5 -8.43 1 96.19 100 HIS B C 1
ATOM 3253 O O . HIS B 1 100 ? 2.916 -29.016 -7.57 1 96.19 100 HIS B O 1
ATOM 3259 N N . GLN B 1 101 ? 3.312 -28.547 -9.742 1 95.88 101 GLN B N 1
ATOM 3260 C CA . GLN B 1 101 ? 2.166 -29.344 -10.172 1 95.88 101 GLN B CA 1
ATOM 3261 C C . GLN B 1 101 ? 2.371 -30.828 -9.867 1 95.88 101 GLN B C 1
ATOM 3263 O O . GLN B 1 101 ? 1.442 -31.5 -9.43 1 95.88 101 GLN B O 1
ATOM 3268 N N . GLU B 1 102 ? 3.566 -31.297 -10.125 1 93.81 102 GLU B N 1
ATOM 3269 C CA . GLU B 1 102 ? 3.879 -32.688 -9.828 1 93.81 102 GLU B CA 1
ATOM 3270 C C . GLU B 1 102 ? 3.756 -33 -8.336 1 93.81 102 GLU B C 1
ATOM 3272 O O . GLU B 1 102 ? 3.281 -34.062 -7.949 1 93.81 102 GLU B O 1
ATOM 3277 N N . LEU B 1 103 ? 4.215 -32.031 -7.598 1 91.5 103 LEU B N 1
ATOM 3278 C CA . LEU B 1 103 ? 4.082 -32.156 -6.148 1 91.5 103 LEU B CA 1
ATOM 3279 C C . LEU B 1 103 ? 2.617 -32.25 -5.746 1 91.5 103 LEU B C 1
ATOM 3281 O O . LEU B 1 103 ? 2.244 -33.125 -4.945 1 91.5 103 LEU B O 1
ATOM 3285 N N . ILE B 1 104 ? 1.808 -31.438 -6.297 1 92.12 104 ILE B N 1
ATOM 3286 C CA . ILE B 1 104 ? 0.375 -31.422 -6.02 1 92.12 104 ILE B CA 1
ATOM 3287 C C . ILE B 1 104 ? -0.26 -32.719 -6.492 1 92.12 104 ILE B C 1
ATOM 3289 O O . ILE B 1 104 ? -1.082 -33.312 -5.789 1 92.12 104 ILE B O 1
ATOM 3293 N N . ASP B 1 105 ? 0.081 -33.156 -7.672 1 91 105 ASP B N 1
ATOM 3294 C CA . ASP B 1 105 ? -0.458 -34.406 -8.219 1 91 105 ASP B CA 1
ATOM 3295 C C . ASP B 1 105 ? -0.143 -35.594 -7.301 1 91 105 ASP B C 1
ATOM 3297 O O . ASP B 1 105 ? -0.99 -36.469 -7.094 1 91 105 ASP B O 1
ATOM 3301 N N . SER B 1 106 ? 1.048 -35.531 -6.773 1 86.81 106 SER B N 1
ATOM 3302 C CA . SER B 1 106 ? 1.51 -36.625 -5.945 1 86.81 106 SER B CA 1
ATOM 3303 C C . SER B 1 106 ? 0.851 -36.625 -4.57 1 86.81 106 SER B C 1
ATOM 3305 O O . SER B 1 106 ? 0.417 -37.656 -4.066 1 86.81 106 SER B O 1
ATOM 3307 N N . MET B 1 107 ? 0.679 -35.469 -4.004 1 85.12 107 MET B N 1
ATOM 3308 C CA . MET B 1 107 ? 0.3 -35.375 -2.598 1 85.12 107 MET B CA 1
ATOM 3309 C C . MET B 1 107 ? -1.197 -35.094 -2.453 1 85.12 107 MET B C 1
ATOM 3311 O O . MET B 1 107 ? -1.792 -35.438 -1.427 1 85.12 107 MET B O 1
ATOM 3315 N N . VAL B 1 108 ? -1.757 -34.531 -3.449 1 87.38 108 VAL B N 1
ATOM 3316 C CA . VAL B 1 108 ? -3.127 -34.062 -3.279 1 87.38 108 VAL B CA 1
ATOM 3317 C C . VAL B 1 108 ? -4.043 -34.781 -4.27 1 87.38 108 VAL B C 1
ATOM 3319 O O . VAL B 1 108 ? -4.996 -35.469 -3.867 1 87.38 108 VAL B O 1
ATOM 3322 N N . ASN B 1 109 ? -3.725 -34.812 -5.52 1 88 109 ASN B N 1
ATOM 3323 C CA . ASN B 1 109 ? -4.605 -35.312 -6.559 1 88 109 ASN B CA 1
ATOM 3324 C C . ASN B 1 109 ? -4.578 -36.844 -6.59 1 88 109 ASN B C 1
ATOM 3326 O O . ASN B 1 109 ? -5.516 -37.469 -7.086 1 88 109 ASN B O 1
ATOM 3330 N N . GLY B 1 110 ? -3.68 -37.562 -5.711 1 75.69 110 GLY B N 1
ATOM 3331 C CA . GLY B 1 110 ? -3.627 -39.031 -5.582 1 75.69 110 GLY B CA 1
ATOM 3332 C C . GLY B 1 110 ? -3.092 -39.719 -6.82 1 75.69 110 GLY B C 1
ATOM 3333 O O . GLY B 1 110 ? -3.141 -40.938 -6.922 1 75.69 110 GLY B O 1
ATOM 3334 N N . ASN B 1 111 ? -2.799 -39.031 -7.859 1 57.91 111 ASN B N 1
ATOM 3335 C CA . ASN B 1 111 ? -2.424 -39.781 -9.062 1 57.91 111 ASN B CA 1
ATOM 3336 C C . ASN B 1 111 ? -1.025 -40.375 -8.938 1 57.91 111 ASN B C 1
ATOM 3338 O O . ASN B 1 111 ? -0.478 -40.875 -9.914 1 57.91 111 ASN B O 1
ATOM 3342 N N . VAL B 1 112 ? -0.176 -40 -7.863 1 53.34 112 VAL B N 1
ATOM 3343 C CA . VAL B 1 112 ? 1.193 -40.5 -8.023 1 53.34 112 VAL B CA 1
ATOM 3344 C C . VAL B 1 112 ? 1.363 -41.812 -7.297 1 53.34 112 VAL B C 1
ATOM 3346 O O . VAL B 1 112 ? 0.661 -42.094 -6.32 1 53.34 112 VAL B O 1
ATOM 3349 N N . ASP B 1 113 ? 2.143 -42.719 -7.793 1 48.12 113 ASP B N 1
ATOM 3350 C CA . ASP B 1 113 ? 2.787 -43.938 -7.297 1 48.12 113 ASP B CA 1
ATOM 3351 C C . ASP B 1 113 ? 3.381 -43.719 -5.906 1 48.12 113 ASP B C 1
ATOM 3353 O O . ASP B 1 113 ? 4.137 -42.75 -5.695 1 48.12 113 ASP B O 1
ATOM 3357 N N . PRO B 1 114 ? 2.914 -44.25 -4.812 1 47.81 114 PRO B N 1
ATOM 3358 C CA . PRO B 1 114 ? 3.34 -44.156 -3.414 1 47.81 114 PRO B CA 1
ATOM 3359 C C . PRO B 1 114 ? 4.852 -44.031 -3.268 1 47.81 114 PRO B C 1
ATOM 3361 O O . PRO B 1 114 ? 5.336 -43.594 -2.215 1 47.81 114 PRO B O 1
ATOM 3364 N N . THR B 1 115 ? 5.676 -44.562 -4.059 1 43.47 115 THR B N 1
ATOM 3365 C CA . THR B 1 115 ? 7.129 -44.656 -3.926 1 43.47 115 THR B CA 1
ATOM 3366 C C . THR B 1 115 ? 7.754 -43.25 -4.012 1 43.47 115 THR B C 1
ATOM 3368 O O . THR B 1 115 ? 8.883 -43.062 -3.562 1 43.47 115 THR B O 1
ATOM 3371 N N . VAL B 1 116 ? 7.215 -42.406 -4.766 1 47.41 116 VAL B N 1
ATOM 3372 C CA . VAL B 1 116 ? 7.816 -41.094 -5.008 1 47.41 116 VAL B CA 1
ATOM 3373 C C . VAL B 1 116 ? 7.469 -40.125 -3.865 1 47.41 116 VAL B C 1
ATOM 3375 O O . VAL B 1 116 ? 7.949 -39 -3.824 1 47.41 116 VAL B O 1
ATOM 3378 N N . LYS B 1 117 ? 6.637 -40.5 -3.012 1 47.16 117 LYS B N 1
ATOM 3379 C CA . LYS B 1 117 ? 6.098 -39.75 -1.889 1 47.16 117 LYS B CA 1
ATOM 3380 C C . LYS B 1 117 ? 7.215 -39.188 -1.019 1 47.16 117 LYS B C 1
ATOM 3382 O O . LYS B 1 117 ? 7.09 -38.094 -0.477 1 47.16 117 LYS B O 1
ATOM 3387 N N . ARG B 1 118 ? 8.148 -40 -0.517 1 42.44 118 ARG B N 1
ATOM 3388 C CA . ARG B 1 118 ? 8.977 -39.75 0.665 1 42.44 118 ARG B CA 1
ATOM 3389 C C . ARG B 1 118 ? 9.977 -38.625 0.421 1 42.44 118 ARG B C 1
ATOM 3391 O O . ARG B 1 118 ? 10.461 -38 1.369 1 42.44 118 ARG B O 1
ATOM 3398 N N . GLN B 1 119 ? 10.609 -38.594 -0.65 1 44.59 119 GLN B N 1
ATOM 3399 C CA . GLN B 1 119 ? 11.859 -37.844 -0.679 1 44.59 119 GLN B CA 1
ATOM 3400 C C . GLN B 1 119 ? 11.594 -36.344 -0.741 1 44.59 119 GLN B C 1
ATOM 3402 O O . GLN B 1 119 ? 12.492 -35.531 -0.491 1 44.59 119 GLN B O 1
ATOM 3407 N N . ARG B 1 120 ? 10.375 -35.875 -1.301 1 48 120 ARG B N 1
ATOM 3408 C CA . ARG B 1 120 ? 10.375 -34.5 -1.704 1 48 120 ARG B CA 1
ATOM 3409 C C . ARG B 1 120 ? 9.789 -33.594 -0.607 1 48 120 ARG B C 1
ATOM 3411 O O . ARG B 1 120 ? 9.523 -32.406 -0.833 1 48 120 ARG B O 1
ATOM 3418 N N . VAL B 1 121 ? 9.383 -34.156 0.482 1 47.56 121 VAL B N 1
ATOM 3419 C CA . VAL B 1 121 ? 8.688 -33.344 1.488 1 47.56 121 VAL B CA 1
ATOM 3420 C C . VAL B 1 121 ? 9.664 -32.375 2.139 1 47.56 121 VAL B C 1
ATOM 3422 O O . VAL B 1 121 ? 10.391 -32.75 3.07 1 47.56 121 VAL B O 1
ATOM 3425 N N . ASP B 1 122 ? 10.438 -31.812 1.469 1 47.47 122 ASP B N 1
ATOM 3426 C CA . ASP B 1 122 ? 11.125 -30.797 2.271 1 47.47 122 ASP B CA 1
ATOM 3427 C C . ASP B 1 122 ? 10.133 -29.859 2.955 1 47.47 122 ASP B C 1
ATOM 3429 O O . ASP B 1 122 ? 8.938 -29.891 2.654 1 47.47 122 ASP B O 1
ATOM 3433 N N . GLY B 1 123 ? 10.422 -29.297 4.125 1 51.88 123 GLY B N 1
ATOM 3434 C CA . GLY B 1 123 ? 9.805 -28.297 4.977 1 51.88 123 GLY B CA 1
ATOM 3435 C C . GLY B 1 123 ? 8.836 -27.391 4.234 1 51.88 123 GLY B C 1
ATOM 3436 O O . GLY B 1 123 ? 8.102 -26.609 4.852 1 51.88 123 GLY B O 1
ATOM 3437 N N . SER B 1 124 ? 8.742 -27.578 2.879 1 58.97 124 SER B N 1
ATOM 3438 C CA . SER B 1 124 ? 8.047 -26.609 2.039 1 58.97 124 SER B CA 1
ATOM 3439 C C . SER B 1 124 ? 6.652 -27.109 1.664 1 58.97 124 SER B C 1
ATOM 3441 O O . SER B 1 124 ? 5.988 -26.516 0.807 1 58.97 124 SER B O 1
ATOM 3443 N N . THR B 1 125 ? 6.086 -28.203 2.416 1 69.12 125 THR B N 1
ATOM 3444 C CA . THR B 1 125 ? 4.836 -28.75 1.904 1 69.12 125 THR B CA 1
ATOM 3445 C C . THR B 1 125 ? 3.701 -28.531 2.896 1 69.12 125 THR B C 1
ATOM 3447 O O . THR B 1 125 ? 2.639 -29.141 2.785 1 69.12 125 THR B O 1
ATOM 3450 N N . ALA B 1 126 ? 4.012 -27.719 3.859 1 76.12 126 ALA B N 1
ATOM 3451 C CA . ALA B 1 126 ? 2.977 -27.484 4.863 1 76.12 126 ALA B CA 1
ATOM 3452 C C . ALA B 1 126 ? 1.72 -26.891 4.227 1 76.12 126 ALA B C 1
ATOM 3454 O O . ALA B 1 126 ? 0.603 -27.203 4.652 1 76.12 126 ALA B O 1
ATOM 3455 N N . TRP B 1 127 ? 1.967 -26.188 3.213 1 82.19 127 TRP B N 1
ATOM 3456 C CA . TRP B 1 127 ? 0.842 -25.531 2.562 1 82.19 127 TRP B CA 1
ATOM 3457 C C . TRP B 1 127 ? -0.038 -26.531 1.831 1 82.19 127 TRP B C 1
ATOM 3459 O O . TRP B 1 127 ? -1.203 -26.266 1.54 1 82.19 127 TRP B O 1
ATOM 3469 N N . LEU B 1 128 ? 0.402 -27.766 1.587 1 83.88 128 LEU B N 1
ATOM 3470 C CA . LEU B 1 128 ? -0.322 -28.797 0.85 1 83.88 128 LEU B CA 1
ATOM 3471 C C . LEU B 1 128 ? -1.301 -29.531 1.76 1 83.88 128 LEU B C 1
ATOM 3473 O O . LEU B 1 128 ? -2.307 -30.062 1.291 1 83.88 128 LEU B O 1
ATOM 3477 N N . THR B 1 129 ? -0.956 -29.578 3.039 1 77.19 129 THR B N 1
ATOM 3478 C CA . THR B 1 129 ? -1.708 -30.406 3.975 1 77.19 129 THR B CA 1
ATOM 3479 C C . THR B 1 129 ? -3.172 -29.984 4.016 1 77.19 129 THR B C 1
ATOM 3481 O O . THR B 1 129 ? -4.066 -30.828 4.133 1 77.19 129 THR B O 1
ATOM 3484 N N . HIS B 1 130 ? -3.377 -28.766 3.795 1 75.56 130 HIS B N 1
ATOM 3485 C CA . HIS B 1 130 ? -4.746 -28.281 3.916 1 75.56 130 HIS B CA 1
ATOM 3486 C C . HIS B 1 130 ? -5.527 -28.5 2.625 1 75.56 130 HIS B C 1
ATOM 3488 O O . HIS B 1 130 ? -6.742 -28.281 2.584 1 75.56 130 HIS B O 1
ATOM 3494 N N . LEU B 1 131 ? -4.867 -28.953 1.651 1 81.94 131 LEU B N 1
ATOM 3495 C CA . LEU B 1 131 ? -5.5 -29.109 0.347 1 81.94 131 LEU B CA 1
ATOM 3496 C C . LEU B 1 131 ? -6.055 -30.516 0.176 1 81.94 131 LEU B C 1
ATOM 3498 O O . LEU B 1 131 ? -6.848 -30.781 -0.734 1 81.94 131 LEU B O 1
ATOM 3502 N N . SER B 1 132 ? -5.699 -31.359 1.208 1 73.19 132 SER B N 1
ATOM 3503 C CA . SER B 1 132 ? -6.074 -32.781 1.09 1 73.19 132 SER B CA 1
ATOM 3504 C C . SER B 1 132 ? -7.527 -33 1.489 1 73.19 132 SER B C 1
ATOM 3506 O O . SER B 1 132 ? -8.078 -32.25 2.301 1 73.19 132 SER B O 1
ATOM 3508 N N . GLY B 1 133 ? -8.297 -33.781 0.727 1 65.38 133 GLY B N 1
ATOM 3509 C CA . GLY B 1 133 ? -9.625 -34.156 1.153 1 65.38 133 GLY B CA 1
ATOM 3510 C C . GLY B 1 133 ? -10.68 -34 0.071 1 65.38 133 GLY B C 1
ATOM 3511 O O . GLY B 1 133 ? -11.797 -34.469 0.198 1 65.38 133 GLY B O 1
ATOM 3512 N N . SER B 1 134 ? -10.398 -33.094 -0.708 1 67.19 134 SER B N 1
ATOM 3513 C CA . SER B 1 134 ? -11.406 -32.969 -1.757 1 67.19 134 SER B CA 1
ATOM 3514 C C . SER B 1 134 ? -11.055 -33.781 -2.98 1 67.19 134 SER B C 1
ATOM 3516 O O . SER B 1 134 ? -9.891 -34.125 -3.213 1 67.19 134 SER B O 1
ATOM 3518 N N . THR B 1 135 ? -12.078 -34.281 -3.605 1 68.19 135 THR B N 1
ATOM 3519 C CA . THR B 1 135 ? -11.93 -35.156 -4.785 1 68.19 135 THR B CA 1
ATOM 3520 C C . THR B 1 135 ? -11.602 -34.312 -6.016 1 68.19 135 THR B C 1
ATOM 3522 O O . THR B 1 135 ? -11.141 -34.844 -7.031 1 68.19 135 THR B O 1
ATOM 3525 N N . ASP B 1 136 ? -11.75 -33.031 -5.832 1 83.62 136 ASP B N 1
ATOM 3526 C CA . ASP B 1 136 ? -11.492 -32.219 -7.012 1 83.62 136 ASP B CA 1
ATOM 3527 C C . ASP B 1 136 ? -10 -31.984 -7.203 1 83.62 136 ASP B C 1
ATOM 3529 O O . ASP B 1 136 ? -9.273 -31.734 -6.238 1 83.62 136 ASP B O 1
ATOM 3533 N N . ALA B 1 137 ? -9.562 -32.094 -8.383 1 88.5 137 ALA B N 1
ATOM 3534 C CA . ALA B 1 137 ? -8.148 -31.938 -8.695 1 88.5 137 ALA B CA 1
ATOM 3535 C C . ALA B 1 137 ? -7.707 -30.484 -8.508 1 88.5 137 ALA B C 1
ATOM 3537 O O . ALA B 1 137 ? -8.484 -29.562 -8.75 1 88.5 137 ALA B O 1
ATOM 3538 N N . VAL B 1 138 ? -6.52 -30.359 -8.117 1 94.31 138 VAL B N 1
ATOM 3539 C CA . VAL B 1 138 ? -5.914 -29.047 -7.945 1 94.31 138 VAL B CA 1
ATOM 3540 C C . VAL B 1 138 ? -4.902 -28.797 -9.062 1 94.31 138 VAL B C 1
ATOM 3542 O O . VAL B 1 138 ? -4.07 -29.656 -9.359 1 94.31 138 VAL B O 1
ATOM 3545 N N . THR B 1 139 ? -5.035 -27.672 -9.742 1 95.5 139 THR B N 1
ATOM 3546 C CA . THR B 1 139 ? -4.09 -27.281 -10.781 1 95.5 139 THR B CA 1
ATOM 3547 C C . THR B 1 139 ? -3.369 -25.984 -10.414 1 95.5 139 THR B C 1
ATOM 3549 O O . THR B 1 139 ? -3.844 -25.234 -9.562 1 95.5 139 THR B O 1
ATOM 3552 N N . ILE B 1 140 ? -2.236 -25.781 -11.031 1 97.31 140 ILE B N 1
ATOM 3553 C CA . ILE B 1 140 ? -1.439 -24.594 -10.766 1 97.31 140 ILE B CA 1
ATOM 3554 C C . ILE B 1 140 ? -1.554 -23.625 -11.945 1 97.31 140 ILE B C 1
ATOM 3556 O O . ILE B 1 140 ? -1.571 -24.047 -13.102 1 97.31 140 ILE B O 1
ATOM 3560 N N . LYS B 1 141 ? -1.669 -22.344 -11.695 1 98.5 141 LYS B N 1
ATOM 3561 C CA . LYS B 1 141 ? -1.611 -21.281 -12.695 1 98.5 141 LYS B CA 1
ATOM 3562 C C . LYS B 1 141 ? -0.528 -20.266 -12.352 1 98.5 141 LYS B C 1
ATOM 3564 O O . LYS B 1 141 ? -0.275 -19.984 -11.18 1 98.5 141 LYS B O 1
ATOM 3569 N N . LEU B 1 142 ? 0.087 -19.719 -13.367 1 98.75 142 LEU B N 1
ATOM 3570 C CA . LEU B 1 142 ? 1.095 -18.672 -13.18 1 98.75 142 LEU B CA 1
ATOM 3571 C C . LEU B 1 142 ? 0.439 -17.312 -12.977 1 98.75 142 LEU B C 1
ATOM 3573 O O . LEU B 1 142 ? -0.345 -16.875 -13.812 1 98.75 142 LEU B O 1
ATOM 3577 N N . LEU B 1 143 ? 0.685 -16.719 -11.852 1 98.69 143 LEU B N 1
ATOM 3578 C CA . LEU B 1 143 ? 0.282 -15.344 -11.562 1 98.69 143 LEU B CA 1
ATOM 3579 C C . LEU B 1 143 ? 1.398 -14.367 -11.914 1 98.69 143 LEU B C 1
ATOM 3581 O O . LEU B 1 143 ? 2.523 -14.5 -11.43 1 98.69 143 LEU B O 1
ATOM 3585 N N . CYS B 1 144 ? 1.093 -13.375 -12.766 1 96.69 144 CYS B N 1
ATOM 3586 C CA . CYS B 1 144 ? 2.146 -12.461 -13.195 1 96.69 144 CYS B CA 1
ATOM 3587 C C . CYS B 1 144 ? 1.569 -11.109 -13.586 1 96.69 144 CYS B C 1
ATOM 3589 O O . CYS B 1 144 ? 0.351 -10.953 -13.68 1 96.69 144 CYS B O 1
ATOM 3591 N N . GLY B 1 145 ? 2.434 -10.125 -13.648 1 92.69 145 GLY B N 1
ATOM 3592 C CA . GLY B 1 145 ? 2.062 -8.836 -14.203 1 92.69 145 GLY B CA 1
ATOM 3593 C C . GLY B 1 145 ? 2.051 -8.82 -15.719 1 92.69 145 GLY B C 1
ATOM 3594 O O . GLY B 1 145 ? 2.541 -9.75 -16.359 1 92.69 145 GLY B O 1
ATOM 3595 N N . ALA B 1 146 ? 1.518 -7.766 -16.234 1 88.12 146 ALA B N 1
ATOM 3596 C CA . ALA B 1 146 ? 1.426 -7.617 -17.688 1 88.12 146 ALA B CA 1
ATOM 3597 C C . ALA B 1 146 ? 2.812 -7.555 -18.328 1 88.12 146 ALA B C 1
ATOM 3599 O O . ALA B 1 146 ? 2.994 -7.953 -19.484 1 88.12 146 ALA B O 1
ATOM 3600 N N . ASP B 1 147 ? 3.74 -7.109 -17.562 1 86.19 147 ASP B N 1
ATOM 3601 C CA . ASP B 1 147 ? 5.102 -7.004 -18.078 1 86.19 147 ASP B CA 1
ATOM 3602 C C . ASP B 1 147 ? 5.645 -8.375 -18.484 1 86.19 147 ASP B C 1
ATOM 3604 O O . ASP B 1 147 ? 6.371 -8.5 -19.469 1 86.19 147 ASP B O 1
ATOM 3608 N N . LEU B 1 148 ? 5.41 -9.352 -17.688 1 89.5 148 LEU B N 1
ATOM 3609 C CA . LEU B 1 148 ? 5.859 -10.703 -18 1 89.5 148 LEU B CA 1
ATOM 3610 C C . LEU B 1 148 ? 5.203 -11.203 -19.281 1 89.5 148 LEU B C 1
ATOM 3612 O O . LEU B 1 148 ? 5.867 -11.789 -20.141 1 89.5 148 LEU B O 1
ATOM 3616 N N . LEU B 1 149 ? 3.918 -10.953 -19.438 1 88.75 149 LEU B N 1
ATOM 3617 C CA . LEU B 1 149 ? 3.213 -11.352 -20.656 1 88.75 149 LEU B CA 1
ATOM 3618 C C . LEU B 1 149 ? 3.83 -10.695 -21.875 1 88.75 149 LEU B C 1
ATOM 3620 O O . LEU B 1 149 ? 4.043 -11.352 -22.906 1 88.75 149 LEU B O 1
ATOM 3624 N N . GLU B 1 150 ? 4.141 -9.492 -21.719 1 86.06 150 GLU B N 1
ATOM 3625 C CA . GLU B 1 150 ? 4.75 -8.742 -22.812 1 86.06 150 GLU B CA 1
ATOM 3626 C C . GLU B 1 150 ? 6.125 -9.305 -23.172 1 86.06 150 GLU B C 1
ATOM 3628 O O . GLU B 1 150 ? 6.547 -9.25 -24.328 1 86.06 150 GLU B O 1
ATOM 3633 N N . SER B 1 151 ? 6.754 -9.844 -22.172 1 89.06 151 SER B N 1
ATOM 3634 C CA . SER B 1 151 ? 8.102 -10.359 -22.391 1 89.06 151 SER B CA 1
ATOM 3635 C C . SER B 1 151 ? 8.078 -11.609 -23.266 1 89.06 151 SER B C 1
ATOM 3637 O O . SER B 1 151 ? 9.109 -12.008 -23.812 1 89.06 151 SER B O 1
ATOM 3639 N N . PHE B 1 152 ? 7.004 -12.289 -23.438 1 89.38 152 PHE B N 1
ATOM 3640 C CA . PHE B 1 152 ? 6.887 -13.469 -24.281 1 89.38 152 PHE B CA 1
ATOM 3641 C C . PHE B 1 152 ? 7.172 -13.125 -25.734 1 89.38 152 PHE B C 1
ATOM 3643 O O . PHE B 1 152 ? 7.535 -13.992 -26.531 1 89.38 152 PHE B O 1
ATOM 3650 N N . ALA B 1 153 ? 6.969 -11.891 -26.062 1 83.19 153 ALA B N 1
ATOM 3651 C CA . ALA B 1 153 ? 7.16 -11.445 -27.438 1 83.19 153 ALA B CA 1
ATOM 3652 C C . ALA B 1 153 ? 8.625 -11.094 -27.703 1 83.19 153 ALA B C 1
ATOM 3654 O O . ALA B 1 153 ? 9.016 -10.883 -28.844 1 83.19 153 ALA B O 1
ATOM 3655 N N . ARG B 1 154 ? 9.336 -11.016 -26.609 1 86 154 ARG B N 1
ATOM 3656 C CA . ARG B 1 154 ? 10.75 -10.68 -26.781 1 86 154 ARG B CA 1
ATOM 3657 C C . ARG B 1 154 ? 11.547 -11.891 -27.266 1 86 154 ARG B C 1
ATOM 3659 O O . ARG B 1 154 ? 11.617 -12.898 -26.562 1 86 154 ARG B O 1
ATOM 3666 N N . PRO B 1 155 ? 12.219 -11.781 -28.438 1 84.44 155 PRO B N 1
ATOM 3667 C CA . PRO B 1 155 ? 12.93 -12.93 -28.984 1 84.44 155 PRO B CA 1
ATOM 3668 C C . PRO B 1 155 ? 14.086 -13.398 -28.109 1 84.44 155 PRO B C 1
ATOM 3670 O O . PRO B 1 155 ? 14.812 -12.57 -27.547 1 84.44 155 PRO B O 1
ATOM 3673 N N . GLY B 1 156 ? 14.203 -14.602 -27.906 1 86.75 156 GLY B N 1
ATOM 3674 C CA . GLY B 1 156 ? 15.344 -15.18 -27.219 1 86.75 156 GLY B CA 1
ATOM 3675 C C . GLY B 1 156 ? 15.164 -15.258 -25.719 1 86.75 156 GLY B C 1
ATOM 3676 O O . GLY B 1 156 ? 15.938 -15.922 -25.031 1 86.75 156 GLY B O 1
ATOM 3677 N N . LEU B 1 157 ? 14.148 -14.68 -25.25 1 87.94 157 LEU B N 1
ATOM 3678 C CA . LEU B 1 157 ? 13.969 -14.633 -23.797 1 87.94 157 LEU B CA 1
ATOM 3679 C C . LEU B 1 157 ? 13.289 -15.906 -23.297 1 87.94 157 LEU B C 1
ATOM 3681 O O . LEU B 1 157 ? 13.602 -16.391 -22.219 1 87.94 157 LEU B O 1
ATOM 3685 N N . TRP B 1 158 ? 12.406 -16.391 -24.109 1 92.81 158 TRP B N 1
ATOM 3686 C CA . TRP B 1 158 ? 11.664 -17.594 -23.766 1 92.81 158 TRP B CA 1
ATOM 3687 C C . TRP B 1 158 ? 11.773 -18.641 -24.875 1 92.81 158 TRP B C 1
ATOM 3689 O O . TRP B 1 158 ? 11.773 -18.297 -26.062 1 92.81 158 TRP B O 1
ATOM 3699 N N . LYS B 1 159 ? 11.805 -19.875 -24.484 1 93.75 159 LYS B N 1
ATOM 3700 C CA . LYS B 1 159 ? 11.641 -20.953 -25.453 1 93.75 159 LYS B CA 1
ATOM 3701 C C . LYS B 1 159 ? 10.172 -21.109 -25.859 1 93.75 159 LYS B C 1
ATOM 3703 O O . LYS B 1 159 ? 9.281 -21.031 -25 1 93.75 159 LYS B O 1
ATOM 3708 N N . ASP B 1 160 ? 9.969 -21.406 -27.125 1 90.88 160 ASP B N 1
ATOM 3709 C CA . ASP B 1 160 ? 8.609 -21.562 -27.625 1 90.88 160 ASP B CA 1
ATOM 3710 C C . ASP B 1 160 ? 7.867 -22.656 -26.875 1 90.88 160 ASP B C 1
ATOM 3712 O O . ASP B 1 160 ? 6.684 -22.516 -26.547 1 90.88 160 ASP B O 1
ATOM 3716 N N . GLU B 1 161 ? 8.562 -23.688 -26.656 1 93.75 161 GLU B N 1
ATOM 3717 C CA . GLU B 1 161 ? 7.953 -24.812 -25.953 1 93.75 161 GLU B CA 1
ATOM 3718 C C . GLU B 1 161 ? 7.559 -24.438 -24.531 1 93.75 161 GLU B C 1
ATOM 3720 O O . GLU B 1 161 ? 6.562 -24.938 -24 1 93.75 161 GLU B O 1
ATOM 3725 N N . ASP B 1 162 ? 8.359 -23.578 -23.922 1 95.62 162 ASP B N 1
ATOM 3726 C CA . ASP B 1 162 ? 8.055 -23.125 -22.562 1 95.62 162 ASP B CA 1
ATOM 3727 C C . ASP B 1 162 ? 6.809 -22.234 -22.562 1 95.62 162 ASP B C 1
ATOM 3729 O O . ASP B 1 162 ? 5.945 -22.391 -21.688 1 95.62 162 ASP B O 1
ATOM 3733 N N . ILE B 1 163 ? 6.715 -21.391 -23.516 1 94.81 163 ILE B N 1
ATOM 3734 C CA . ILE B 1 163 ? 5.543 -20.531 -23.625 1 94.81 163 ILE B CA 1
ATOM 3735 C C . ILE B 1 163 ? 4.293 -21.375 -23.828 1 94.81 163 ILE B C 1
ATOM 3737 O O . ILE B 1 163 ? 3.277 -21.172 -23.156 1 94.81 163 ILE B O 1
ATOM 3741 N N . GLU B 1 164 ? 4.402 -22.328 -24.719 1 94.94 164 GLU B N 1
ATOM 3742 C CA . GLU B 1 164 ? 3.285 -23.234 -25 1 94.94 164 GLU B CA 1
ATOM 3743 C C . GLU B 1 164 ? 2.836 -23.953 -23.734 1 94.94 164 GLU B C 1
ATOM 3745 O O . GLU B 1 164 ? 1.638 -24.078 -23.469 1 94.94 164 GLU B O 1
ATOM 3750 N N . ALA B 1 165 ? 3.766 -24.406 -23 1 96.38 165 ALA B N 1
ATOM 3751 C CA . ALA B 1 165 ? 3.445 -25.109 -21.75 1 96.38 165 ALA B CA 1
ATOM 3752 C C . ALA B 1 165 ? 2.795 -24.172 -20.75 1 96.38 165 ALA B C 1
ATOM 3754 O O . ALA B 1 165 ? 1.806 -24.516 -20.109 1 96.38 165 ALA B O 1
ATOM 3755 N N . LEU B 1 166 ? 3.348 -23.031 -20.594 1 97.44 166 LEU B N 1
ATOM 3756 C CA . LEU B 1 166 ? 2.863 -22.062 -19.609 1 97.44 166 LEU B CA 1
ATOM 3757 C C . LEU B 1 166 ? 1.428 -21.656 -19.922 1 97.44 166 LEU B C 1
ATOM 3759 O O . LEU B 1 166 ? 0.582 -21.625 -19.016 1 97.44 166 LEU B O 1
ATOM 3763 N N . VAL B 1 167 ? 1.134 -21.359 -21.203 1 96.38 167 VAL B N 1
ATOM 3764 C CA . VAL B 1 167 ? -0.181 -20.828 -21.531 1 96.38 167 VAL B CA 1
ATOM 3765 C C . VAL B 1 167 ? -1.139 -21.969 -21.859 1 96.38 167 VAL B C 1
ATOM 3767 O O . VAL B 1 167 ? -2.359 -21.797 -21.812 1 96.38 167 VAL B O 1
ATOM 3770 N N . GLY B 1 168 ? -0.653 -23.125 -22.234 1 95.88 168 GLY B N 1
ATOM 3771 C CA . GLY B 1 168 ? -1.482 -24.266 -22.578 1 95.88 168 GLY B CA 1
ATOM 3772 C C . GLY B 1 168 ? -1.774 -25.172 -21.406 1 95.88 168 GLY B C 1
ATOM 3773 O O . GLY B 1 168 ? -2.916 -25.25 -20.953 1 95.88 168 GLY B O 1
ATOM 3774 N N . LYS B 1 169 ? -0.793 -25.719 -20.797 1 95.62 169 LYS B N 1
ATOM 3775 C CA . LYS B 1 169 ? -0.91 -26.719 -19.734 1 95.62 169 LYS B CA 1
ATOM 3776 C C . LYS B 1 169 ? -1.301 -26.062 -18.422 1 95.62 169 LYS B C 1
ATOM 3778 O O . LYS B 1 169 ? -2.195 -26.547 -17.719 1 95.62 169 LYS B O 1
ATOM 3783 N N . PHE B 1 170 ? -0.705 -24.984 -18.062 1 97.56 170 PHE B N 1
ATOM 3784 C CA . PHE B 1 170 ? -0.877 -24.406 -16.734 1 97.56 170 PHE B CA 1
ATOM 3785 C C . PHE B 1 170 ? -1.893 -23.266 -16.766 1 97.56 170 PHE B C 1
ATOM 3787 O O . PHE B 1 170 ? -2.916 -23.328 -16.078 1 97.56 170 PHE B O 1
ATOM 3794 N N . GLY B 1 171 ? -1.624 -22.297 -17.641 1 97.62 171 GLY B N 1
ATOM 3795 C CA . GLY B 1 171 ? -2.457 -21.109 -17.719 1 97.62 171 GLY B CA 1
ATOM 3796 C C . GLY B 1 171 ? -1.858 -19.906 -16.984 1 97.62 171 GLY B C 1
ATOM 3797 O O . GLY B 1 171 ? -0.95 -20.062 -16.172 1 97.62 171 GLY B O 1
ATOM 3798 N N . LEU B 1 172 ? -2.449 -18.719 -17.328 1 97.62 172 LEU B N 1
ATOM 3799 C CA . LEU B 1 172 ? -1.944 -17.469 -16.781 1 97.62 172 LEU B CA 1
ATOM 3800 C C . LEU B 1 172 ? -3.066 -16.672 -16.141 1 97.62 172 LEU B C 1
ATOM 3802 O O . LEU B 1 172 ? -4.199 -16.656 -16.625 1 97.62 172 LEU B O 1
ATOM 3806 N N . VAL B 1 173 ? -2.752 -16.094 -15.039 1 98.12 173 VAL B N 1
ATOM 3807 C CA . VAL B 1 173 ? -3.514 -14.977 -14.484 1 98.12 173 VAL B CA 1
ATOM 3808 C C . VAL B 1 173 ? -2.666 -13.711 -14.516 1 98.12 173 VAL B C 1
ATOM 3810 O O . VAL B 1 173 ? -1.663 -13.609 -13.797 1 98.12 173 VAL B O 1
ATOM 3813 N N . VAL B 1 174 ? -3.092 -12.734 -15.328 1 96.75 174 VAL B N 1
ATOM 3814 C CA . VAL B 1 174 ? -2.27 -11.562 -15.625 1 96.75 174 VAL B CA 1
ATOM 3815 C C . VAL B 1 174 ? -2.902 -10.32 -15.008 1 96.75 174 VAL B C 1
ATOM 3817 O O . VAL B 1 174 ? -4.031 -9.953 -15.352 1 96.75 174 VAL B O 1
ATOM 3820 N N . ILE B 1 175 ? -2.127 -9.703 -14.133 1 95.25 175 ILE B N 1
ATOM 3821 C CA . ILE B 1 175 ? -2.582 -8.453 -13.547 1 95.25 175 ILE B CA 1
ATOM 3822 C C . ILE B 1 175 ? -2.148 -7.281 -14.43 1 95.25 175 ILE B C 1
ATOM 3824 O O . ILE B 1 175 ? -0.962 -7.125 -14.727 1 95.25 175 ILE B O 1
ATOM 3828 N N . THR B 1 176 ? -3.09 -6.48 -14.812 1 90.44 176 THR B N 1
ATOM 3829 C CA . THR B 1 176 ? -2.799 -5.324 -15.656 1 90.44 176 THR B CA 1
ATOM 3830 C C . THR B 1 176 ? -3.232 -4.035 -14.961 1 90.44 176 THR B C 1
ATOM 3832 O O . THR B 1 176 ? -3.939 -4.07 -13.953 1 90.44 176 THR B O 1
ATOM 3835 N N . ARG B 1 177 ? -2.635 -2.953 -15.422 1 80.12 177 ARG B N 1
ATOM 3836 C CA . ARG B 1 177 ? -3.025 -1.638 -14.93 1 80.12 177 ARG B CA 1
ATOM 3837 C C . ARG B 1 177 ? -3.945 -0.93 -15.922 1 80.12 177 ARG B C 1
ATOM 3839 O O . ARG B 1 177 ? -4.035 -1.326 -17.078 1 80.12 177 ARG B O 1
ATOM 3846 N N . GLU B 1 178 ? -4.484 0.169 -15.281 1 70.38 178 GLU B N 1
ATOM 3847 C CA . GLU B 1 178 ? -5.352 0.959 -16.156 1 70.38 178 GLU B CA 1
ATOM 3848 C C . GLU B 1 178 ? -4.578 1.537 -17.328 1 70.38 178 GLU B C 1
ATOM 3850 O O . GLU B 1 178 ? -3.463 2.035 -17.172 1 70.38 178 GLU B O 1
ATOM 3855 N N . GLY B 1 179 ? -5.02 1.446 -18.469 1 69.5 179 GLY B N 1
ATOM 3856 C CA . GLY B 1 179 ? -4.398 1.99 -19.672 1 69.5 179 GLY B CA 1
ATOM 3857 C C . GLY B 1 179 ? -3.596 0.963 -20.438 1 69.5 179 GLY B C 1
ATOM 3858 O O . GLY B 1 179 ? -3.201 1.209 -21.578 1 69.5 179 GLY B O 1
ATOM 3859 N N . SER B 1 180 ? -3.268 -0.133 -19.781 1 75.44 180 SER B N 1
ATOM 3860 C CA . SER B 1 180 ? -2.576 -1.197 -20.5 1 75.44 180 SER B CA 1
ATOM 3861 C C . SER B 1 180 ? -3.543 -2.002 -21.359 1 75.44 180 SER B C 1
ATOM 3863 O O . SER B 1 180 ? -4.75 -2.006 -21.109 1 75.44 180 SER B O 1
ATOM 3865 N N . ASN B 1 181 ? -3 -2.508 -22.531 1 81.25 181 ASN B N 1
ATOM 3866 C CA . ASN B 1 181 ? -3.846 -3.322 -23.406 1 81.25 181 ASN B CA 1
ATOM 3867 C C . ASN B 1 181 ? -3.258 -4.715 -23.609 1 81.25 181 ASN B C 1
ATOM 3869 O O . ASN B 1 181 ? -2.668 -4.992 -24.656 1 81.25 181 ASN B O 1
ATOM 3873 N N . PRO B 1 182 ? -3.434 -5.555 -22.688 1 82.19 182 PRO B N 1
ATOM 3874 C CA . PRO B 1 182 ? -2.883 -6.906 -22.812 1 82.19 182 PRO B CA 1
ATOM 3875 C C . PRO B 1 182 ? -3.496 -7.688 -23.969 1 82.19 182 PRO B C 1
ATOM 3877 O O . PRO B 1 182 ? -2.871 -8.617 -24.484 1 82.19 182 PRO B O 1
ATOM 3880 N N . TYR B 1 183 ? -4.648 -7.348 -24.391 1 84.81 183 TYR B N 1
ATOM 3881 C CA . TYR B 1 183 ? -5.332 -8.062 -25.469 1 84.81 183 TYR B CA 1
ATOM 3882 C C . TYR B 1 183 ? -4.625 -7.848 -26.797 1 84.81 183 TYR B C 1
ATOM 3884 O O . TYR B 1 183 ? -4.645 -8.727 -27.672 1 84.81 183 TYR B O 1
ATOM 3892 N N . LYS B 1 184 ? -4.082 -6.699 -26.922 1 84.75 184 LYS B N 1
ATOM 3893 C CA . LYS B 1 184 ? -3.299 -6.461 -28.125 1 84.75 184 LYS B CA 1
ATOM 3894 C C . LYS B 1 184 ? -2.139 -7.449 -28.234 1 84.75 184 LYS B C 1
ATOM 3896 O O . LYS B 1 184 ? -1.879 -8 -29.297 1 84.75 184 LYS B O 1
ATOM 3901 N N . PHE B 1 185 ? -1.487 -7.699 -27.141 1 84 185 PHE B N 1
ATOM 3902 C CA . PHE B 1 185 ? -0.354 -8.617 -27.125 1 84 185 PHE B CA 1
ATOM 3903 C C . PHE B 1 185 ? -0.803 -10.039 -27.438 1 84 185 PHE B C 1
ATOM 3905 O O . PHE B 1 185 ? -0.106 -10.773 -28.141 1 84 185 PHE B O 1
ATOM 3912 N N . ILE B 1 186 ? -1.898 -10.422 -26.922 1 87.25 186 ILE B N 1
ATOM 3913 C CA . ILE B 1 186 ? -2.438 -11.758 -27.172 1 87.25 186 ILE B CA 1
ATOM 3914 C C . ILE B 1 186 ? -2.76 -11.914 -28.641 1 87.25 186 ILE B C 1
ATOM 3916 O O . ILE B 1 186 ? -2.387 -12.906 -29.266 1 87.25 186 ILE B O 1
ATOM 3920 N N . TYR B 1 187 ? -3.297 -10.914 -29.203 1 85.44 187 TYR B N 1
ATOM 3921 C CA . TYR B 1 187 ? -3.701 -10.938 -30.609 1 85.44 187 TYR B CA 1
ATOM 3922 C C . TYR B 1 187 ? -2.488 -11.062 -31.531 1 85.44 187 TYR B C 1
ATOM 3924 O O . TYR B 1 187 ? -2.537 -11.766 -32.531 1 85.44 187 TYR B O 1
ATOM 3932 N N . GLU B 1 188 ? -1.495 -10.477 -31.141 1 87.38 188 GLU B N 1
ATOM 3933 C CA . GLU B 1 188 ? -0.307 -10.43 -31.984 1 87.38 188 GLU B CA 1
ATOM 3934 C C . GLU B 1 188 ? 0.514 -11.703 -31.859 1 87.38 188 GLU B C 1
ATOM 3936 O O . GLU B 1 188 ? 1.485 -11.898 -32.594 1 87.38 188 GLU B O 1
ATOM 3941 N N . SER B 1 189 ? 0.15 -12.586 -30.938 1 88.06 189 SER B N 1
ATOM 3942 C CA . SER B 1 189 ? 0.856 -13.844 -30.719 1 88.06 189 SER B CA 1
ATOM 3943 C C . SER B 1 189 ? -0.034 -15.039 -31.047 1 88.06 189 SER B C 1
ATOM 3945 O O . SER B 1 189 ? -1.048 -15.266 -30.391 1 88.06 189 SER B O 1
ATOM 3947 N N . ASP B 1 190 ? 0.36 -15.852 -32 1 89.81 190 ASP B N 1
ATOM 3948 C CA . ASP B 1 190 ? -0.444 -17 -32.406 1 89.81 190 ASP B CA 1
ATOM 3949 C C . ASP B 1 190 ? -0.626 -17.969 -31.234 1 89.81 190 ASP B C 1
ATOM 3951 O O . ASP B 1 190 ? -1.724 -18.484 -31.016 1 89.81 190 ASP B O 1
ATOM 3955 N N . VAL B 1 191 ? 0.445 -18.172 -30.562 1 91.25 191 VAL B N 1
ATOM 3956 C CA . VAL B 1 191 ? 0.392 -19.141 -29.453 1 91.25 191 VAL B CA 1
ATOM 3957 C C . VAL B 1 191 ? -0.528 -18.609 -28.359 1 91.25 191 VAL B C 1
ATOM 3959 O O . VAL B 1 191 ? -1.33 -19.359 -27.797 1 91.25 191 VAL B O 1
ATOM 3962 N N . LEU B 1 192 ? -0.445 -17.359 -28.016 1 92.44 192 LEU B N 1
ATOM 3963 C CA . LEU B 1 192 ? -1.299 -16.781 -26.984 1 92.44 192 LEU B CA 1
ATOM 3964 C C . LEU B 1 192 ? -2.758 -16.781 -27.422 1 92.44 192 LEU B C 1
ATOM 3966 O O . LEU B 1 192 ? -3.656 -17.031 -26.625 1 92.44 192 LEU B O 1
ATOM 3970 N N . THR B 1 193 ? -2.99 -16.516 -28.703 1 92.12 193 THR B N 1
ATOM 3971 C CA . THR B 1 193 ? -4.352 -16.5 -29.234 1 92.12 193 THR B CA 1
ATOM 3972 C C . THR B 1 193 ? -4.961 -17.906 -29.156 1 92.12 193 THR B C 1
ATOM 3974 O O . THR B 1 193 ? -6.125 -18.062 -28.766 1 92.12 193 THR B O 1
ATOM 3977 N N . ARG B 1 194 ? -4.211 -18.875 -29.5 1 93.94 194 ARG B N 1
ATOM 3978 C CA . ARG B 1 194 ? -4.68 -20.25 -29.484 1 93.94 194 ARG B CA 1
ATOM 3979 C C . ARG B 1 194 ? -5.109 -20.672 -28.078 1 93.94 194 ARG B C 1
ATOM 3981 O O . ARG B 1 194 ? -6.059 -21.438 -27.922 1 93.94 194 ARG B O 1
ATOM 3988 N N . HIS B 1 195 ? -4.434 -20.109 -27.094 1 94.75 195 HIS B N 1
ATOM 3989 C CA . HIS B 1 195 ? -4.699 -20.516 -25.719 1 94.75 195 HIS B CA 1
ATOM 3990 C C . HIS B 1 195 ? -5.34 -19.375 -24.922 1 94.75 195 HIS B C 1
ATOM 3992 O O . HIS B 1 195 ? -5.164 -19.281 -23.719 1 94.75 195 HIS B O 1
ATOM 3998 N N . GLN B 1 196 ? -6.062 -18.469 -25.547 1 93.25 196 GLN B N 1
ATOM 3999 C CA . GLN B 1 196 ? -6.59 -17.25 -24.938 1 93.25 196 GLN B CA 1
ATOM 4000 C C . GLN B 1 196 ? -7.57 -17.578 -23.812 1 93.25 196 GLN B C 1
ATOM 4002 O O . GLN B 1 196 ? -7.68 -16.828 -22.844 1 93.25 196 GLN B O 1
ATOM 4007 N N . ARG B 1 197 ? -8.242 -18.688 -23.875 1 92.81 197 ARG B N 1
ATOM 4008 C CA . ARG B 1 197 ? -9.203 -19.094 -22.844 1 92.81 197 ARG B CA 1
ATOM 4009 C C . ARG B 1 197 ? -8.5 -19.438 -21.531 1 92.81 197 ARG B C 1
ATOM 4011 O O . ARG B 1 197 ? -9.133 -19.469 -20.484 1 92.81 197 ARG B O 1
ATOM 4018 N N . ASN B 1 198 ? -7.203 -19.75 -21.609 1 95.94 198 ASN B N 1
ATOM 4019 C CA . ASN B 1 198 ? -6.422 -20.141 -20.453 1 95.94 198 ASN B CA 1
ATOM 4020 C C . ASN B 1 198 ? -5.613 -18.969 -19.891 1 95.94 198 ASN B C 1
ATOM 4022 O O . ASN B 1 198 ? -4.738 -19.156 -19.047 1 95.94 198 ASN B O 1
ATOM 4026 N N . ILE B 1 199 ? -5.875 -17.797 -20.453 1 95.94 199 ILE B N 1
ATOM 4027 C CA . ILE B 1 199 ? -5.242 -16.562 -20 1 95.94 199 ILE B CA 1
ATOM 4028 C C . ILE B 1 199 ? -6.297 -15.633 -19.391 1 95.94 199 ILE B C 1
ATOM 4030 O O . ILE B 1 199 ? -7.164 -15.117 -20.109 1 95.94 199 ILE B O 1
ATOM 4034 N N . HIS B 1 200 ? -6.203 -15.414 -18.125 1 96.69 200 HIS B N 1
ATOM 4035 C CA . HIS B 1 200 ? -7.152 -14.547 -17.438 1 96.69 200 HIS B CA 1
ATOM 4036 C C . HIS B 1 200 ? -6.547 -13.164 -17.172 1 96.69 200 HIS B C 1
ATOM 4038 O O . HIS B 1 200 ? -5.609 -13.031 -16.391 1 96.69 200 HIS B O 1
ATOM 4044 N N . ILE B 1 201 ? -7.09 -12.172 -17.781 1 94.81 201 ILE B N 1
ATOM 4045 C CA . ILE B 1 201 ? -6.625 -10.797 -17.625 1 94.81 201 ILE B CA 1
ATOM 4046 C C . ILE B 1 201 ? -7.41 -10.109 -16.516 1 94.81 201 ILE B C 1
ATOM 4048 O O . ILE B 1 201 ? -8.641 -10.031 -16.562 1 94.81 201 ILE B O 1
ATOM 4052 N N . VAL B 1 202 ? -6.676 -9.664 -15.562 1 94.81 202 VAL B N 1
ATOM 4053 C CA . VAL B 1 202 ? -7.281 -9.031 -14.398 1 94.81 202 VAL B CA 1
ATOM 4054 C C . VAL B 1 202 ? -6.832 -7.574 -14.312 1 94.81 202 VAL B C 1
ATOM 4056 O O . VAL B 1 202 ? -5.637 -7.289 -14.234 1 94.81 202 VAL B O 1
ATOM 4059 N N . THR B 1 203 ? -7.758 -6.691 -14.258 1 89.19 203 THR B N 1
ATOM 4060 C CA . THR B 1 203 ? -7.418 -5.273 -14.195 1 89.19 203 THR B CA 1
ATOM 4061 C C . THR B 1 203 ? -7.301 -4.812 -12.742 1 89.19 203 THR B C 1
ATOM 4063 O O . THR B 1 203 ? -8.203 -5.047 -11.938 1 89.19 203 THR B O 1
ATOM 4066 N N . GLU B 1 204 ? -6.219 -4.301 -12.438 1 89 204 GLU B N 1
ATOM 4067 C CA . GLU B 1 204 ? -6.059 -3.613 -11.156 1 89 204 GLU B CA 1
ATOM 4068 C C . GLU B 1 204 ? -6.574 -2.178 -11.234 1 89 204 GLU B C 1
ATOM 4070 O O . GLU B 1 204 ? -5.895 -1.296 -11.766 1 89 204 GLU B O 1
ATOM 4075 N N . TRP B 1 205 ? -7.66 -1.904 -10.602 1 83.81 205 TRP B N 1
ATOM 4076 C CA . TRP B 1 205 ? -8.328 -0.613 -10.703 1 83.81 205 TRP B CA 1
ATOM 4077 C C . TRP B 1 205 ? -7.734 0.393 -9.727 1 83.81 205 TRP B C 1
ATOM 4079 O O . TRP B 1 205 ? -7.906 1.604 -9.891 1 83.81 205 TRP B O 1
ATOM 4089 N N . ILE B 1 206 ? -7.188 -0.057 -8.688 1 84.75 206 ILE B N 1
ATOM 4090 C CA . ILE B 1 206 ? -6.457 0.807 -7.77 1 84.75 206 ILE B CA 1
ATOM 4091 C C . ILE B 1 206 ? -4.965 0.759 -8.086 1 84.75 206 ILE B C 1
ATOM 4093 O O . ILE B 1 206 ? -4.23 -0.057 -7.527 1 84.75 206 ILE B O 1
ATOM 4097 N N . THR B 1 207 ? -4.648 1.604 -8.922 1 79 207 THR B N 1
ATOM 4098 C CA . THR B 1 207 ? -3.307 1.541 -9.492 1 79 207 THR B CA 1
ATOM 4099 C C . THR B 1 207 ? -2.258 1.883 -8.438 1 79 207 THR B C 1
ATOM 4101 O O . THR B 1 207 ? -2.449 2.799 -7.637 1 79 207 THR B O 1
ATOM 4104 N N . ASN B 1 208 ? -1.272 1.016 -8.406 1 78.62 208 ASN B N 1
ATOM 4105 C CA . ASN B 1 208 ? -0.115 1.184 -7.531 1 78.62 208 ASN B CA 1
ATOM 4106 C C . ASN B 1 208 ? 1.188 0.877 -8.266 1 78.62 208 ASN B C 1
ATOM 4108 O O . ASN B 1 208 ? 1.318 -0.174 -8.898 1 78.62 208 ASN B O 1
ATOM 4112 N N . GLU B 1 209 ? 2.135 1.797 -8.328 1 84.12 209 GLU B N 1
ATOM 4113 C CA . GLU B 1 209 ? 3.375 1.636 -9.086 1 84.12 209 GLU B CA 1
ATOM 4114 C C . GLU B 1 209 ? 4.535 1.262 -8.164 1 84.12 209 GLU B C 1
ATOM 4116 O O . GLU B 1 209 ? 5.68 1.644 -8.414 1 84.12 209 GLU B O 1
ATOM 4121 N N . ILE B 1 210 ? 4.223 0.63 -7.164 1 91.25 210 ILE B N 1
ATOM 4122 C CA . ILE B 1 210 ? 5.273 0.183 -6.258 1 91.25 210 ILE B CA 1
ATOM 4123 C C . ILE B 1 210 ? 6.145 -0.861 -6.953 1 91.25 210 ILE B C 1
ATOM 4125 O O . ILE B 1 210 ? 5.629 -1.786 -7.586 1 91.25 210 ILE B O 1
ATOM 4129 N N . SER B 1 211 ? 7.418 -0.686 -6.949 1 92.44 211 SER B N 1
ATOM 4130 C CA . SER B 1 211 ? 8.367 -1.671 -7.457 1 92.44 211 SER B CA 1
ATOM 4131 C C . SER B 1 211 ? 9.555 -1.836 -6.512 1 92.44 211 SER B C 1
ATOM 4133 O O . SER B 1 211 ? 9.875 -0.924 -5.746 1 92.44 211 SER B O 1
ATOM 4135 N N . SER B 1 212 ? 10.133 -2.977 -6.617 1 95.5 212 SER B N 1
ATOM 4136 C CA . SER B 1 212 ? 11.32 -3.23 -5.801 1 95.5 212 SER B CA 1
ATOM 4137 C C . SER B 1 212 ? 12.445 -2.26 -6.141 1 95.5 212 SER B C 1
ATOM 4139 O O . SER B 1 212 ? 13.188 -1.831 -5.258 1 95.5 212 SER B O 1
ATOM 4141 N N . THR B 1 213 ? 12.594 -1.889 -7.359 1 94.19 213 THR B N 1
ATOM 4142 C CA . THR B 1 213 ? 13.609 -0.941 -7.805 1 94.19 213 THR B CA 1
ATOM 4143 C C . THR B 1 213 ? 13.422 0.409 -7.117 1 94.19 213 THR B C 1
ATOM 4145 O O . THR B 1 213 ? 14.383 0.975 -6.582 1 94.19 213 THR B O 1
ATOM 4148 N N . LYS B 1 214 ? 12.203 0.885 -7.094 1 93.88 214 LYS B N 1
ATOM 4149 C CA . LYS B 1 214 ? 11.914 2.166 -6.457 1 93.88 214 LYS B CA 1
ATOM 4150 C C . LYS B 1 214 ? 12.117 2.088 -4.945 1 93.88 214 LYS B C 1
ATOM 4152 O O . LYS B 1 214 ? 12.594 3.043 -4.328 1 93.88 214 LYS B O 1
ATOM 4157 N N . VAL B 1 215 ? 11.75 0.983 -4.363 1 96 215 VAL B N 1
ATOM 4158 C CA . VAL B 1 215 ? 11.93 0.78 -2.93 1 96 215 VAL B CA 1
ATOM 4159 C C . VAL B 1 215 ? 13.414 0.803 -2.584 1 96 215 VAL B C 1
ATOM 4161 O O . VAL B 1 215 ? 13.828 1.472 -1.632 1 96 215 VAL B O 1
ATOM 4164 N N . ARG B 1 216 ? 14.242 0.11 -3.334 1 96 216 ARG B N 1
ATOM 4165 C CA . ARG B 1 216 ? 15.68 0.114 -3.086 1 96 216 ARG B CA 1
ATOM 4166 C C . ARG B 1 216 ? 16.25 1.521 -3.217 1 96 216 ARG B C 1
ATOM 4168 O O . ARG B 1 216 ? 17.109 1.925 -2.424 1 96 216 ARG B O 1
ATOM 4175 N N . ARG B 1 217 ? 15.836 2.23 -4.18 1 93.81 217 ARG B N 1
ATOM 4176 C CA . ARG B 1 217 ? 16.297 3.605 -4.363 1 93.81 217 ARG B CA 1
ATOM 4177 C C . ARG B 1 217 ? 15.945 4.461 -3.146 1 93.81 217 ARG B C 1
ATOM 4179 O O . ARG B 1 217 ? 16.781 5.223 -2.662 1 93.81 217 ARG B O 1
ATOM 4186 N N . ALA B 1 218 ? 14.711 4.352 -2.74 1 93.88 218 ALA B N 1
ATOM 4187 C CA . ALA B 1 218 ? 14.289 5.086 -1.552 1 93.88 218 ALA B CA 1
ATOM 4188 C C . ALA B 1 218 ? 15.148 4.727 -0.345 1 93.88 218 ALA B C 1
ATOM 4190 O O . ALA B 1 218 ? 15.586 5.605 0.396 1 93.88 218 ALA B O 1
ATOM 4191 N N . LEU B 1 219 ? 15.43 3.482 -0.175 1 94.81 219 LEU B N 1
ATOM 4192 C CA . LEU B 1 219 ? 16.234 3.006 0.941 1 94.81 219 LEU B CA 1
ATOM 4193 C C . LEU B 1 219 ? 17.656 3.576 0.87 1 94.81 219 LEU B C 1
ATOM 4195 O O . LEU B 1 219 ? 18.188 4.043 1.877 1 94.81 219 LEU B O 1
ATOM 4199 N N . ARG B 1 220 ? 18.219 3.602 -0.284 1 92.31 220 ARG B N 1
ATOM 4200 C CA . ARG B 1 220 ? 19.562 4.125 -0.473 1 92.31 220 ARG B CA 1
ATOM 4201 C C . ARG B 1 220 ? 19.625 5.609 -0.128 1 92.31 220 ARG B C 1
ATOM 4203 O O . ARG B 1 220 ? 20.656 6.094 0.349 1 92.31 220 ARG B O 1
ATOM 4210 N N . ARG B 1 221 ? 18.578 6.246 -0.327 1 91 221 ARG B N 1
ATOM 4211 C CA . ARG B 1 221 ? 18.531 7.684 -0.094 1 91 221 ARG B CA 1
ATOM 4212 C C . ARG B 1 221 ? 18.125 7.996 1.344 1 91 221 ARG B C 1
ATOM 4214 O O . ARG B 1 221 ? 18.031 9.164 1.729 1 91 221 ARG B O 1
ATOM 4221 N N . GLY B 1 222 ? 17.75 7.02 2.049 1 92.5 222 GLY B N 1
ATOM 4222 C CA . GLY B 1 222 ? 17.344 7.211 3.432 1 92.5 222 GLY B CA 1
ATOM 4223 C C . GLY B 1 222 ? 15.883 7.609 3.578 1 92.5 222 GLY B C 1
ATOM 4224 O O . GLY B 1 222 ? 15.469 8.102 4.629 1 92.5 222 GLY B O 1
ATOM 4225 N N . ASP B 1 223 ? 15.109 7.402 2.533 1 94.12 223 ASP B N 1
ATOM 4226 C CA . ASP B 1 223 ? 13.68 7.719 2.568 1 94.12 223 ASP B CA 1
ATOM 4227 C C . ASP B 1 223 ? 12.875 6.57 3.172 1 94.12 223 ASP B C 1
ATOM 4229 O O . ASP B 1 223 ? 13.258 5.402 3.045 1 94.12 223 ASP B O 1
ATOM 4233 N N . SER B 1 224 ? 11.805 6.969 3.801 1 95.44 224 SER B N 1
ATOM 4234 C CA . SER B 1 224 ? 10.914 5.969 4.379 1 95.44 224 SER B CA 1
ATOM 4235 C C . SER B 1 224 ? 10.227 5.145 3.293 1 95.44 224 SER B C 1
ATOM 4237 O O . SER B 1 224 ? 9.812 5.684 2.268 1 95.44 224 SER B O 1
ATOM 4239 N N . VAL B 1 225 ? 10.117 3.838 3.539 1 96.62 225 VAL B N 1
ATOM 4240 C CA . VAL B 1 225 ? 9.359 2.959 2.652 1 96.62 225 VAL B CA 1
ATOM 4241 C C . VAL B 1 225 ? 8.18 2.355 3.404 1 96.62 225 VAL B C 1
ATOM 4243 O O . VAL B 1 225 ? 7.605 1.354 2.971 1 96.62 225 VAL B O 1
ATOM 4246 N N . LYS B 1 226 ? 7.855 2.975 4.52 1 96.75 226 LYS B N 1
ATOM 4247 C CA . LYS B 1 226 ? 6.707 2.529 5.301 1 96.75 226 LYS B CA 1
ATOM 4248 C C . LYS B 1 226 ? 5.426 2.59 4.473 1 96.75 226 LYS B C 1
ATOM 4250 O O . LYS B 1 226 ? 5.207 3.549 3.727 1 96.75 226 LYS B O 1
ATOM 4255 N N . TYR B 1 227 ? 4.551 1.553 4.566 1 96.12 227 TYR B N 1
ATOM 4256 C CA . TYR B 1 227 ? 3.25 1.373 3.934 1 96.12 227 TYR B CA 1
ATOM 4257 C C . TYR B 1 227 ? 3.406 0.936 2.48 1 96.12 227 TYR B C 1
ATOM 4259 O O . TYR B 1 227 ? 2.414 0.706 1.785 1 96.12 227 TYR B O 1
ATOM 4267 N N . LEU B 1 228 ? 4.652 0.831 1.936 1 96.44 228 LEU B N 1
ATOM 4268 C CA . LEU B 1 228 ? 4.93 0.211 0.645 1 96.44 228 LEU B CA 1
ATOM 4269 C C . LEU B 1 228 ? 5.367 -1.239 0.822 1 96.44 228 LEU B C 1
ATOM 4271 O O . LEU B 1 228 ? 5.16 -2.068 -0.067 1 96.44 228 LEU B O 1
ATOM 4275 N N . VAL B 1 229 ? 6.023 -1.419 1.904 1 97.44 229 VAL B N 1
ATOM 4276 C CA . VAL B 1 229 ? 6.609 -2.686 2.33 1 97.44 229 VAL B CA 1
ATOM 4277 C C . VAL B 1 229 ? 6.145 -3.02 3.746 1 97.44 229 VAL B C 1
ATOM 4279 O O . VAL B 1 229 ? 5.973 -2.123 4.578 1 97.44 229 VAL B O 1
ATOM 4282 N N . GLN B 1 230 ? 5.883 -4.32 3.967 1 98.06 230 GLN B N 1
ATOM 4283 C CA . GLN B 1 230 ? 5.457 -4.719 5.305 1 98.06 230 GLN B CA 1
ATOM 4284 C C . GLN B 1 230 ? 6.488 -4.316 6.355 1 98.06 230 GLN B C 1
ATOM 4286 O O . GLN B 1 230 ? 7.691 -4.438 6.125 1 98.06 230 GLN B O 1
ATOM 4291 N N . ASP B 1 231 ? 6.023 -3.863 7.562 1 97.25 231 ASP B N 1
ATOM 4292 C CA . ASP B 1 231 ? 6.902 -3.375 8.617 1 97.25 231 ASP B CA 1
ATOM 4293 C C . ASP B 1 231 ? 7.934 -4.434 9.008 1 97.25 231 ASP B C 1
ATOM 4295 O O . ASP B 1 231 ? 9.102 -4.113 9.258 1 97.25 231 ASP B O 1
ATOM 4299 N N . SER B 1 232 ? 7.488 -5.656 9.078 1 97.94 232 SER B N 1
ATOM 4300 C CA . SER B 1 232 ? 8.398 -6.734 9.461 1 97.94 232 SER B CA 1
ATOM 4301 C C . SER B 1 232 ? 9.547 -6.871 8.469 1 97.94 232 SER B C 1
ATOM 4303 O O . SER B 1 232 ? 10.672 -7.18 8.859 1 97.94 232 SER B O 1
ATOM 4305 N N . VAL B 1 233 ? 9.281 -6.66 7.242 1 98.69 233 VAL B N 1
ATOM 4306 C CA . VAL B 1 233 ? 10.312 -6.711 6.215 1 98.69 233 VAL B CA 1
ATOM 4307 C C . VAL B 1 233 ? 11.25 -5.516 6.359 1 98.69 233 VAL B C 1
ATOM 4309 O O . VAL B 1 233 ? 12.469 -5.656 6.25 1 98.69 233 VAL B O 1
ATOM 4312 N N . ILE B 1 234 ? 10.656 -4.348 6.59 1 98.06 234 ILE B N 1
ATOM 4313 C CA . ILE B 1 234 ? 11.453 -3.137 6.781 1 98.06 234 ILE B CA 1
ATOM 4314 C C . ILE B 1 234 ? 12.438 -3.344 7.934 1 98.06 234 ILE B C 1
ATOM 4316 O O . ILE B 1 234 ? 13.625 -3.045 7.801 1 98.06 234 ILE B O 1
ATOM 4320 N N . ASP B 1 235 ? 11.945 -3.836 9.047 1 97.38 235 ASP B N 1
ATOM 4321 C CA . ASP B 1 235 ? 12.789 -4.109 10.203 1 97.38 235 ASP B CA 1
ATOM 4322 C C . ASP B 1 235 ? 13.938 -5.047 9.836 1 97.38 235 ASP B C 1
ATOM 4324 O O . ASP B 1 235 ? 15.078 -4.832 10.242 1 97.38 235 ASP B O 1
ATOM 4328 N N . TYR B 1 236 ? 13.688 -6.074 9.086 1 98.44 236 TYR B N 1
ATOM 4329 C CA . TYR B 1 236 ? 14.695 -7.035 8.656 1 98.44 236 TYR B CA 1
ATOM 4330 C C . TYR B 1 236 ? 15.766 -6.363 7.809 1 98.44 236 TYR B C 1
ATOM 4332 O O . TYR B 1 236 ? 16.953 -6.633 7.977 1 98.44 236 TYR B O 1
ATOM 4340 N N . ILE B 1 237 ? 15.352 -5.512 6.883 1 97.94 237 ILE B N 1
ATOM 4341 C CA . ILE B 1 237 ? 16.25 -4.812 5.977 1 97.94 237 ILE B CA 1
ATOM 4342 C C . ILE B 1 237 ? 17.25 -3.977 6.781 1 97.94 237 ILE B C 1
ATOM 4344 O O . ILE B 1 237 ? 18.453 -4.012 6.52 1 97.94 237 ILE B O 1
ATOM 4348 N N . TYR B 1 238 ? 16.75 -3.273 7.742 1 96.5 238 TYR B N 1
ATOM 4349 C CA . TYR B 1 238 ? 17.625 -2.428 8.547 1 96.5 238 TYR B CA 1
ATOM 4350 C C . TYR B 1 238 ? 18.516 -3.268 9.461 1 96.5 238 TYR B C 1
ATOM 4352 O O . TYR B 1 238 ? 19.719 -2.996 9.594 1 96.5 238 TYR B O 1
ATOM 4360 N N . LYS B 1 239 ? 17.984 -4.277 10.078 1 96.69 239 LYS B N 1
ATOM 4361 C CA . LYS B 1 239 ? 18.719 -5.156 10.977 1 96.69 239 LYS B CA 1
ATOM 4362 C C . LYS B 1 239 ? 19.891 -5.816 10.25 1 96.69 239 LYS B C 1
ATOM 4364 O O . LYS B 1 239 ? 20.969 -6.008 10.836 1 96.69 239 LYS B O 1
ATOM 4369 N N . ASN B 1 240 ? 19.719 -6.156 8.984 1 96.69 240 ASN B N 1
ATOM 4370 C CA . ASN B 1 240 ? 20.734 -6.883 8.242 1 96.69 240 ASN B CA 1
ATOM 4371 C C . ASN B 1 240 ? 21.469 -5.969 7.254 1 96.69 240 ASN B C 1
ATOM 4373 O O . ASN B 1 240 ? 22.219 -6.445 6.402 1 96.69 240 ASN B O 1
ATOM 4377 N N . ALA B 1 241 ? 21.203 -4.691 7.32 1 94.75 241 ALA B N 1
ATOM 4378 C CA . ALA B 1 241 ? 21.859 -3.664 6.52 1 94.75 241 ALA B CA 1
ATOM 4379 C C . ALA B 1 241 ? 21.781 -3.992 5.031 1 94.75 241 ALA B C 1
ATOM 4381 O O . ALA B 1 241 ? 22.781 -3.918 4.312 1 94.75 241 ALA B O 1
ATOM 4382 N N . LEU B 1 242 ? 20.656 -4.457 4.668 1 96.44 242 LEU B N 1
ATOM 4383 C CA . LEU B 1 242 ? 20.453 -4.781 3.26 1 96.44 242 LEU B CA 1
ATOM 4384 C C . LEU B 1 242 ? 20.219 -3.516 2.441 1 96.44 242 LEU B C 1
ATOM 4386 O O . LEU B 1 242 ? 19.719 -2.516 2.967 1 96.44 242 LEU B O 1
ATOM 4390 N N . PHE B 1 243 ? 20.562 -3.496 1.133 1 95.31 243 PHE B N 1
ATOM 4391 C CA . PHE B 1 243 ? 20.312 -2.451 0.148 1 95.31 243 PHE B CA 1
ATOM 4392 C C . PHE B 1 243 ? 20.969 -1.145 0.561 1 95.31 243 PHE B C 1
ATOM 4394 O O . PHE B 1 243 ? 20.391 -0.07 0.417 1 95.31 243 PHE B O 1
ATOM 4401 N N . ASP B 1 244 ? 22.156 -1.226 1.193 1 88 244 ASP B N 1
ATOM 4402 C CA . ASP B 1 244 ? 23.016 -0.103 1.548 1 88 244 ASP B CA 1
ATOM 4403 C C . ASP B 1 244 ? 22.359 0.791 2.594 1 88 244 ASP B C 1
ATOM 4405 O O . ASP B 1 244 ? 22.484 2.016 2.537 1 88 244 ASP B O 1
ATOM 4409 N N . THR B 1 245 ? 21.562 0.241 3.42 1 84.56 245 THR B N 1
ATOM 4410 C CA . THR B 1 245 ? 20.938 1.012 4.496 1 84.56 245 THR B CA 1
ATOM 4411 C C . THR B 1 245 ? 21.953 1.312 5.594 1 84.56 245 THR B C 1
ATOM 4413 O O . THR B 1 245 ? 21.703 2.127 6.48 1 84.56 245 THR B O 1
ATOM 4416 N N . HIS B 1 246 ? 23.297 0.672 5.742 1 65.62 246 HIS B N 1
ATOM 4417 C CA . HIS B 1 246 ? 24.297 0.887 6.781 1 65.62 246 HIS B CA 1
ATOM 4418 C C . HIS B 1 246 ? 24.703 2.354 6.852 1 65.62 246 HIS B C 1
ATOM 4420 O O . HIS B 1 246 ? 25.047 2.854 7.926 1 65.62 246 HIS B O 1
ATOM 4426 N N . ASN B 1 247 ? 25.203 2.859 5.668 1 51.19 247 ASN B N 1
ATOM 4427 C CA . ASN B 1 247 ? 26.047 4.043 5.688 1 51.19 247 ASN B CA 1
ATOM 4428 C C . ASN B 1 247 ? 25.406 5.188 6.465 1 51.19 247 ASN B C 1
ATOM 4430 O O . ASN B 1 247 ? 26.078 6.145 6.844 1 51.19 247 ASN B O 1
ATOM 4434 N N . LYS B 1 248 ? 24.188 5.672 6.105 1 43.53 248 LYS B N 1
ATOM 4435 C CA . LYS B 1 248 ? 23.719 6.887 6.773 1 43.53 248 LYS B CA 1
ATOM 4436 C C . LYS B 1 248 ? 23.219 6.582 8.18 1 43.53 248 LYS B C 1
ATOM 4438 O O . LYS B 1 248 ? 22.594 5.543 8.406 1 43.53 248 LYS B O 1
ATOM 4443 N N . GLN B 1 249 ? 23.875 6.945 9.297 1 39.31 249 GLN B N 1
ATOM 4444 C CA . GLN B 1 249 ? 23.547 7.152 10.703 1 39.31 249 GLN B CA 1
ATOM 4445 C C . GLN B 1 249 ? 22.047 7.344 10.891 1 39.31 249 GLN B C 1
ATOM 4447 O O . GLN B 1 249 ? 21.594 8.414 11.312 1 39.31 249 GLN B O 1
ATOM 4452 N N . ALA B 1 250 ? 21.281 6.965 10.047 1 36.66 250 ALA B N 1
ATOM 4453 C CA . ALA B 1 250 ? 19.875 7.277 10.227 1 36.66 250 ALA B CA 1
ATOM 4454 C C . ALA B 1 250 ? 19.266 6.418 11.328 1 36.66 250 ALA B C 1
ATOM 4456 O O . ALA B 1 250 ? 18.062 6.137 11.312 1 36.66 250 ALA B O 1
ATOM 4457 N N . ARG B 1 251 ? 19.922 5.469 12.086 1 37.09 251 ARG B N 1
ATOM 4458 C CA . ARG B 1 251 ? 19.406 4.793 13.266 1 37.09 251 ARG B CA 1
ATOM 4459 C C . ARG B 1 251 ? 18.656 5.766 14.172 1 37.09 251 ARG B C 1
ATOM 4461 O O . ARG B 1 251 ? 18.219 5.395 15.266 1 37.09 251 ARG B O 1
ATOM 4468 N N . ARG B 1 252 ? 18.969 6.949 14.125 1 35.38 252 ARG B N 1
ATOM 4469 C CA . ARG B 1 252 ? 18.5 7.828 15.195 1 35.38 252 ARG B CA 1
ATOM 4470 C C . ARG B 1 252 ? 16.984 7.832 15.289 1 35.38 252 ARG B C 1
ATOM 4472 O O . ARG B 1 252 ? 16.422 7.977 16.375 1 35.38 252 ARG B O 1
ATOM 4479 N N . LEU B 1 253 ? 16.25 7.797 14.18 1 37.97 253 LEU B N 1
ATOM 4480 C CA . LEU B 1 253 ? 14.836 8.133 14.312 1 37.97 253 LEU B CA 1
ATOM 4481 C C . LEU B 1 253 ? 14.016 6.895 14.664 1 37.97 253 LEU B C 1
ATOM 4483 O O . LEU B 1 253 ? 12.953 7.004 15.273 1 37.97 253 LEU B O 1
ATOM 4487 N N . HIS B 1 254 ? 14.414 5.652 14.32 1 38.66 254 HIS B N 1
ATOM 4488 C CA . HIS B 1 254 ? 13.547 4.52 14.641 1 38.66 254 HIS B CA 1
ATOM 4489 C C . HIS B 1 254 ? 13.68 4.113 16.109 1 38.66 254 HIS B C 1
ATOM 4491 O O . HIS B 1 254 ? 12.703 3.717 16.734 1 38.66 254 HIS B O 1
ATOM 4497 N N . VAL B 1 255 ? 14.93 4.039 16.828 1 35.72 255 VAL B N 1
ATOM 4498 C CA . VAL B 1 255 ? 15.234 3.604 18.188 1 35.72 255 VAL B CA 1
ATOM 4499 C C . VAL B 1 255 ? 14.727 4.645 19.188 1 35.72 255 VAL B C 1
ATOM 4501 O O . VAL B 1 255 ? 14.602 4.359 20.391 1 35.72 255 VAL B O 1
ATOM 4504 N N . LEU B 1 256 ? 14.641 5.867 18.844 1 34.81 256 LEU B N 1
ATOM 4505 C CA . LEU B 1 256 ? 14.156 6.773 19.875 1 34.81 256 LEU B CA 1
ATOM 4506 C C . LEU B 1 256 ? 12.719 6.434 20.281 1 34.81 256 LEU B C 1
ATOM 4508 O O . LEU B 1 256 ? 12.289 6.746 21.391 1 34.81 256 LEU B O 1
ATOM 4512 N N . GLY B 1 257 ? 11.969 5.773 19.406 1 32.5 257 GLY B N 1
ATOM 4513 C CA . GLY B 1 257 ? 10.633 5.441 19.859 1 32.5 257 GLY B CA 1
ATOM 4514 C C . GLY B 1 257 ? 10.602 4.277 20.828 1 32.5 257 GLY B C 1
ATOM 4515 O O . GLY B 1 257 ? 9.648 4.121 21.594 1 32.5 257 GLY B O 1
ATOM 4516 N N . LYS B 1 258 ? 11.523 3.283 20.703 1 36.38 258 LYS B N 1
ATOM 4517 C CA . LYS B 1 258 ? 11.461 2.219 21.703 1 36.38 258 LYS B CA 1
ATOM 4518 C C . LYS B 1 258 ? 12.086 2.67 23.016 1 36.38 258 LYS B C 1
ATOM 4520 O O . LYS B 1 258 ? 11.969 1.98 24.031 1 36.38 258 LYS B O 1
ATOM 4525 N N . GLU B 1 259 ? 13.031 3.539 23.094 1 32.84 259 GLU B N 1
ATOM 4526 C CA . GLU B 1 259 ? 13.688 3.801 24.375 1 32.84 259 GLU B CA 1
ATOM 4527 C C . GLU B 1 259 ? 12.75 4.523 25.328 1 32.84 259 GLU B C 1
ATOM 4529 O O . GLU B 1 259 ? 13.117 4.785 26.484 1 32.84 259 GLU B O 1
ATOM 4534 N N . PHE B 1 260 ? 11.688 5.066 24.891 1 31.16 260 PHE B N 1
ATOM 4535 C CA . PHE B 1 260 ? 10.961 5.73 25.969 1 31.16 260 PHE B CA 1
ATOM 4536 C C . PHE B 1 260 ? 10.289 4.707 26.875 1 31.16 260 PHE B C 1
ATOM 4538 O O . PHE B 1 260 ? 9.562 5.078 27.812 1 31.16 260 PHE B O 1
ATOM 4545 N N . MET B 1 261 ? 10.305 3.398 26.516 1 30.62 261 MET B N 1
ATOM 4546 C CA . MET B 1 261 ? 9.797 2.611 27.625 1 30.62 261 MET B CA 1
ATOM 4547 C C . MET B 1 261 ? 10.844 2.482 28.734 1 30.62 261 MET B C 1
ATOM 4549 O O . MET B 1 261 ? 11.727 1.628 28.656 1 30.62 261 MET B O 1
ATOM 4553 N N . GLY B 1 262 ? 11.516 3.494 29.078 1 26.59 262 GLY B N 1
ATOM 4554 C CA . GLY B 1 262 ? 12.25 3.289 30.312 1 26.59 262 GLY B CA 1
ATOM 4555 C C . GLY B 1 262 ? 11.43 2.604 31.391 1 26.59 262 GLY B C 1
ATOM 4556 O O . GLY B 1 262 ? 10.195 2.688 31.391 1 26.59 262 GLY B O 1
ATOM 4557 N N . PRO B 1 263 ? 11.844 1.541 31.953 1 28.08 263 PRO B N 1
ATOM 4558 C CA . PRO B 1 263 ? 11.234 0.923 33.125 1 28.08 263 PRO B CA 1
ATOM 4559 C C . PRO B 1 263 ? 10.781 1.949 34.156 1 28.08 263 PRO B C 1
ATOM 4561 O O . PRO B 1 263 ? 11.469 2.953 34.375 1 28.08 263 PRO B O 1
ATOM 4564 N N . CYS B 1 264 ? 9.547 2.381 34.062 1 25.69 264 CYS B N 1
ATOM 4565 C CA . CYS B 1 264 ? 9.102 3.027 35.312 1 25.69 264 CYS B CA 1
ATOM 4566 C C . CYS B 1 264 ? 9.609 2.273 36.531 1 25.69 264 CYS B C 1
ATOM 4568 O O . CYS B 1 264 ? 9.188 1.144 36.781 1 25.69 264 CYS B O 1
ATOM 4570 N N . GLY B 1 265 ? 10.859 2.184 36.719 1 23.06 265 GLY B N 1
ATOM 4571 C CA . GLY B 1 265 ? 11.5 1.651 37.906 1 23.06 265 GLY B CA 1
ATOM 4572 C C . GLY B 1 265 ? 10.859 2.137 39.188 1 23.06 265 GLY B C 1
ATOM 4573 O O . GLY B 1 265 ? 11.336 1.817 40.281 1 23.06 265 GLY B O 1
ATOM 4574 N N . MET B 1 266 ? 10.141 3.291 39.062 1 23.77 266 MET B N 1
ATOM 4575 C CA . MET B 1 266 ? 9.945 3.811 40.438 1 23.77 266 MET B CA 1
ATOM 4576 C C . MET B 1 266 ? 8.992 2.926 41.219 1 23.77 266 MET B C 1
ATOM 4578 O O . MET B 1 266 ? 8.508 3.324 42.281 1 23.77 266 MET B O 1
ATOM 4582 N N . CYS B 1 267 ? 8.414 1.85 40.531 1 22.78 267 CYS B N 1
ATOM 4583 C CA . CYS B 1 267 ? 7.477 1.262 41.5 1 22.78 267 CYS B CA 1
ATOM 4584 C C . CYS B 1 267 ? 8.195 0.799 42.75 1 22.78 267 CYS B C 1
ATOM 4586 O O . CYS B 1 267 ? 8.781 -0.286 42.781 1 22.78 267 CYS B O 1
ATOM 4588 N N . GLU B 1 268 ? 9.094 1.576 43.156 1 20.22 268 GLU B N 1
ATOM 4589 C CA . GLU B 1 268 ? 9.508 1.091 44.469 1 20.22 268 GLU B CA 1
ATOM 4590 C C . GLU B 1 268 ? 8.297 0.836 45.375 1 20.22 268 GLU B C 1
ATOM 4592 O O . GLU B 1 268 ? 7.285 1.525 45.281 1 20.22 268 GLU B O 1
ATOM 4597 N N . ALA B 1 269 ? 8.281 -0.431 45.875 1 20 269 ALA B N 1
ATOM 4598 C CA . ALA B 1 269 ? 7.477 -1.013 46.969 1 20 269 ALA B CA 1
ATOM 4599 C C . ALA B 1 269 ? 7.309 -0.031 48.125 1 20 269 ALA B C 1
ATOM 4601 O O . ALA B 1 269 ? 8.25 0.207 48.875 1 20 269 ALA B O 1
ATOM 4602 N N . ALA B 1 270 ? 6.668 1.2 47.719 1 19.25 270 ALA B N 1
ATOM 4603 C CA . ALA B 1 270 ? 6.367 1.994 48.906 1 19.25 270 ALA B CA 1
ATOM 4604 C C . ALA B 1 270 ? 5.527 1.195 49.906 1 19.25 270 ALA B C 1
ATOM 4606 O O . ALA B 1 270 ? 4.422 0.755 49.594 1 19.25 270 ALA B O 1
ATOM 4607 N N . GLY B 1 271 ? 6.062 0.374 50.719 1 17.61 271 GLY B N 1
ATOM 4608 C CA . GLY B 1 271 ? 5.527 -0.361 51.844 1 17.61 271 GLY B CA 1
ATOM 4609 C C . GLY B 1 271 ? 4.551 0.451 52.656 1 17.61 271 GLY B C 1
ATOM 4610 O O . GLY B 1 271 ? 3.461 -0.024 53 1 17.61 271 GLY B O 1
ATOM 4611 N N . THR B 1 272 ? 5.004 1.299 53.5 1 17.67 272 THR B N 1
ATOM 4612 C CA . THR B 1 272 ? 4.523 1.141 54.875 1 17.67 272 THR B CA 1
ATOM 4613 C C . THR B 1 272 ? 3.246 1.941 55.094 1 17.67 272 THR B C 1
ATOM 4615 O O . THR B 1 272 ? 2.393 1.552 55.906 1 17.67 272 THR B O 1
ATOM 4618 N N . PRO B 1 273 ? 2.957 3.156 54.406 1 17.48 273 PRO B N 1
ATOM 4619 C CA . PRO B 1 273 ? 2.48 3.889 55.594 1 17.48 273 PRO B CA 1
ATOM 4620 C C . PRO B 1 273 ? 1.097 3.436 56.031 1 17.48 273 PRO B C 1
ATOM 4622 O O . PRO B 1 273 ? 0.39 2.75 55.281 1 17.48 273 PRO B O 1
ATOM 4625 N N . SER B 1 274 ? 0.57 4.062 57.156 1 16.97 274 SER B N 1
ATOM 4626 C CA . SER B 1 274 ? -0.409 3.873 58.219 1 16.97 274 SER B CA 1
ATOM 4627 C C . SER B 1 274 ? -1.813 4.234 57.75 1 16.97 274 SER B C 1
ATOM 4629 O O . SER B 1 274 ? -2.779 3.537 58.062 1 16.97 274 SER B O 1
ATOM 4631 N N . ARG B 1 275 ? -1.974 5.609 57.188 1 16.12 275 ARG B N 1
ATOM 4632 C CA . ARG B 1 275 ? -3.088 6.184 57.938 1 16.12 275 ARG B CA 1
ATOM 4633 C C . ARG B 1 275 ? -4.426 5.68 57.406 1 16.12 275 ARG B C 1
ATOM 4635 O O . ARG B 1 275 ? -4.488 5.133 56.312 1 16.12 275 ARG B O 1
ATOM 4642 N N . VAL B 1 276 ? -5.586 6.633 57.312 1 16.3 276 VAL B N 1
ATOM 4643 C CA . VAL B 1 276 ? -6.797 6.84 58.094 1 16.3 276 VAL B CA 1
ATOM 4644 C C . VAL B 1 276 ? -8.023 6.758 57.188 1 16.3 276 VAL B C 1
ATOM 4646 O O . VAL B 1 276 ? -9.062 6.238 57.594 1 16.3 276 VAL B O 1
ATOM 4649 N N . HIS B 1 277 ? -7.957 7.461 55.875 1 15.45 277 HIS B N 1
ATOM 4650 C CA . HIS B 1 277 ? -9.227 8.172 55.906 1 15.45 277 HIS B CA 1
ATOM 4651 C C . HIS B 1 277 ? -10.391 7.234 55.594 1 15.45 277 HIS B C 1
ATOM 4653 O O . HIS B 1 277 ? -10.188 6.18 54.969 1 15.45 277 HIS B O 1
ATOM 4659 N N . ALA B 1 278 ? -11.594 8.008 55.281 1 16.22 278 ALA B N 1
ATOM 4660 C CA . ALA B 1 278 ? -12.984 8.031 55.719 1 16.22 278 ALA B CA 1
ATOM 4661 C C . ALA B 1 278 ? -13.883 7.273 54.75 1 16.22 278 ALA B C 1
ATOM 4663 O O . ALA B 1 278 ? -13.625 7.258 53.531 1 16.22 278 ALA B O 1
ATOM 4664 N N . CYS B 1 279 ? -14.836 6.598 55.219 1 14.98 279 CYS B N 1
ATOM 4665 C CA . CYS B 1 279 ? -15.844 5.566 54.969 1 14.98 279 CYS B CA 1
ATOM 4666 C C . CYS B 1 279 ? -16.875 6.043 53.938 1 14.98 279 CYS B C 1
ATOM 4668 O O . CYS B 1 279 ? -17.312 5.266 53.094 1 14.98 279 CYS B O 1
ATOM 4670 N N . GLY B 1 280 ? -17.484 7.309 54.094 1 14.73 280 GLY B N 1
ATOM 4671 C CA . GLY B 1 280 ? -18.906 6.992 54.156 1 14.73 280 GLY B CA 1
ATOM 4672 C C . GLY B 1 280 ? -19.531 6.75 52.781 1 14.73 280 GLY B C 1
ATOM 4673 O O . GLY B 1 280 ? -18.922 7.023 51.75 1 14.73 280 GLY B O 1
ATOM 4674 N N . GLY B 1 281 ? -20.953 6.824 52.75 1 15.05 281 GLY B N 1
ATOM 4675 C CA . GLY B 1 281 ? -22.219 6.16 52.5 1 15.05 281 GLY B CA 1
ATOM 4676 C C . GLY B 1 281 ? -22.938 6.68 51.281 1 15.05 281 GLY B C 1
ATOM 4677 O O . GLY B 1 281 ? -23.969 6.137 50.875 1 15.05 281 GLY B O 1
ATOM 4678 N N . VAL B 1 282 ? -22.531 7.902 50.656 1 15.63 282 VAL B N 1
ATOM 4679 C CA . VAL B 1 282 ? -23.844 8.484 50.375 1 15.63 282 VAL B CA 1
ATOM 4680 C C . VAL B 1 282 ? -24.5 7.711 49.219 1 15.63 282 VAL B C 1
ATOM 4682 O O . VAL B 1 282 ? -23.828 7.047 48.438 1 15.63 282 VAL B O 1
ATOM 4685 N N . ASN B 1 283 ? -25.875 8.102 49.156 1 14.68 283 ASN B N 1
ATOM 4686 C CA . ASN B 1 283 ? -27.25 7.727 48.875 1 14.68 283 ASN B CA 1
ATOM 4687 C C . ASN B 1 283 ? -27.547 7.809 47.375 1 14.68 283 ASN B C 1
ATOM 4689 O O . ASN B 1 283 ? -26.953 8.602 46.656 1 14.68 283 ASN B O 1
ATOM 4693 N N . ARG B 1 284 ? -28.547 7.012 46.938 1 15.95 284 ARG B N 1
ATOM 4694 C CA . ARG B 1 284 ? -29.156 6.25 45.844 1 15.95 284 ARG B CA 1
ATOM 4695 C C . ARG B 1 284 ? -29.953 7.164 44.906 1 15.95 284 ARG B C 1
ATOM 4697 O O . ARG B 1 284 ? -30.453 6.719 43.875 1 15.95 284 ARG B O 1
ATOM 4704 N N . ASP B 1 285 ? -30.344 8.469 45.281 1 14.51 285 ASP B N 1
ATOM 4705 C CA . ASP B 1 285 ? -31.766 8.445 44.969 1 14.51 285 ASP B CA 1
ATOM 4706 C C . ASP B 1 285 ? -31.969 8.555 43.438 1 14.51 285 ASP B C 1
ATOM 4708 O O . ASP B 1 285 ? -32.719 7.77 42.875 1 14.51 285 ASP B O 1
ATOM 4712 N N . ALA B 1 286 ? -32.094 9.828 42.906 1 15.27 286 ALA B N 1
ATOM 4713 C CA . ALA B 1 286 ? -33.406 10.312 42.406 1 15.27 286 ALA B CA 1
ATOM 4714 C C . ALA B 1 286 ? -33.625 9.883 40.969 1 15.27 286 ALA B C 1
ATOM 4716 O O . ALA B 1 286 ? -32.688 9.523 40.25 1 15.27 286 ALA B O 1
ATOM 4717 N N . VAL B 1 287 ? -34.562 10.734 40.281 1 15.49 287 VAL B N 1
ATOM 4718 C CA . VAL B 1 287 ? -35.906 10.672 39.719 1 15.49 287 VAL B CA 1
ATOM 4719 C C . VAL B 1 287 ? -35.812 10.398 38.219 1 15.49 287 VAL B C 1
ATOM 4721 O O . VAL B 1 287 ? -34.781 10.57 37.594 1 15.49 287 VAL B O 1
ATOM 4724 N N . SER B 1 288 ? -36.875 10.914 37.562 1 15.08 288 SER B N 1
ATOM 4725 C CA . SER B 1 288 ? -38.062 10.539 36.781 1 15.08 288 SER B CA 1
ATOM 4726 C C . SER B 1 288 ? -37.781 10.711 35.281 1 15.08 288 SER B C 1
ATOM 4728 O O . SER B 1 288 ? -37 11.586 34.875 1 15.08 288 SER B O 1
ATOM 4730 N N . ILE B 1 289 ? -38.344 9.828 34.5 1 16.02 289 ILE B N 1
ATOM 4731 C CA . ILE B 1 289 ? -38.344 9.141 33.219 1 16.02 289 ILE B CA 1
ATOM 4732 C C . ILE B 1 289 ? -39.031 10.023 32.156 1 16.02 289 ILE B C 1
ATOM 4734 O O . ILE B 1 289 ? -39.281 9.586 31.031 1 16.02 289 ILE B O 1
ATOM 4738 N N . ASP B 1 290 ? -39.188 11.344 32.469 1 14.76 290 ASP B N 1
ATOM 4739 C CA . ASP B 1 290 ? -40.406 11.586 31.672 1 14.76 290 ASP B CA 1
ATOM 4740 C C . ASP B 1 290 ? -40.156 11.289 30.188 1 14.76 290 ASP B C 1
ATOM 4742 O O . ASP B 1 290 ? -39.031 11.375 29.703 1 14.76 290 ASP B O 1
ATOM 4746 N N . ALA B 1 291 ? -41.406 11.18 29.516 1 14.93 291 ALA B N 1
ATOM 4747 C CA . ALA B 1 291 ? -42.125 10.531 28.422 1 14.93 291 ALA B CA 1
ATOM 4748 C C . ALA B 1 291 ? -41.719 11.125 27.078 1 14.93 291 ALA B C 1
ATOM 4750 O O . ALA B 1 291 ? -41.094 12.18 27.016 1 14.93 291 ALA B O 1
ATOM 4751 N N . ALA B 1 292 ? -42.812 11.453 26.281 1 15.62 292 ALA B N 1
ATOM 4752 C CA . ALA B 1 292 ? -43.375 10.844 25.094 1 15.62 292 ALA B CA 1
ATOM 4753 C C . ALA B 1 292 ? -43 11.602 23.828 1 15.62 292 ALA B C 1
ATOM 4755 O O . ALA B 1 292 ? -42.656 10.992 22.812 1 15.62 292 ALA B O 1
ATOM 4756 N N . THR B 1 293 ? -43.219 12.961 23.719 1 16.05 293 THR B N 1
ATOM 4757 C CA . THR B 1 293 ? -44.156 13.211 22.625 1 16.05 293 THR B CA 1
ATOM 4758 C C . THR B 1 293 ? -43.438 13.32 21.297 1 16.05 293 THR B C 1
ATOM 4760 O O . THR B 1 293 ? -42.469 14.07 21.172 1 16.05 293 THR B O 1
ATOM 4763 N N . VAL B 1 294 ? -43.656 12.445 20.359 1 16.67 294 VAL B N 1
ATOM 4764 C CA . VAL B 1 294 ? -43.156 12.039 19.047 1 16.67 294 VAL B CA 1
ATOM 4765 C C . VAL B 1 294 ? -43.594 13.062 18 1 16.67 294 VAL B C 1
ATOM 4767 O O . VAL B 1 294 ? -43.344 12.883 16.797 1 16.67 294 VAL B O 1
ATOM 4770 N N . THR B 1 295 ? -43.938 14.312 18.344 1 16.59 295 THR B N 1
ATOM 4771 C CA . THR B 1 295 ? -44.812 14.797 17.281 1 16.59 295 THR B CA 1
ATOM 4772 C C . THR B 1 295 ? -44.094 14.789 15.93 1 16.59 295 THR B C 1
ATOM 4774 O O . THR B 1 295 ? -42.875 15.031 15.859 1 16.59 295 THR B O 1
ATOM 4777 N N . THR B 1 296 ? -44.844 14.367 14.859 1 16.88 296 THR B N 1
ATOM 4778 C CA . THR B 1 296 ? -44.844 13.836 13.5 1 16.88 296 THR B CA 1
ATOM 4779 C C . THR B 1 296 ? -44.5 14.922 12.492 1 16.88 296 THR B C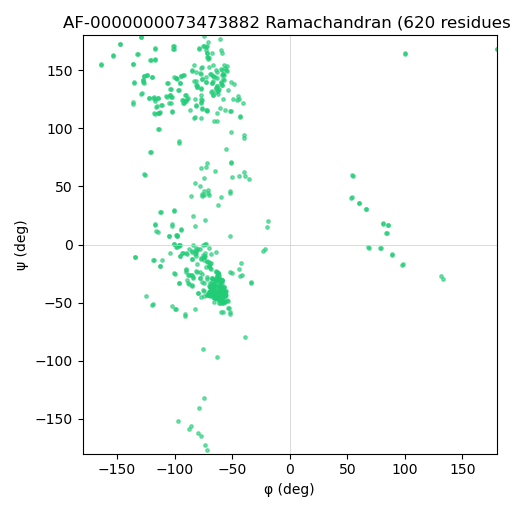 1
ATOM 4781 O O . THR B 1 296 ? -44.094 14.625 11.367 1 16.88 296 THR B O 1
ATOM 4784 N N . THR B 1 297 ? -44.406 16.266 12.844 1 17.41 297 THR B N 1
ATOM 4785 C CA . THR B 1 297 ? -45.062 17 11.766 1 17.41 297 THR B CA 1
ATOM 4786 C C . THR B 1 297 ? -44.281 16.875 10.469 1 17.41 297 THR B C 1
ATOM 4788 O O . THR B 1 297 ? -43.031 16.797 10.492 1 17.41 297 THR B O 1
ATOM 4791 N N . THR B 1 298 ? -45.031 17.031 9.359 1 17.84 298 THR B N 1
ATOM 4792 C CA . THR B 1 298 ? -45.281 16.828 7.934 1 17.84 298 THR B CA 1
ATOM 4793 C C . THR B 1 298 ? -44.438 17.766 7.094 1 17.84 298 THR B C 1
ATOM 4795 O O . THR B 1 298 ? -44.562 18.984 7.176 1 17.84 298 THR B O 1
ATOM 4798 N N . LEU B 1 299 ? -43.188 17.641 7.086 1 18.69 299 LEU B N 1
ATOM 4799 C CA . LEU B 1 299 ? -42.5 18.688 6.352 1 18.69 299 LEU B CA 1
ATOM 4800 C C . LEU B 1 299 ? -42.938 18.703 4.887 1 18.69 299 LEU B C 1
ATOM 4802 O O . LEU B 1 299 ? -43.062 17.641 4.266 1 18.69 299 LEU B O 1
ATOM 4806 N N . PRO B 1 300 ? -43.5 19.781 4.57 1 20.12 300 PRO B N 1
ATOM 4807 C CA . PRO B 1 300 ? -44.094 19.953 3.238 1 20.12 300 PRO B CA 1
ATOM 4808 C C . PRO B 1 300 ? -43.094 19.797 2.115 1 20.12 300 PRO B C 1
ATOM 4810 O O . PRO B 1 300 ? -41.875 19.859 2.359 1 20.12 300 PRO B O 1
ATOM 4813 N N . PRO B 1 301 ? -43.594 19.688 0.891 1 20.11 301 PRO B N 1
ATOM 4814 C CA . PRO B 1 301 ? -43.219 19.172 -0.431 1 20.11 301 PRO B CA 1
ATOM 4815 C C . PRO B 1 301 ? -42.281 20.109 -1.185 1 20.11 301 PRO B C 1
ATOM 4817 O O . PRO B 1 301 ? -41.719 19.719 -2.213 1 20.11 301 PRO B O 1
ATOM 4820 N N . SER B 1 302 ? -41.188 20.578 -0.597 1 19.03 302 SER B N 1
ATOM 4821 C CA . SER B 1 302 ? -40.781 21.75 -1.381 1 19.03 302 SER B CA 1
ATOM 4822 C C . SER B 1 302 ? -40.594 21.391 -2.85 1 19.03 302 SER B C 1
ATOM 4824 O O . SER B 1 302 ? -40.125 20.281 -3.166 1 19.03 302 SER B O 1
ATOM 4826 N N . PRO B 1 303 ? -40.844 22.375 -3.668 1 19.88 303 PRO B N 1
ATOM 4827 C CA . PRO B 1 303 ? -41.156 22.453 -5.098 1 19.88 303 PRO B CA 1
ATOM 4828 C C . PRO B 1 303 ? -39.969 22.125 -5.977 1 19.88 303 PRO B C 1
ATOM 4830 O O . PRO B 1 303 ? -38.812 22.094 -5.496 1 19.88 303 PRO B O 1
ATOM 4833 N N . THR B 1 304 ? -40.188 22.062 -7.254 1 20.72 304 THR B N 1
ATOM 4834 C CA . THR B 1 304 ? -39.875 21.484 -8.562 1 20.72 304 THR B CA 1
ATOM 4835 C C . THR B 1 304 ? -38.719 22.219 -9.211 1 20.72 304 THR B C 1
ATOM 4837 O O . THR B 1 304 ? -38.156 21.766 -10.203 1 20.72 304 THR B O 1
ATOM 4840 N N . PRO B 1 305 ? -37.594 22.625 -8.484 1 21.62 305 PRO B N 1
ATOM 4841 C CA . PRO B 1 305 ? -37.031 23.688 -9.352 1 21.62 305 PRO B CA 1
ATOM 4842 C C . PRO B 1 305 ? -36.719 23.172 -10.758 1 21.62 305 PRO B C 1
ATOM 4844 O O . PRO B 1 305 ? -36.5 21.984 -10.953 1 21.62 305 PRO B O 1
ATOM 4847 N N . PRO B 1 306 ? -36.719 24.141 -11.82 1 21.53 306 PRO B N 1
ATOM 4848 C CA . PRO B 1 306 ? -36.875 24.078 -13.273 1 21.53 306 PRO B CA 1
ATOM 4849 C C . PRO B 1 306 ? -35.688 23.469 -13.984 1 21.53 306 PRO B C 1
ATOM 4851 O O . PRO B 1 306 ? -34.594 23.359 -13.391 1 21.53 306 PRO B O 1
ATOM 4854 N N . PRO B 1 307 ? -35.719 23.422 -15.359 1 20.42 307 PRO B N 1
ATOM 4855 C CA . PRO B 1 307 ? -35.344 22.625 -16.531 1 20.42 307 PRO B CA 1
ATOM 4856 C C . PRO B 1 307 ? -33.906 22.953 -17 1 20.42 307 PRO B C 1
ATOM 4858 O O . PRO B 1 307 ? -33.312 22.156 -17.719 1 20.42 307 PRO B O 1
ATOM 4861 N N . SER B 1 308 ? -33.125 23.984 -16.375 1 19.42 308 SER B N 1
ATOM 4862 C CA . SER B 1 308 ? -32.5 24.688 -17.484 1 19.42 308 SER B CA 1
ATOM 4863 C C . SER B 1 308 ? -31.594 23.766 -18.312 1 19.42 308 SER B C 1
ATOM 4865 O O . SER B 1 308 ? -31.156 22.734 -17.812 1 19.42 308 SER B O 1
ATOM 4867 N N . THR B 1 309 ? -31.016 24.344 -19.438 1 20 309 THR B N 1
ATOM 4868 C CA . THR B 1 309 ? -30.594 24.188 -20.828 1 20 309 THR B CA 1
ATOM 4869 C C . THR B 1 309 ? -29.234 23.516 -20.891 1 20 309 THR B C 1
ATOM 4871 O O . THR B 1 309 ? -28.344 23.828 -20.109 1 20 309 THR B O 1
ATOM 4874 N N . VAL B 1 310 ? -29.141 22.438 -21.609 1 19.19 310 VAL B N 1
ATOM 4875 C CA . VAL B 1 310 ? -28.281 21.375 -22.109 1 19.19 310 VAL B CA 1
ATOM 4876 C C . VAL B 1 310 ? -27.047 21.969 -22.766 1 19.19 310 VAL B C 1
ATOM 4878 O O . VAL B 1 310 ? -27.141 22.594 -23.828 1 19.19 310 VAL B O 1
ATOM 4881 N N . VAL B 1 311 ? -26.359 23.031 -22.125 1 19.61 311 VAL B N 1
ATOM 4882 C CA . VAL B 1 311 ? -25.406 23.594 -23.062 1 19.61 311 VAL B CA 1
ATOM 4883 C C . VAL B 1 311 ? -24.641 22.469 -23.766 1 19.61 311 VAL B C 1
ATOM 4885 O O . VAL B 1 311 ? -24.203 21.516 -23.125 1 19.61 311 VAL B O 1
ATOM 4888 N N . THR B 1 312 ? -24.672 22.453 -25.234 1 19.95 312 THR B N 1
ATOM 4889 C CA . THR B 1 312 ? -24.125 21.703 -26.359 1 19.95 312 THR B CA 1
ATOM 4890 C C . THR B 1 312 ? -22.609 21.594 -26.234 1 19.95 312 THR B C 1
ATOM 4892 O O . THR B 1 312 ? -21.922 22.547 -25.891 1 19.95 312 THR B O 1
#

Organism: Scylla paramamosain (NCBI:txid85552)